Protein AF-A0A2N5XR69-F1 (afdb_monomer)

pLDDT: mean 72.65, std 26.85, range [23.11, 98.44]

Organism: NCBI:txid2067669

Structure (mmCIF, N/CA/C/O backbone):
data_AF-A0A2N5XR69-F1
#
_entry.id   AF-A0A2N5XR69-F1
#
loop_
_atom_site.group_PDB
_atom_site.id
_atom_site.type_symbol
_atom_site.label_atom_id
_atom_site.label_alt_id
_atom_site.label_comp_id
_atom_site.label_asym_id
_atom_site.label_entity_id
_atom_site.label_seq_id
_atom_site.pdbx_PDB_ins_code
_atom_site.Cartn_x
_atom_site.Cartn_y
_atom_site.Cartn_z
_atom_site.occupancy
_atom_site.B_iso_or_equiv
_atom_site.auth_seq_id
_atom_site.auth_comp_id
_atom_site.auth_asym_id
_atom_site.auth_atom_id
_atom_site.pdbx_PDB_model_num
ATOM 1 N N . MET A 1 1 ? -3.411 25.602 36.619 1.00 42.53 1 MET A N 1
ATOM 2 C CA . MET A 1 1 ? -2.369 26.422 37.286 1.00 42.53 1 MET A CA 1
ATOM 3 C C . MET A 1 1 ? -2.554 26.572 38.801 1.00 42.53 1 MET A C 1
ATOM 5 O O . MET A 1 1 ? -1.543 26.604 39.484 1.00 42.53 1 MET A O 1
ATOM 9 N N . ILE A 1 2 ? -3.776 26.607 39.358 1.00 36.81 2 ILE A N 1
ATOM 10 C CA . ILE A 1 2 ? -3.993 26.787 40.817 1.00 36.81 2 ILE A CA 1
ATOM 11 C C . ILE A 1 2 ? -3.530 25.571 41.661 1.00 36.81 2 ILE A C 1
ATOM 13 O O . ILE A 1 2 ? -3.066 25.742 42.784 1.00 36.81 2 ILE A O 1
ATOM 17 N N . GLU A 1 3 ? -3.553 24.353 41.112 1.00 45.47 3 GLU A N 1
ATOM 18 C CA . GLU A 1 3 ? -3.173 23.126 41.844 1.00 45.47 3 GLU A CA 1
ATOM 19 C C . GLU A 1 3 ? -1.653 22.856 41.904 1.00 45.47 3 GLU A C 1
ATOM 21 O O . GLU A 1 3 ? -1.164 22.251 42.856 1.00 45.47 3 GLU A O 1
ATOM 26 N N . LEU A 1 4 ? -0.862 23.384 40.962 1.00 43.00 4 LEU A N 1
ATOM 27 C CA . LEU A 1 4 ? 0.602 23.220 40.968 1.00 43.00 4 LEU A CA 1
ATOM 28 C C . LEU A 1 4 ? 1.288 24.030 42.080 1.00 43.00 4 LEU A C 1
ATOM 30 O O . LEU A 1 4 ? 2.313 23.600 42.604 1.00 43.00 4 LEU A O 1
ATOM 34 N N . ASN A 1 5 ? 0.694 25.148 42.514 1.00 43.47 5 ASN A N 1
ATOM 35 C CA . ASN A 1 5 ? 1.252 25.960 43.600 1.00 43.47 5 ASN A CA 1
ATOM 36 C C . ASN A 1 5 ? 1.172 25.274 44.974 1.00 43.47 5 ASN A C 1
ATOM 38 O O . ASN A 1 5 ? 2.035 25.516 45.815 1.00 43.47 5 ASN A O 1
ATOM 42 N N . LYS A 1 6 ? 0.203 24.376 45.200 1.00 51.38 6 LYS A N 1
ATOM 43 C CA . LYS A 1 6 ? 0.038 23.680 46.491 1.00 51.38 6 LYS A CA 1
ATOM 44 C C . LYS A 1 6 ? 1.104 22.604 46.719 1.00 51.38 6 LYS A C 1
ATOM 46 O O . LYS A 1 6 ? 1.562 22.419 47.845 1.00 51.38 6 LYS A O 1
ATOM 51 N N . ILE A 1 7 ? 1.551 21.934 45.655 1.00 54.00 7 ILE A N 1
ATOM 52 C CA . ILE A 1 7 ? 2.587 20.888 45.724 1.00 54.00 7 ILE A CA 1
ATOM 53 C C . ILE A 1 7 ? 3.948 21.500 46.087 1.00 54.00 7 ILE A C 1
ATOM 55 O O . ILE A 1 7 ? 4.697 20.937 46.892 1.00 54.00 7 ILE A O 1
ATOM 59 N N . THR A 1 8 ? 4.239 22.697 45.573 1.00 57.50 8 THR A N 1
ATOM 60 C CA . THR A 1 8 ? 5.450 23.450 45.917 1.00 57.50 8 THR A CA 1
ATOM 61 C C . THR A 1 8 ? 5.454 23.831 47.398 1.00 57.50 8 THR A C 1
ATOM 63 O O . THR A 1 8 ? 6.457 23.613 48.073 1.00 57.50 8 THR A O 1
ATOM 66 N N . THR A 1 9 ? 4.317 24.272 47.955 1.00 59.56 9 THR A N 1
ATOM 67 C CA . THR A 1 9 ? 4.193 24.630 49.381 1.00 59.56 9 THR A CA 1
ATOM 68 C C . THR A 1 9 ? 4.477 23.451 50.321 1.00 59.56 9 THR A C 1
ATOM 70 O O . THR A 1 9 ? 5.106 23.641 51.365 1.00 59.56 9 THR A O 1
ATOM 73 N N . VAL A 1 10 ? 4.094 22.223 49.952 1.00 62.69 10 VAL A N 1
ATOM 74 C CA . VAL A 1 10 ? 4.340 21.017 50.770 1.00 62.69 10 VAL A CA 1
ATOM 75 C C . VAL A 1 10 ? 5.830 20.664 50.813 1.00 62.69 10 VAL A C 1
ATOM 77 O O . VAL A 1 10 ? 6.359 20.384 51.890 1.00 62.69 10 VAL A O 1
ATOM 80 N N . LYS A 1 11 ? 6.545 20.759 49.682 1.00 58.84 11 LYS A N 1
ATOM 81 C CA . LYS A 1 11 ? 8.006 20.558 49.649 1.00 58.84 11 LYS A CA 1
ATOM 82 C C . LYS A 1 11 ? 8.747 21.635 50.445 1.00 58.84 11 LYS A C 1
ATOM 84 O O . LYS A 1 11 ? 9.662 21.307 51.200 1.00 58.84 11 LYS A O 1
ATOM 89 N N . THR A 1 12 ? 8.333 22.899 50.344 1.00 60.50 12 THR A N 1
ATOM 90 C CA . THR A 1 12 ? 8.966 24.003 51.086 1.00 60.50 12 THR A CA 1
ATOM 91 C C . THR A 1 12 ? 8.721 23.904 52.594 1.00 60.50 12 THR A C 1
ATOM 93 O O . THR A 1 12 ? 9.605 24.225 53.388 1.00 60.50 12 THR A O 1
ATOM 96 N N . THR A 1 13 ? 7.550 23.411 53.005 1.00 58.72 13 THR A N 1
ATOM 97 C CA . THR A 1 13 ? 7.215 23.224 54.425 1.00 58.72 13 THR A CA 1
ATOM 98 C C . THR A 1 13 ? 7.951 22.022 55.017 1.00 58.72 13 THR A C 1
ATOM 100 O O . THR A 1 13 ? 8.531 22.148 56.089 1.00 58.72 13 THR A O 1
ATOM 103 N N . ALA A 1 14 ? 8.042 20.894 54.305 1.00 62.75 14 ALA A N 1
ATOM 104 C CA . ALA A 1 14 ? 8.791 19.723 54.771 1.00 62.75 14 ALA A CA 1
ATOM 105 C C . ALA A 1 14 ? 10.304 19.988 54.897 1.00 62.75 14 ALA A C 1
ATOM 107 O O . ALA A 1 14 ? 10.932 19.558 55.866 1.00 62.75 14 ALA A O 1
ATOM 108 N N . ALA A 1 15 ? 10.873 20.771 53.972 1.00 59.88 15 ALA A N 1
ATOM 109 C CA . ALA A 1 15 ? 12.275 21.182 54.024 1.00 59.88 15 ALA A CA 1
ATOM 110 C C . ALA A 1 15 ? 12.594 22.075 55.239 1.00 59.88 15 ALA A C 1
ATOM 112 O O . ALA A 1 15 ? 13.696 22.001 55.779 1.00 59.88 15 ALA A O 1
ATOM 113 N N . ARG A 1 16 ? 11.630 22.874 55.721 1.00 57.97 16 ARG A N 1
ATOM 114 C CA . ARG A 1 16 ? 11.790 23.699 56.934 1.00 57.97 16 ARG A CA 1
ATOM 115 C C . ARG A 1 16 ? 11.800 22.899 58.237 1.00 57.97 16 ARG A C 1
ATOM 117 O O . ARG A 1 16 ? 12.309 23.407 59.228 1.00 57.97 16 ARG A O 1
ATOM 124 N N . ILE A 1 17 ? 11.271 21.676 58.243 1.00 66.12 17 ILE A N 1
ATOM 125 C CA . ILE A 1 17 ? 11.151 20.834 59.447 1.00 66.12 17 ILE A CA 1
ATOM 126 C C . ILE A 1 17 ? 12.235 19.731 59.459 1.00 66.12 17 ILE A C 1
ATOM 128 O O . ILE A 1 17 ? 12.190 18.801 60.255 1.00 66.12 17 ILE A O 1
ATOM 132 N N . GLY A 1 18 ? 13.234 19.808 58.569 1.00 40.47 18 GLY A N 1
ATOM 133 C CA . GLY A 1 18 ? 14.393 18.904 58.566 1.00 40.47 18 GLY A CA 1
ATOM 134 C C . GLY A 1 18 ? 14.112 17.469 58.104 1.00 40.47 18 GLY A C 1
ATOM 135 O O . GLY A 1 18 ? 14.995 16.617 58.190 1.00 40.47 18 GLY A O 1
ATOM 136 N N . HIS A 1 19 ? 12.919 17.182 57.578 1.00 52.97 19 HIS A N 1
ATOM 137 C CA . HIS A 1 19 ? 12.569 15.853 57.082 1.00 52.97 19 HIS A CA 1
ATOM 138 C C . HIS A 1 19 ? 12.817 15.727 55.573 1.00 52.97 19 HIS A C 1
ATOM 140 O O . HIS A 1 19 ? 12.243 16.455 54.762 1.00 52.97 19 HIS A O 1
ATOM 146 N N . LYS A 1 20 ? 13.634 14.740 55.176 1.00 51.19 20 LYS A N 1
ATOM 147 C CA . LYS A 1 20 ? 13.751 14.312 53.774 1.00 51.19 20 LYS A CA 1
ATOM 148 C C . LYS A 1 20 ? 12.503 13.519 53.385 1.00 51.19 20 LYS A C 1
ATOM 150 O O . LYS A 1 20 ? 12.364 12.355 53.749 1.00 51.19 20 LYS A O 1
ATOM 155 N N . VAL A 1 21 ? 11.603 14.148 52.638 1.00 59.47 21 VAL A N 1
ATOM 156 C CA . VAL A 1 21 ? 10.447 13.477 52.029 1.00 59.47 21 VAL A CA 1
ATOM 157 C C . VAL A 1 21 ? 10.882 12.931 50.671 1.00 59.47 21 VAL A C 1
ATOM 159 O O . VAL A 1 21 ? 11.341 13.695 49.825 1.00 59.47 21 VAL A O 1
ATOM 162 N N . SER A 1 22 ? 10.784 11.615 50.465 1.00 67.56 22 SER A N 1
ATOM 163 C CA . SER A 1 22 ? 11.119 11.017 49.166 1.00 67.56 22 SER A CA 1
ATOM 164 C C . SER A 1 22 ? 10.066 11.388 48.120 1.00 67.56 22 SER A C 1
ATOM 166 O O . SER A 1 22 ? 8.881 11.522 48.440 1.00 67.56 22 SER A O 1
ATOM 168 N N . ASP A 1 23 ? 10.471 11.520 46.855 1.00 56.06 23 ASP A N 1
ATOM 169 C CA . ASP A 1 23 ? 9.553 11.888 45.768 1.00 56.06 23 ASP A CA 1
ATOM 170 C C . ASP A 1 23 ? 8.388 10.891 45.610 1.00 56.06 23 ASP A C 1
ATOM 172 O O . ASP A 1 23 ? 7.293 11.278 45.204 1.00 56.06 23 ASP A O 1
ATOM 176 N N . ARG A 1 24 ? 8.560 9.635 46.054 1.00 50.94 24 ARG A N 1
ATOM 177 C CA . ARG A 1 24 ? 7.481 8.632 46.122 1.00 50.94 24 ARG A CA 1
ATOM 178 C C . ARG A 1 24 ? 6.374 8.991 47.119 1.00 50.94 24 ARG A C 1
ATOM 180 O O . ARG A 1 24 ? 5.206 8.708 46.852 1.00 50.94 24 ARG A O 1
ATOM 187 N N . ALA A 1 25 ? 6.707 9.619 48.247 1.00 59.12 25 ALA A N 1
ATOM 188 C CA . ALA A 1 25 ? 5.720 10.025 49.249 1.00 59.12 25 ALA A CA 1
ATOM 189 C C . ALA A 1 25 ? 4.901 11.237 48.774 1.00 59.12 25 ALA A C 1
ATOM 191 O O . ALA A 1 25 ? 3.685 11.263 48.946 1.00 59.12 25 ALA A O 1
ATOM 192 N N . VAL A 1 26 ? 5.542 12.193 48.091 1.00 61.31 26 VAL A N 1
ATOM 193 C CA . VAL A 1 26 ? 4.859 13.346 47.474 1.00 61.31 26 VAL A CA 1
ATOM 194 C C . VAL A 1 26 ? 3.890 12.884 46.383 1.00 61.31 26 VAL A C 1
ATOM 196 O O . VAL A 1 26 ? 2.760 13.363 46.312 1.00 61.31 26 VAL A O 1
ATOM 199 N N . PHE A 1 27 ? 4.301 11.899 45.582 1.00 52.25 27 PHE A N 1
ATOM 200 C CA . PHE A 1 27 ? 3.467 11.329 44.526 1.00 52.25 27 PHE A CA 1
ATOM 201 C C . PHE A 1 27 ? 2.261 10.554 45.082 1.00 52.25 27 PHE A C 1
ATOM 203 O O . PHE A 1 27 ? 1.151 10.681 44.575 1.00 52.25 27 PHE A O 1
ATOM 210 N N . SER A 1 28 ? 2.447 9.819 46.183 1.00 55.25 28 SER A N 1
ATOM 211 C CA . SER A 1 28 ? 1.361 9.082 46.848 1.00 55.25 28 SER A CA 1
ATOM 212 C C . SER A 1 28 ? 0.310 10.018 47.457 1.00 55.25 28 SER A C 1
ATOM 214 O O . SER A 1 28 ? -0.883 9.747 47.361 1.00 55.25 28 SER A O 1
ATOM 216 N N . VAL A 1 29 ? 0.730 11.158 48.021 1.00 59.59 29 VAL A N 1
ATOM 217 C CA . VAL A 1 29 ? -0.189 12.190 48.534 1.00 59.59 29 VAL A CA 1
ATOM 218 C C . VAL A 1 29 ? -0.929 12.892 47.392 1.00 59.59 29 VAL A C 1
ATOM 220 O O . VAL A 1 29 ? -2.126 13.134 47.514 1.00 59.59 29 VAL A O 1
ATOM 223 N N . ALA A 1 30 ? -0.272 13.156 46.258 1.00 54.72 30 ALA A N 1
ATOM 224 C CA . ALA A 1 30 ? -0.925 13.729 45.078 1.00 54.72 30 ALA A CA 1
ATOM 225 C C . ALA A 1 30 ? -2.006 12.795 44.498 1.00 54.72 30 ALA A C 1
ATOM 227 O O . ALA A 1 30 ? -3.094 13.255 44.155 1.00 54.72 30 ALA A O 1
ATOM 228 N N . ILE A 1 31 ? -1.749 11.482 44.467 1.00 52.38 31 ILE A N 1
ATOM 229 C CA . ILE A 1 31 ? -2.739 10.471 44.060 1.00 52.38 31 ILE A CA 1
ATOM 230 C C . ILE A 1 31 ? -3.897 10.405 45.064 1.00 52.38 31 ILE A C 1
ATOM 232 O O . ILE A 1 31 ? -5.056 10.328 44.653 1.00 52.38 31 ILE A O 1
ATOM 236 N N . LEU A 1 32 ? -3.621 10.494 46.369 1.00 47.91 32 LEU A N 1
ATOM 237 C CA . LEU A 1 32 ? -4.662 10.490 47.401 1.00 47.91 32 LEU A CA 1
ATOM 238 C C . LEU A 1 32 ? -5.567 11.734 47.303 1.00 47.91 32 LEU A C 1
ATOM 240 O O . LEU A 1 32 ? -6.786 11.615 47.373 1.00 47.91 32 LEU A O 1
ATOM 244 N N . VAL A 1 33 ? -4.990 12.919 47.070 1.00 55.47 33 VAL A N 1
ATOM 245 C CA . VAL A 1 33 ? -5.730 14.186 46.905 1.00 55.47 33 VAL A CA 1
ATOM 246 C C . VAL A 1 33 ? -6.542 14.203 45.604 1.00 55.47 33 VAL A C 1
ATOM 248 O O . VAL A 1 33 ? -7.689 14.657 45.603 1.00 55.47 33 VAL A O 1
ATOM 251 N N . ALA A 1 34 ? -6.006 13.641 44.516 1.00 44.38 34 ALA A N 1
ATOM 252 C CA . ALA A 1 34 ? -6.751 13.457 43.269 1.00 44.38 34 ALA A CA 1
ATOM 253 C C . ALA A 1 34 ? -7.925 12.471 43.441 1.00 44.38 34 ALA A C 1
ATOM 255 O O . ALA A 1 34 ? -9.017 12.714 42.931 1.00 44.38 34 ALA A O 1
ATOM 256 N N . SER A 1 35 ? -7.739 11.413 44.237 1.00 39.19 35 SER A N 1
ATOM 257 C CA . SER A 1 35 ? -8.774 10.407 44.524 1.00 39.19 35 SER A CA 1
ATOM 258 C C . SER A 1 35 ? -9.883 10.936 45.449 1.00 39.19 35 SER A C 1
ATOM 260 O O . SER A 1 35 ? -11.057 10.611 45.259 1.00 39.19 35 SER A O 1
ATOM 262 N N . LEU A 1 36 ? -9.548 11.807 46.411 1.00 38.62 36 LEU A N 1
ATOM 263 C CA . LEU A 1 36 ? -10.533 12.497 47.258 1.00 38.62 36 LEU A CA 1
ATOM 264 C C . LEU A 1 36 ? -11.313 13.592 46.510 1.00 38.62 36 LEU A C 1
ATOM 266 O O . LEU A 1 36 ? -12.468 13.862 46.843 1.00 38.62 36 LEU A O 1
ATOM 270 N N . SER A 1 37 ? -10.711 14.190 45.478 1.00 40.16 37 SER A N 1
ATOM 271 C CA . SER A 1 37 ? -11.377 15.184 44.624 1.00 40.16 37 SER A CA 1
ATOM 272 C C . SER A 1 37 ? -12.368 14.536 43.649 1.00 40.16 37 SER A C 1
ATOM 274 O O . SER A 1 37 ? -13.390 15.134 43.322 1.00 40.16 37 SER A O 1
ATOM 276 N N . LEU A 1 38 ? -12.120 13.286 43.240 1.00 34.47 38 LEU A N 1
ATOM 277 C CA . LEU A 1 38 ? -13.020 12.531 42.363 1.00 34.47 38 LEU A CA 1
ATOM 278 C C . LEU A 1 38 ? -14.242 11.956 43.104 1.00 34.47 38 LEU A C 1
ATOM 280 O O . LEU A 1 38 ? -15.291 11.756 42.501 1.00 34.47 38 LEU A O 1
ATOM 284 N N . THR A 1 39 ? -14.145 11.753 44.421 1.00 35.75 39 THR A N 1
ATOM 285 C CA . THR A 1 39 ? -15.248 11.238 45.255 1.00 35.75 39 THR A CA 1
ATOM 286 C C . THR A 1 39 ? -16.208 12.321 45.765 1.00 35.75 39 THR A C 1
ATOM 288 O O . THR A 1 39 ? -17.323 11.993 46.157 1.00 35.75 39 THR A O 1
ATOM 291 N N . HIS A 1 40 ? -15.852 13.609 45.681 1.00 33.69 40 HIS A N 1
ATOM 292 C CA . HIS A 1 40 ? -16.753 14.724 46.030 1.00 33.69 40 HIS A CA 1
ATOM 293 C C . HIS A 1 40 ? -17.542 15.304 44.840 1.00 33.69 40 HIS A C 1
ATOM 295 O O . HIS A 1 40 ? -18.387 16.172 45.039 1.00 33.69 40 HIS A O 1
ATOM 301 N N . ALA A 1 41 ? -17.334 14.811 43.613 1.00 35.56 41 ALA A N 1
ATOM 302 C CA . ALA A 1 41 ? -18.060 15.275 42.424 1.00 35.56 41 ALA A CA 1
ATOM 303 C C . ALA A 1 41 ? -19.363 14.495 42.127 1.00 35.56 41 ALA A C 1
ATOM 305 O O . ALA A 1 41 ? -20.040 14.791 41.146 1.00 35.56 41 ALA A O 1
ATOM 306 N N . GLN A 1 42 ? -19.736 13.513 42.960 1.00 35.09 42 GLN A N 1
ATOM 307 C CA . GLN A 1 42 ? -20.912 12.652 42.742 1.00 35.09 42 GLN A CA 1
ATOM 308 C C . GLN A 1 42 ? -21.982 12.700 43.844 1.00 35.09 42 GLN A C 1
ATOM 310 O O . GLN A 1 42 ? -22.919 11.906 43.822 1.00 35.09 42 GLN A O 1
ATOM 315 N N . ALA A 1 43 ? -21.917 13.661 44.767 1.00 33.16 43 ALA A N 1
ATOM 316 C CA . ALA A 1 43 ? -22.962 13.843 45.770 1.00 33.16 43 ALA A CA 1
ATOM 317 C C . ALA A 1 43 ? -23.353 15.320 45.911 1.00 33.16 43 ALA A C 1
ATOM 319 O O . ALA A 1 43 ? -22.573 16.124 46.408 1.00 33.16 43 ALA A O 1
ATOM 320 N N . GLY A 1 44 ? -24.589 15.651 45.522 1.00 29.53 44 GLY A N 1
ATOM 321 C CA . GLY A 1 44 ? -25.284 16.835 46.036 1.00 29.53 44 GLY A CA 1
ATOM 322 C C . GLY A 1 44 ? -25.855 17.792 44.993 1.00 29.53 44 GLY A C 1
ATOM 323 O O . GLY A 1 44 ? -25.326 18.878 44.794 1.00 29.53 44 GLY A O 1
ATOM 324 N N . TYR A 1 45 ? -27.006 17.440 44.416 1.00 32.75 45 TYR A N 1
ATOM 325 C CA . TYR A 1 45 ? -28.024 18.433 44.065 1.00 32.75 45 TYR A CA 1
ATOM 326 C C . TYR A 1 45 ? -28.942 18.586 45.280 1.00 32.75 45 TYR A C 1
ATOM 328 O O . TYR A 1 45 ? -29.728 17.685 45.569 1.00 32.75 45 TYR A O 1
ATOM 336 N N . LEU A 1 46 ? -28.851 19.709 45.994 1.00 30.41 46 LEU A N 1
ATOM 337 C CA . LEU A 1 46 ? -29.953 20.179 46.829 1.00 30.41 46 LEU A CA 1
ATOM 338 C C . LEU A 1 46 ? -29.908 21.700 47.002 1.00 30.41 46 LEU A C 1
ATOM 340 O O . LEU A 1 46 ? -28.898 22.300 47.356 1.00 30.41 46 LEU A O 1
ATOM 344 N N . THR A 1 47 ? -31.053 22.285 46.694 1.00 35.47 47 THR A N 1
ATOM 345 C CA . THR A 1 47 ? -31.434 23.692 46.664 1.00 35.47 47 THR A CA 1
ATOM 346 C C . THR A 1 47 ? -31.387 24.345 48.045 1.00 35.47 47 THR A C 1
ATOM 348 O O . THR A 1 47 ? -32.131 23.893 48.904 1.00 35.47 47 THR A O 1
ATOM 351 N N . ILE A 1 48 ? -30.652 25.453 48.231 1.00 28.95 48 ILE A N 1
ATOM 352 C CA . ILE A 1 48 ? -31.004 26.575 49.135 1.00 28.95 48 ILE A CA 1
ATOM 353 C C . ILE A 1 48 ? -30.411 27.866 48.543 1.00 28.95 48 ILE A C 1
ATOM 355 O O . ILE A 1 48 ? -29.273 27.880 48.082 1.00 28.95 48 ILE A O 1
ATOM 359 N N . GLY A 1 49 ? -31.213 28.933 48.509 1.00 26.78 49 GLY A N 1
ATOM 360 C CA . GLY A 1 49 ? -30.850 30.228 47.939 1.00 26.78 49 GLY A CA 1
ATOM 361 C C . GLY A 1 49 ? -30.273 31.251 48.924 1.00 26.78 49 GLY A C 1
ATOM 362 O O . GLY A 1 49 ? -29.962 30.953 50.073 1.00 26.78 49 GLY A O 1
ATOM 363 N N . SER A 1 50 ? -30.281 32.493 48.429 1.00 27.84 50 SER A N 1
ATOM 364 C CA . SER A 1 50 ? -30.100 33.799 49.087 1.00 27.84 50 SER A CA 1
ATOM 365 C C . SER A 1 50 ? -28.682 34.400 49.181 1.00 27.84 50 SER A C 1
ATOM 367 O O . SER A 1 50 ? -27.786 33.881 49.830 1.00 27.84 50 SER A O 1
ATOM 369 N N . GLN A 1 51 ? -28.571 35.561 48.513 1.00 27.31 51 GLN A N 1
ATOM 370 C CA . GLN A 1 51 ? -27.926 36.813 48.935 1.00 27.31 51 GLN A CA 1
ATOM 371 C C . GLN A 1 51 ? -26.492 36.790 49.508 1.00 27.31 51 GLN A C 1
ATOM 373 O O . GLN A 1 51 ? -26.294 36.470 50.672 1.00 27.31 51 GLN A O 1
ATOM 378 N N . ALA A 1 52 ? -25.528 37.368 48.774 1.00 27.44 52 ALA A N 1
ATOM 379 C CA . ALA A 1 52 ? -24.967 38.711 49.039 1.00 27.44 52 ALA A CA 1
ATOM 380 C C . ALA A 1 52 ? -23.608 38.943 48.333 1.00 27.44 52 ALA A C 1
ATOM 382 O O . ALA A 1 52 ? -22.844 38.005 48.146 1.00 27.44 52 ALA A O 1
ATOM 383 N N . LEU A 1 53 ? -23.336 40.234 48.054 1.00 26.22 53 LEU A N 1
ATOM 384 C CA . LEU A 1 53 ? -22.090 40.885 47.576 1.00 26.22 53 LEU A CA 1
ATOM 385 C C . LEU A 1 53 ? -21.812 40.695 46.072 1.00 26.22 53 LEU A C 1
ATOM 387 O O . LEU A 1 53 ? -21.358 39.643 45.648 1.00 26.22 53 LEU A O 1
ATOM 391 N N . ARG A 1 54 ? -22.192 41.596 45.150 1.00 27.31 54 ARG A N 1
ATOM 392 C CA . ARG A 1 54 ? -21.963 43.057 45.006 1.00 27.31 54 ARG A CA 1
ATOM 393 C C . ARG A 1 54 ? -20.497 43.500 45.130 1.00 27.31 54 ARG A C 1
ATOM 395 O O . ARG A 1 54 ? -19.886 43.354 46.179 1.00 27.31 54 ARG A O 1
ATOM 402 N N . ASP A 1 55 ? -20.071 44.121 44.029 1.00 26.89 55 ASP A N 1
ATOM 403 C CA . ASP A 1 55 ? -18.954 45.043 43.813 1.00 26.89 55 ASP A CA 1
ATOM 404 C C . ASP A 1 55 ? -17.587 44.447 43.454 1.00 26.89 55 ASP A C 1
ATOM 406 O O . ASP A 1 55 ? -16.740 44.166 44.295 1.00 26.89 55 ASP A O 1
ATOM 410 N N . THR A 1 56 ? -17.331 44.363 42.145 1.00 24.73 56 THR A N 1
ATOM 411 C CA . THR A 1 56 ? -16.264 45.160 41.507 1.00 24.73 56 THR A CA 1
ATOM 412 C C . THR A 1 56 ? -16.429 45.126 39.986 1.00 24.73 56 THR A C 1
ATOM 414 O O . THR A 1 56 ? -16.264 44.096 39.337 1.00 24.73 56 THR A O 1
ATOM 417 N N . THR A 1 57 ? -16.808 46.277 39.440 1.00 25.62 57 THR A N 1
ATOM 418 C CA . THR A 1 57 ? -16.920 46.572 38.009 1.00 25.62 57 THR A CA 1
ATOM 419 C C . THR A 1 57 ? -15.689 47.369 37.571 1.00 25.62 57 THR A C 1
ATOM 421 O O . THR A 1 57 ? -15.107 48.091 38.376 1.00 25.62 57 THR A O 1
ATOM 424 N N . ASP A 1 58 ? -15.390 47.266 36.276 1.00 24.23 58 ASP A N 1
ATOM 425 C CA . ASP A 1 58 ? -14.502 48.096 35.453 1.00 24.23 58 ASP A CA 1
ATOM 426 C C . ASP A 1 58 ? -12.991 47.828 35.496 1.00 24.23 58 ASP A C 1
ATOM 428 O O . ASP A 1 58 ? -12.292 48.161 36.447 1.00 24.23 58 ASP A O 1
ATOM 432 N N . ILE A 1 59 ? -12.477 47.308 34.369 1.00 25.05 59 ILE A N 1
ATOM 433 C CA . ILE A 1 59 ? -11.593 48.058 33.455 1.00 25.05 59 ILE A CA 1
ATOM 434 C C . ILE A 1 59 ? -11.466 47.320 32.098 1.00 25.05 59 ILE A C 1
ATOM 436 O O . ILE A 1 59 ? -11.106 46.149 32.029 1.00 25.05 59 ILE A O 1
ATOM 440 N N . MET A 1 60 ? -11.719 48.097 31.035 1.00 23.11 60 MET A N 1
ATOM 441 C CA . MET A 1 60 ? -11.297 47.983 29.624 1.00 23.11 60 MET A CA 1
ATOM 442 C C . MET A 1 60 ? -12.013 47.043 28.635 1.00 23.11 60 MET A C 1
ATOM 444 O O . MET A 1 60 ? -11.617 45.914 28.362 1.00 23.11 60 MET A O 1
ATOM 448 N N . GLN A 1 61 ? -12.971 47.662 27.933 1.00 25.22 61 GLN A N 1
ATOM 449 C CA . GLN A 1 61 ? -13.126 47.566 26.479 1.00 25.22 61 GLN A CA 1
ATOM 450 C C . GLN A 1 61 ? -11.831 47.980 25.753 1.00 25.22 61 GLN A C 1
ATOM 452 O O . GLN A 1 61 ? -11.304 49.050 26.050 1.00 25.22 61 GLN A O 1
ATOM 457 N N . GLN A 1 62 ? -11.404 47.215 24.740 1.00 25.86 62 GLN A N 1
ATOM 458 C CA . GLN A 1 62 ? -11.039 47.720 23.403 1.00 25.86 62 GLN A CA 1
ATOM 459 C C . GLN A 1 62 ? -10.671 46.574 22.441 1.00 25.86 62 GLN A C 1
ATOM 461 O O . GLN A 1 62 ? -10.090 45.574 22.844 1.00 25.86 62 GLN A O 1
ATOM 466 N N . ALA A 1 63 ? -10.987 46.802 21.159 1.00 25.00 63 ALA A N 1
ATOM 467 C CA . ALA A 1 63 ? -10.662 46.025 19.955 1.00 25.00 63 ALA A CA 1
ATOM 468 C C . ALA A 1 63 ? -11.597 44.855 19.572 1.00 25.00 63 ALA A C 1
ATOM 470 O O . ALA A 1 63 ? -11.227 43.685 19.578 1.00 25.00 63 ALA A O 1
ATOM 471 N N . LEU A 1 64 ? -12.800 45.218 19.111 1.00 24.06 64 LEU A N 1
ATOM 472 C CA . LEU A 1 64 ? -13.538 44.472 18.089 1.00 24.06 64 LEU A CA 1
ATOM 473 C C . LEU A 1 64 ? -13.076 44.953 16.702 1.00 24.06 64 LEU A C 1
ATOM 475 O O . LEU A 1 64 ? -13.293 46.111 16.352 1.00 24.06 64 LEU A O 1
ATOM 479 N N . VAL A 1 65 ? -12.484 44.058 15.913 1.00 27.72 65 VAL A N 1
ATOM 480 C CA . VAL A 1 65 ? -12.481 44.117 14.442 1.00 27.72 65 VAL A CA 1
ATOM 481 C C . VAL A 1 65 ? -12.948 42.739 13.963 1.00 27.72 65 VAL A C 1
ATOM 483 O O . VAL A 1 65 ? -12.369 41.739 14.391 1.00 27.72 65 VAL A O 1
ATOM 486 N N . PRO A 1 66 ? -14.000 42.649 13.134 1.00 27.62 66 PRO A N 1
ATOM 487 C CA . PRO A 1 66 ? -14.526 41.373 12.675 1.00 27.62 66 PRO A CA 1
ATOM 488 C C . PRO A 1 66 ? -13.667 40.841 11.522 1.00 27.62 66 PRO A C 1
ATOM 490 O O . PRO A 1 66 ? -13.562 41.481 10.477 1.00 27.62 66 PRO A O 1
ATOM 493 N N . SER A 1 67 ? -13.058 39.667 11.693 1.00 25.17 67 SER A N 1
ATOM 494 C CA . SER A 1 67 ? -12.544 38.895 10.561 1.00 25.17 67 SER A CA 1
ATOM 495 C C . SER A 1 67 ? -13.711 38.149 9.927 1.00 25.17 67 SER A C 1
ATOM 497 O O . SER A 1 67 ? -14.336 37.306 10.564 1.00 25.17 67 SER A O 1
ATOM 499 N N . SER A 1 68 ? -13.997 38.509 8.685 1.00 27.44 68 SER A N 1
ATOM 500 C CA . SER A 1 68 ? -14.981 37.914 7.792 1.00 27.44 68 SER A CA 1
ATOM 501 C C . SER A 1 68 ? -14.848 36.395 7.676 1.00 27.44 68 SER A C 1
ATOM 503 O O . SER A 1 68 ? -13.802 35.883 7.273 1.00 27.44 68 SER A O 1
ATOM 505 N N . ASP A 1 69 ? -15.959 35.721 7.956 1.00 26.02 69 ASP A N 1
ATOM 506 C CA . ASP A 1 69 ? -16.298 34.392 7.468 1.00 26.02 69 ASP A CA 1
ATOM 507 C C . ASP A 1 69 ? -16.263 34.345 5.930 1.00 26.02 69 ASP A C 1
ATOM 509 O O . ASP A 1 69 ? -16.749 35.253 5.253 1.00 26.02 69 ASP A O 1
ATOM 513 N N . LEU A 1 70 ? -15.731 33.255 5.376 1.00 29.52 70 LEU A N 1
ATOM 514 C CA . LEU A 1 70 ? -15.966 32.837 3.994 1.00 29.52 70 LEU A CA 1
ATOM 515 C C . LEU A 1 70 ? -16.570 31.427 4.016 1.00 29.52 70 LEU A C 1
ATOM 517 O O . LEU A 1 70 ? -15.884 30.489 4.428 1.00 29.52 70 LEU A O 1
ATOM 521 N N . PRO A 1 71 ? -17.815 31.241 3.550 1.00 34.44 71 PRO A N 1
ATOM 522 C CA . PRO A 1 71 ? -18.313 29.938 3.145 1.00 34.44 71 PRO A CA 1
ATOM 523 C C . PRO A 1 71 ? -17.957 29.680 1.672 1.00 34.44 71 PRO A C 1
ATOM 525 O O . PRO A 1 71 ? -18.200 30.516 0.801 1.00 34.44 71 PRO A O 1
ATOM 528 N N . PHE A 1 72 ? -17.396 28.504 1.387 1.00 32.47 72 PHE A N 1
ATOM 529 C CA . PHE A 1 72 ? -17.369 27.955 0.032 1.00 32.47 72 PHE A CA 1
ATOM 530 C C . PHE A 1 72 ? -18.763 27.407 -0.283 1.00 32.47 72 PHE A C 1
ATOM 532 O O . PHE A 1 72 ? -19.146 26.365 0.244 1.00 32.47 72 PHE A O 1
ATOM 539 N N . ASP A 1 73 ? -19.502 28.112 -1.137 1.00 28.69 73 ASP A N 1
ATOM 540 C CA . ASP A 1 73 ? -20.726 27.620 -1.766 1.00 28.69 73 ASP A CA 1
ATOM 541 C C . ASP A 1 73 ? -20.604 27.748 -3.293 1.00 28.69 73 ASP A C 1
ATOM 543 O O . ASP A 1 73 ? -20.089 28.739 -3.820 1.00 28.69 73 ASP A O 1
ATOM 547 N N . PHE A 1 74 ? -21.023 26.703 -4.004 1.00 32.66 74 PHE A N 1
ATOM 548 C CA . PHE A 1 74 ? -20.962 26.598 -5.459 1.00 32.66 74 PHE A CA 1
ATOM 549 C C . PHE A 1 74 ? -22.163 27.324 -6.074 1.00 32.66 74 PHE A C 1
ATOM 551 O O . PHE A 1 74 ? -23.289 26.839 -6.010 1.00 32.66 74 PHE A O 1
ATOM 558 N N . GLY A 1 75 ? -21.925 28.443 -6.759 1.00 25.09 75 GLY A N 1
ATOM 559 C CA . GLY A 1 75 ? -22.968 29.144 -7.508 1.00 25.09 75 GLY A CA 1
ATOM 560 C C . GLY A 1 75 ? -22.407 29.964 -8.665 1.00 25.09 75 GLY A C 1
ATOM 561 O O . GLY A 1 75 ? -21.780 30.997 -8.464 1.00 25.09 75 GLY A O 1
ATOM 562 N N . MET A 1 76 ? -22.645 29.497 -9.891 1.00 32.22 76 MET A N 1
ATOM 563 C CA . MET A 1 76 ? -22.393 30.244 -11.125 1.00 32.22 76 MET A CA 1
ATOM 564 C C . MET A 1 76 ? -23.322 31.457 -11.243 1.00 32.22 76 MET A C 1
ATOM 566 O O . MET A 1 76 ? -24.528 31.258 -11.186 1.00 32.22 76 MET A O 1
ATOM 570 N N . THR A 1 77 ? -22.774 32.640 -11.556 1.00 29.42 77 THR A N 1
ATOM 571 C CA . THR A 1 77 ? -23.244 33.544 -12.634 1.00 29.42 77 THR A CA 1
ATOM 572 C C . THR A 1 77 ? -22.283 34.728 -12.844 1.00 29.42 77 THR A C 1
ATOM 574 O O . THR A 1 77 ? -22.015 35.472 -11.912 1.00 29.42 77 THR A O 1
ATOM 577 N N . GLY A 1 78 ? -21.864 34.943 -14.097 1.00 28.94 78 GLY A N 1
ATOM 578 C CA . GLY A 1 78 ? -21.981 36.233 -14.798 1.00 28.94 78 GLY A CA 1
ATOM 579 C C . GLY A 1 78 ? -21.073 37.431 -14.458 1.00 28.94 78 GLY A C 1
ATOM 580 O O . GLY A 1 78 ? -21.412 38.239 -13.611 1.00 28.94 78 GLY A O 1
ATOM 581 N N . SER A 1 79 ? -20.098 37.657 -15.349 1.00 28.50 79 SER A N 1
ATOM 582 C CA . SER A 1 79 ? -19.830 38.925 -16.068 1.00 28.50 79 SER A CA 1
ATOM 583 C C . SER A 1 79 ? -19.232 40.168 -15.365 1.00 28.50 79 SER A C 1
ATOM 585 O O . SER A 1 79 ? -19.860 40.820 -14.539 1.00 28.50 79 SER A O 1
ATOM 587 N N . SER A 1 80 ? -18.113 40.609 -15.966 1.00 28.56 80 SER A N 1
ATOM 588 C CA . SER A 1 80 ? -17.729 41.987 -16.355 1.00 28.56 80 SER A CA 1
ATOM 589 C C . SER A 1 80 ? -16.570 42.689 -15.627 1.00 28.56 80 SER A C 1
ATOM 591 O O . SER A 1 80 ? -16.539 42.780 -14.408 1.00 28.56 80 SER A O 1
ATOM 593 N N . SER A 1 81 ? -15.674 43.238 -16.474 1.00 29.11 81 SER A N 1
ATOM 594 C CA . SER A 1 81 ? -14.683 44.325 -16.287 1.00 29.11 81 SER A CA 1
ATOM 595 C C . SER A 1 81 ? -13.722 44.205 -15.094 1.00 29.11 81 SER A C 1
ATOM 597 O O . SER A 1 81 ? -14.134 44.215 -13.949 1.00 29.11 81 SER A O 1
ATOM 599 N N . GLY A 1 82 ? -12.404 44.104 -15.260 1.00 27.30 82 GLY A N 1
ATOM 600 C CA . GLY A 1 82 ? -11.546 44.919 -16.112 1.00 27.30 82 GLY A CA 1
ATOM 601 C C . GLY A 1 82 ? -10.888 45.992 -15.246 1.00 27.30 82 GLY A C 1
ATOM 602 O O . GLY A 1 82 ? -11.521 47.007 -14.999 1.00 27.30 82 GLY A O 1
ATOM 603 N N . GLN A 1 83 ? -9.645 45.775 -14.803 1.00 29.06 83 GLN A N 1
ATOM 604 C CA . GLN A 1 83 ? -8.688 46.846 -14.506 1.00 29.06 83 GLN A CA 1
ATOM 605 C C . GLN A 1 83 ? -7.265 46.297 -14.340 1.00 29.06 83 GLN A C 1
ATOM 607 O O . GLN A 1 83 ? -7.009 45.346 -13.607 1.00 29.06 83 GLN A O 1
ATOM 612 N N . SER A 1 84 ? -6.364 46.923 -15.094 1.00 29.50 84 SER A N 1
ATOM 613 C CA . SER A 1 84 ? -4.910 46.831 -15.036 1.00 29.50 84 SER A CA 1
ATOM 614 C C . SER A 1 84 ? -4.354 47.372 -13.722 1.00 29.50 84 SER A C 1
ATOM 616 O O . SER A 1 84 ? -4.968 48.278 -13.169 1.00 29.50 84 SER A O 1
ATOM 618 N N . LEU A 1 85 ? -3.157 46.912 -13.341 1.00 28.33 85 LEU A N 1
ATOM 619 C CA . LEU A 1 85 ? -2.071 47.561 -12.566 1.00 28.33 85 LEU A CA 1
ATOM 620 C C . LEU A 1 85 ? -1.194 46.408 -12.014 1.00 28.33 85 LEU A C 1
ATOM 622 O O . LEU A 1 85 ? -1.730 45.351 -11.711 1.00 28.33 85 LEU A O 1
ATOM 626 N N . GLN A 1 86 ? 0.117 46.465 -11.803 1.00 28.69 86 GLN A N 1
ATOM 627 C CA . GLN A 1 86 ? 1.227 47.305 -12.236 1.00 28.69 86 GLN A CA 1
ATOM 628 C C . GLN A 1 86 ? 2.480 46.503 -11.830 1.00 28.69 86 GLN A C 1
ATOM 630 O O . GLN A 1 86 ? 2.505 45.861 -10.779 1.00 28.69 86 GLN A O 1
ATOM 635 N N . THR A 1 87 ? 3.489 46.489 -12.690 1.00 29.23 87 THR A N 1
ATOM 636 C CA . THR A 1 87 ? 4.777 45.811 -12.505 1.00 29.23 87 THR A CA 1
ATOM 637 C C . THR A 1 87 ? 5.594 46.482 -11.397 1.00 29.23 87 THR A C 1
ATOM 639 O O . THR A 1 87 ? 5.788 47.695 -11.438 1.00 29.23 87 THR A O 1
ATOM 642 N N . ALA A 1 88 ? 6.133 45.701 -10.456 1.00 29.28 88 ALA A N 1
ATOM 643 C CA . ALA A 1 88 ? 7.181 46.150 -9.538 1.00 29.28 88 ALA A CA 1
ATOM 644 C C . ALA A 1 88 ? 8.517 45.497 -9.923 1.00 29.28 88 ALA A C 1
ATOM 646 O O . ALA A 1 88 ? 8.689 44.282 -9.836 1.00 29.28 88 ALA A O 1
ATOM 647 N N . GLN A 1 89 ? 9.433 46.343 -10.393 1.00 29.33 89 GLN A N 1
ATOM 648 C CA . GLN A 1 89 ? 10.836 46.054 -10.678 1.00 29.33 89 GLN A CA 1
ATOM 649 C C . GLN A 1 89 ? 11.588 45.738 -9.378 1.00 29.33 89 GLN A C 1
ATOM 651 O O . GLN A 1 89 ? 11.470 46.486 -8.407 1.00 29.33 89 GLN A O 1
ATOM 656 N N . LEU A 1 90 ? 12.412 44.685 -9.379 1.00 27.89 90 LEU A N 1
ATOM 657 C CA . LEU A 1 90 ? 13.466 44.506 -8.382 1.00 27.89 90 LEU A CA 1
ATOM 658 C C . LEU A 1 90 ? 14.813 44.879 -9.006 1.00 27.89 90 LEU A C 1
ATOM 660 O O . LEU A 1 90 ? 15.176 44.394 -10.077 1.00 27.89 90 LEU A O 1
ATOM 664 N N . ALA A 1 91 ? 15.504 45.783 -8.323 1.00 29.33 91 ALA A N 1
ATOM 665 C CA . ALA A 1 91 ? 16.760 46.385 -8.721 1.00 29.33 91 ALA A CA 1
ATOM 666 C C . ALA A 1 91 ? 17.938 45.400 -8.651 1.00 29.33 91 ALA A C 1
ATOM 668 O O . ALA A 1 91 ? 18.138 44.701 -7.660 1.00 29.33 91 ALA A O 1
ATOM 669 N N . THR A 1 92 ? 18.744 45.423 -9.706 1.00 30.36 92 THR A N 1
ATOM 670 C CA . THR A 1 92 ? 20.130 44.955 -9.781 1.00 30.36 92 THR A CA 1
ATOM 671 C C . THR A 1 92 ? 21.074 45.998 -9.184 1.00 30.36 92 THR A C 1
ATOM 673 O O . THR A 1 92 ? 20.865 47.180 -9.442 1.00 30.36 92 THR A O 1
ATOM 676 N N . ASN A 1 93 ? 22.132 45.579 -8.477 1.00 30.88 93 ASN A N 1
ATOM 677 C CA . ASN A 1 93 ? 23.375 46.351 -8.326 1.00 30.88 93 ASN A CA 1
ATOM 678 C C . ASN A 1 93 ? 24.559 45.478 -7.861 1.00 30.88 93 ASN A C 1
ATOM 680 O O . ASN A 1 93 ? 24.402 44.676 -6.942 1.00 30.88 93 ASN A O 1
ATOM 684 N N . GLY A 1 94 ? 25.729 45.746 -8.463 1.00 27.94 94 GLY A N 1
ATOM 685 C CA . GLY A 1 94 ? 27.093 45.410 -8.008 1.00 27.94 94 GLY A CA 1
ATOM 686 C C . GLY A 1 94 ? 27.752 44.252 -8.772 1.00 27.94 94 GLY A C 1
ATOM 687 O O . GLY A 1 94 ? 27.433 43.106 -8.484 1.00 27.94 94 GLY A O 1
ATOM 688 N N . GLU A 1 95 ? 28.506 44.459 -9.869 1.00 28.88 95 GLU A N 1
ATOM 689 C CA . GLU A 1 95 ? 29.941 44.876 -9.949 1.00 28.88 95 GLU A CA 1
ATOM 690 C C . GLU A 1 95 ? 30.888 43.950 -9.149 1.00 28.88 95 GLU A C 1
ATOM 692 O O . GLU A 1 95 ? 30.619 43.681 -7.988 1.00 28.88 95 GLU A O 1
ATOM 697 N N . THR A 1 96 ? 32.028 43.419 -9.621 1.00 31.53 96 THR A N 1
ATOM 698 C CA . THR A 1 96 ? 32.888 43.620 -10.813 1.00 31.53 96 THR A CA 1
ATOM 699 C C . THR A 1 96 ? 34.016 42.564 -10.800 1.00 31.53 96 THR A C 1
ATOM 701 O O . THR A 1 96 ? 34.435 42.183 -9.713 1.00 31.53 96 THR A O 1
ATOM 704 N N . ALA A 1 97 ? 34.566 42.260 -11.992 1.00 31.64 97 ALA A N 1
ATOM 705 C CA . ALA A 1 97 ? 35.939 41.792 -12.312 1.00 31.64 97 ALA A CA 1
ATOM 706 C C . ALA A 1 97 ? 36.419 40.423 -11.758 1.00 31.64 97 ALA A C 1
ATOM 708 O O . ALA A 1 97 ? 36.146 40.072 -10.624 1.00 31.64 97 ALA A O 1
ATOM 709 N N . GLY A 1 98 ? 37.185 39.586 -12.465 1.00 29.42 98 GLY A N 1
ATOM 710 C CA . GLY A 1 98 ? 37.837 39.651 -13.774 1.00 29.42 98 GLY A CA 1
ATOM 711 C C . GLY A 1 98 ? 38.727 38.402 -13.975 1.00 29.42 98 GLY A C 1
ATOM 712 O O . GLY A 1 98 ? 39.014 37.696 -13.014 1.00 29.42 98 GLY A O 1
ATOM 713 N N . GLU A 1 99 ? 39.150 38.198 -15.227 1.00 30.16 99 GLU A N 1
ATOM 714 C CA . GLU A 1 99 ? 40.294 37.391 -15.715 1.00 30.16 99 GLU A CA 1
ATOM 715 C C . GLU A 1 99 ? 40.240 35.838 -15.734 1.00 30.16 99 GLU A C 1
ATOM 717 O O . GLU A 1 99 ? 40.342 35.139 -14.732 1.00 30.16 99 GLU A O 1
ATOM 722 N N . ASP A 1 100 ? 40.173 35.333 -16.973 1.00 37.31 100 ASP A N 1
ATOM 723 C CA . ASP A 1 100 ? 40.606 34.028 -17.520 1.00 37.31 100 ASP A CA 1
ATOM 724 C C . ASP A 1 100 ? 42.135 34.069 -17.841 1.00 37.31 100 ASP A C 1
ATOM 726 O O . ASP A 1 100 ? 42.697 35.168 -17.842 1.00 37.31 100 ASP A O 1
ATOM 730 N N . PRO A 1 101 ? 42.817 33.022 -18.375 1.00 56.12 101 PRO A N 1
ATOM 731 C CA . PRO A 1 101 ? 42.730 31.563 -18.190 1.00 56.12 101 PRO A CA 1
ATOM 732 C C . PRO A 1 101 ? 44.136 30.875 -18.078 1.00 56.12 101 PRO A C 1
ATOM 734 O O . PRO A 1 101 ? 45.182 31.508 -18.187 1.00 56.12 101 PRO A O 1
ATOM 737 N N . SER A 1 102 ? 44.146 29.528 -18.044 1.00 31.34 102 SER A N 1
ATOM 738 C CA . SER A 1 102 ? 45.224 28.617 -18.524 1.00 31.34 102 SER A CA 1
ATOM 739 C C . SER A 1 102 ? 46.389 28.243 -17.580 1.00 31.34 102 SER A C 1
ATOM 741 O O . SER A 1 102 ? 47.263 29.044 -17.276 1.00 31.34 102 SER A O 1
ATOM 743 N N . SER A 1 103 ? 46.551 26.946 -17.271 1.00 31.61 103 SER A N 1
ATOM 744 C CA . SER A 1 103 ? 47.483 26.059 -18.006 1.00 31.61 103 SER A CA 1
ATOM 745 C C . SER A 1 103 ? 47.832 24.748 -17.266 1.00 31.61 103 SER A C 1
ATOM 747 O O . SER A 1 103 ? 47.742 24.620 -16.051 1.00 31.61 103 SER A O 1
ATOM 749 N N . LYS A 1 104 ? 48.200 23.766 -18.098 1.00 33.84 104 LYS A N 1
ATOM 750 C CA . LYS A 1 104 ? 48.709 22.399 -17.884 1.00 33.84 104 LYS A CA 1
ATOM 751 C C . LYS A 1 104 ? 49.767 22.224 -16.776 1.00 33.84 104 LYS A C 1
ATOM 753 O O . LYS A 1 104 ? 50.662 23.049 -16.669 1.00 33.84 104 LYS A O 1
ATOM 758 N N . ALA A 1 105 ? 49.806 21.028 -16.172 1.00 32.09 105 ALA A N 1
ATOM 759 C CA . ALA A 1 105 ? 50.825 19.982 -16.425 1.00 32.09 105 ALA A CA 1
ATOM 760 C C . ALA A 1 105 ? 51.070 19.076 -15.197 1.00 32.09 105 ALA A C 1
ATOM 762 O O . ALA A 1 105 ? 51.403 19.544 -14.115 1.00 32.09 105 ALA A O 1
ATOM 763 N N . THR A 1 106 ? 50.978 17.763 -15.412 1.00 36.22 106 THR A N 1
ATOM 764 C CA . THR A 1 106 ? 51.692 16.706 -14.667 1.00 36.22 106 THR A CA 1
ATOM 765 C C . THR A 1 106 ? 53.200 16.784 -14.983 1.00 36.22 106 THR A C 1
ATOM 767 O O . THR A 1 106 ? 53.540 17.236 -16.082 1.00 36.22 106 THR A O 1
ATOM 770 N N . PRO A 1 107 ? 54.115 16.342 -14.092 1.00 48.53 107 PRO A N 1
ATOM 771 C CA . PRO A 1 107 ? 54.503 14.925 -14.111 1.00 48.53 107 PRO A CA 1
ATOM 772 C C . PRO A 1 107 ? 54.921 14.302 -12.757 1.00 48.53 107 PRO A C 1
ATOM 774 O O . PRO A 1 107 ? 55.055 14.950 -11.726 1.00 48.53 107 PRO A O 1
ATOM 777 N N . GLU A 1 108 ? 55.099 12.986 -12.852 1.00 34.22 108 GLU A N 1
ATOM 778 C CA . GLU A 1 108 ? 55.632 11.979 -11.930 1.00 34.22 108 GLU A CA 1
ATOM 779 C C . GLU A 1 108 ? 56.911 12.374 -11.159 1.00 34.22 108 GLU A C 1
ATOM 781 O O . GLU A 1 108 ? 57.794 13.027 -11.710 1.00 34.22 108 GLU A O 1
ATOM 786 N N . THR A 1 109 ? 57.099 11.864 -9.932 1.00 31.83 109 THR A N 1
ATOM 787 C CA . THR A 1 109 ? 58.031 10.745 -9.622 1.00 31.83 109 THR A CA 1
ATOM 788 C C . THR A 1 109 ? 58.272 10.542 -8.112 1.00 31.83 109 THR A C 1
ATOM 790 O O . THR A 1 109 ? 58.501 11.484 -7.368 1.00 31.83 109 THR A O 1
ATOM 793 N N . ASN A 1 110 ? 58.281 9.255 -7.733 1.00 30.83 110 ASN A N 1
ATOM 794 C CA . ASN A 1 110 ? 59.125 8.546 -6.755 1.00 30.83 110 ASN A CA 1
ATOM 795 C C . ASN A 1 110 ? 59.302 9.019 -5.298 1.00 30.83 110 ASN A C 1
ATOM 797 O O . ASN A 1 110 ? 59.859 10.074 -5.023 1.00 30.83 110 ASN A O 1
ATOM 801 N N . GLY A 1 111 ? 59.114 8.051 -4.386 1.00 29.44 111 GLY A N 1
ATOM 802 C CA . GLY A 1 111 ? 60.110 7.786 -3.339 1.00 29.44 111 GLY A CA 1
ATOM 803 C C . GLY A 1 111 ? 59.573 7.463 -1.942 1.00 29.44 111 GLY A C 1
ATOM 804 O O . GLY A 1 111 ? 59.305 8.371 -1.172 1.00 29.44 111 GLY A O 1
ATOM 805 N N . THR A 1 112 ? 59.517 6.163 -1.619 1.00 31.80 112 THR A N 1
ATOM 806 C CA . THR A 1 112 ? 60.020 5.540 -0.367 1.00 31.80 112 THR A CA 1
ATOM 807 C C . THR A 1 112 ? 59.976 6.345 0.943 1.00 31.80 112 THR A C 1
ATOM 809 O O . THR A 1 112 ? 60.786 7.246 1.126 1.00 31.80 112 THR A O 1
ATOM 812 N N . ASN A 1 113 ? 59.222 5.881 1.947 1.00 31.91 113 ASN A N 1
ATOM 813 C CA . ASN A 1 113 ? 59.757 5.056 3.046 1.00 31.91 113 ASN A CA 1
ATOM 814 C C . ASN A 1 113 ? 58.723 4.784 4.151 1.00 31.91 113 ASN A C 1
ATOM 816 O O . ASN A 1 113 ? 57.740 5.499 4.313 1.00 31.91 113 ASN A O 1
ATOM 820 N N . ALA A 1 114 ? 59.005 3.692 4.858 1.00 34.06 114 ALA A N 1
ATOM 821 C CA . ALA A 1 114 ? 58.339 3.137 6.025 1.00 34.06 114 ALA A CA 1
ATOM 822 C C . ALA A 1 114 ? 58.155 4.128 7.188 1.00 34.06 114 ALA A C 1
ATOM 824 O O . ALA A 1 114 ? 58.993 4.997 7.394 1.00 34.06 114 ALA A O 1
ATOM 825 N N . ASP A 1 115 ? 57.095 3.950 7.977 1.00 30.88 115 ASP A N 1
ATOM 826 C CA . ASP A 1 115 ? 57.204 3.425 9.346 1.00 30.88 115 ASP A CA 1
ATOM 827 C C . ASP A 1 115 ? 55.812 3.265 9.977 1.00 30.88 115 ASP A C 1
ATOM 829 O O . ASP A 1 115 ? 54.856 3.962 9.636 1.00 30.88 115 ASP A O 1
ATOM 833 N N . GLY A 1 116 ? 55.689 2.250 10.831 1.00 32.12 116 GLY A N 1
ATOM 834 C CA . GLY A 1 116 ? 54.428 1.781 11.395 1.00 32.12 116 GLY A CA 1
ATOM 835 C C . GLY A 1 116 ? 53.847 2.661 12.496 1.00 32.12 116 GLY A C 1
ATOM 836 O O . GLY A 1 116 ? 54.572 3.364 13.191 1.00 32.12 116 GLY A O 1
ATOM 837 N N . ILE A 1 117 ? 52.534 2.530 12.703 1.00 35.56 117 ILE A N 1
ATOM 838 C CA . ILE A 1 117 ? 51.871 2.815 13.978 1.00 35.56 117 ILE A CA 1
ATOM 839 C C . ILE A 1 117 ? 50.808 1.739 14.228 1.00 35.56 117 ILE A C 1
ATOM 841 O O . ILE A 1 117 ? 50.023 1.373 13.354 1.00 35.56 117 ILE A O 1
ATOM 845 N N . GLU A 1 118 ? 50.865 1.225 15.449 1.00 30.89 118 GLU A N 1
ATOM 846 C CA . GLU A 1 118 ? 49.998 0.249 16.088 1.00 30.89 118 GLU A CA 1
ATOM 847 C C . GLU A 1 118 ? 48.539 0.723 16.229 1.00 30.89 118 GLU A C 1
ATOM 849 O O . GLU A 1 118 ? 48.261 1.902 16.415 1.00 30.89 118 GLU A O 1
ATOM 854 N N . GLY A 1 119 ? 47.625 -0.252 16.253 1.00 33.28 119 GLY A N 1
ATOM 855 C CA . GLY A 1 119 ? 46.488 -0.284 17.177 1.00 33.28 119 GLY A CA 1
ATOM 856 C C . GLY A 1 119 ? 45.394 0.776 17.030 1.00 33.28 119 GLY A C 1
ATOM 857 O O . GLY A 1 119 ? 45.432 1.821 17.670 1.00 33.28 119 GLY A O 1
ATOM 858 N N . SER A 1 120 ? 44.302 0.424 16.347 1.00 30.05 120 SER A N 1
ATOM 859 C CA . SER A 1 120 ? 42.992 1.004 16.660 1.00 30.05 120 SER A CA 1
ATOM 860 C C . SER A 1 120 ? 41.908 -0.065 16.568 1.00 30.05 120 SER A C 1
ATOM 862 O O . SER A 1 120 ? 41.609 -0.609 15.508 1.00 30.05 120 SER A O 1
ATOM 864 N N . SER A 1 121 ? 41.390 -0.412 17.741 1.00 30.70 121 SER A N 1
ATOM 865 C CA . SER A 1 121 ? 40.243 -1.272 17.989 1.00 30.70 121 SER A CA 1
ATOM 866 C C . SER A 1 121 ? 38.983 -0.704 17.337 1.00 30.70 121 SER A C 1
ATOM 868 O O . SER A 1 121 ? 38.565 0.406 17.656 1.00 30.70 121 SER A O 1
ATOM 870 N N . SER A 1 122 ? 38.351 -1.492 16.469 1.00 31.36 122 SER A N 1
ATOM 871 C CA . SER A 1 122 ? 37.006 -1.236 15.960 1.00 31.36 122 SER A CA 1
ATOM 872 C C . SER A 1 122 ? 35.989 -1.387 17.094 1.00 31.36 122 SER A C 1
ATOM 874 O O . SER A 1 122 ? 35.655 -2.500 17.506 1.00 31.36 122 SER A O 1
ATOM 876 N N . GLU A 1 123 ? 35.527 -0.259 17.619 1.00 30.53 123 GLU A N 1
ATOM 877 C CA . GLU A 1 123 ? 34.457 -0.177 18.605 1.00 30.53 123 GLU A CA 1
ATOM 878 C C . GLU A 1 123 ? 33.110 -0.391 17.896 1.00 30.53 123 GLU A C 1
ATOM 880 O O . GLU A 1 123 ? 32.697 0.383 17.031 1.00 30.53 123 GLU A O 1
ATOM 885 N N . ALA A 1 124 ? 32.465 -1.515 18.206 1.00 32.12 124 ALA A N 1
ATOM 886 C CA . ALA A 1 124 ? 31.167 -1.892 17.670 1.00 32.12 124 ALA A CA 1
ATOM 887 C C . ALA A 1 124 ? 30.055 -0.999 18.251 1.00 32.12 124 ALA A C 1
ATOM 889 O O . ALA A 1 124 ? 29.933 -0.845 19.466 1.00 32.12 124 ALA A O 1
ATOM 890 N N . MET A 1 125 ? 29.216 -0.443 17.374 1.00 35.03 125 MET A N 1
ATOM 891 C CA . MET A 1 125 ? 27.992 0.279 17.737 1.00 35.03 125 MET A CA 1
ATOM 892 C C . MET A 1 125 ? 26.972 -0.674 18.393 1.00 35.03 125 MET A C 1
ATOM 894 O O . MET A 1 125 ? 26.691 -1.729 17.818 1.00 35.03 125 MET A O 1
ATOM 898 N N . PRO A 1 126 ? 26.348 -0.331 19.536 1.00 33.53 126 PRO A N 1
ATOM 899 C CA . PRO A 1 126 ? 25.296 -1.159 20.114 1.00 33.53 126 PRO A CA 1
ATOM 900 C C . PRO A 1 126 ? 23.958 -0.973 19.385 1.00 33.53 126 PRO A C 1
ATOM 902 O O . PRO A 1 126 ? 23.403 0.124 19.296 1.00 33.53 126 PRO A O 1
ATOM 905 N N . SER A 1 127 ? 23.401 -2.084 18.906 1.00 36.72 127 SER A N 1
ATOM 906 C CA . SER A 1 127 ? 22.036 -2.191 18.394 1.00 36.72 127 SER A CA 1
ATOM 907 C C . SER A 1 127 ? 21.045 -2.351 19.554 1.00 36.72 127 SER A C 1
ATOM 909 O O . SER A 1 127 ? 20.875 -3.446 20.081 1.00 36.72 127 SER A O 1
ATOM 911 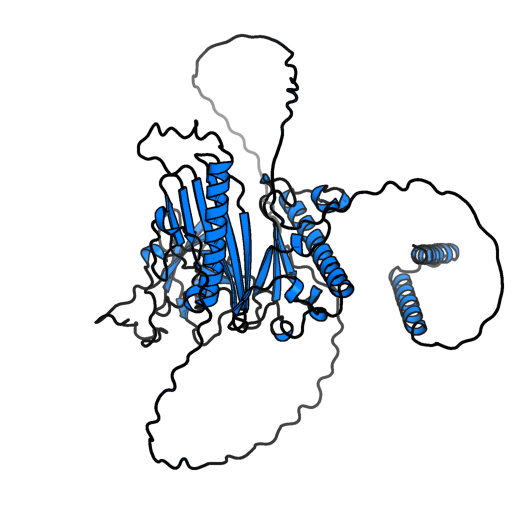N N . SER A 1 128 ? 20.348 -1.283 19.951 1.00 32.00 128 SER A N 1
ATOM 912 C CA . SER A 1 128 ? 19.122 -1.408 20.756 1.00 32.00 128 SER A CA 1
ATOM 913 C C . SER A 1 128 ? 18.242 -0.158 20.665 1.00 32.00 128 SER A C 1
ATOM 915 O O . SER A 1 128 ? 18.467 0.827 21.365 1.00 32.00 128 SER A O 1
ATOM 917 N N . LEU A 1 129 ? 17.193 -0.212 19.843 1.00 29.95 129 LEU A N 1
ATOM 918 C CA . LEU A 1 129 ? 16.019 0.655 19.973 1.00 29.95 129 LEU A CA 1
ATOM 919 C C . LEU A 1 129 ? 14.789 -0.243 20.107 1.00 29.95 129 LEU A C 1
ATOM 921 O O . LEU A 1 129 ? 14.169 -0.664 19.134 1.00 29.95 129 LEU A O 1
ATOM 925 N N . THR A 1 130 ? 14.501 -0.586 21.357 1.00 33.94 130 THR A N 1
ATOM 926 C CA . THR A 1 130 ? 13.281 -1.249 21.810 1.00 33.94 130 THR A CA 1
ATOM 927 C C . THR A 1 130 ? 12.085 -0.300 21.745 1.00 33.94 130 THR A C 1
ATOM 929 O O . THR A 1 130 ? 12.206 0.890 22.037 1.00 33.94 130 THR A O 1
ATOM 932 N N . ASN A 1 131 ? 10.918 -0.859 21.420 1.00 33.31 131 ASN A N 1
ATOM 933 C CA . ASN A 1 131 ? 9.606 -0.229 21.575 1.00 33.31 131 ASN A CA 1
ATOM 934 C C . ASN A 1 131 ? 9.418 0.375 22.984 1.00 33.31 131 ASN A C 1
ATOM 936 O O . ASN A 1 131 ? 9.964 -0.165 23.952 1.00 33.31 131 ASN A O 1
ATOM 940 N N . PRO A 1 132 ? 8.619 1.447 23.136 1.00 37.34 132 PRO A N 1
ATOM 941 C CA . PRO A 1 132 ? 8.337 2.018 24.445 1.00 37.34 132 PRO A CA 1
ATOM 942 C C . PRO A 1 132 ? 7.563 1.022 25.320 1.00 37.34 132 PRO A C 1
ATOM 944 O O . PRO A 1 132 ? 6.420 0.666 25.036 1.00 37.34 132 PRO A O 1
ATOM 947 N N . VAL A 1 133 ? 8.203 0.590 26.406 1.00 28.47 133 VAL A N 1
ATOM 948 C CA . VAL A 1 133 ? 7.577 -0.128 27.519 1.00 28.47 133 VAL A CA 1
ATOM 949 C C . VAL A 1 133 ? 6.769 0.879 28.340 1.00 28.47 133 VAL A C 1
ATOM 951 O O . VAL A 1 133 ? 7.328 1.803 28.930 1.00 28.47 133 VAL A O 1
ATOM 954 N N . LEU A 1 134 ? 5.449 0.699 28.385 1.00 36.16 134 LEU A N 1
ATOM 955 C CA . LEU A 1 134 ? 4.577 1.351 29.363 1.00 36.16 134 LEU A CA 1
ATOM 956 C C . LEU A 1 134 ? 4.757 0.666 30.735 1.00 36.16 134 LEU A C 1
ATOM 958 O O . LEU A 1 134 ? 4.778 -0.566 30.792 1.00 36.16 134 LEU A O 1
ATOM 962 N N . PRO A 1 135 ? 4.881 1.405 31.852 1.00 31.25 135 PRO A N 1
ATOM 963 C CA . PRO A 1 135 ? 5.069 0.795 33.164 1.00 31.25 135 PRO A CA 1
ATOM 964 C C . PRO A 1 135 ? 3.763 0.222 33.751 1.00 31.25 135 PRO A C 1
ATOM 966 O O . PRO A 1 135 ? 2.820 0.954 34.028 1.00 31.25 135 PRO A O 1
ATOM 969 N N . ASN A 1 136 ? 3.796 -1.092 34.004 1.00 32.31 136 ASN A N 1
ATOM 970 C CA . ASN A 1 136 ? 3.115 -1.878 35.048 1.00 32.31 136 ASN A CA 1
ATOM 971 C C . ASN A 1 136 ? 1.603 -1.692 35.295 1.00 32.31 136 ASN A C 1
ATOM 973 O O . ASN A 1 136 ? 1.175 -0.855 36.090 1.00 32.31 136 ASN A O 1
ATOM 977 N N . VAL A 1 137 ? 0.827 -2.652 34.779 1.00 32.09 137 VAL A N 1
ATOM 978 C CA . VAL A 1 137 ? -0.488 -3.067 35.299 1.00 32.09 137 VAL A CA 1
ATOM 979 C C . VAL A 1 137 ? -0.283 -4.302 36.199 1.00 32.09 137 VAL A C 1
ATOM 981 O O . VAL A 1 137 ? 0.370 -5.248 35.761 1.00 32.09 137 VAL A O 1
ATOM 984 N N . PRO A 1 138 ? -0.796 -4.344 37.442 1.00 28.81 138 PRO A N 1
ATOM 985 C CA . PRO A 1 138 ? -0.687 -5.525 38.295 1.00 28.81 138 PRO A CA 1
ATOM 986 C C . PRO A 1 138 ? -1.752 -6.570 37.927 1.00 28.81 138 PRO A C 1
ATOM 988 O O . PRO A 1 138 ? -2.945 -6.354 38.129 1.00 28.81 138 PRO A O 1
ATOM 991 N N . SER A 1 139 ? -1.321 -7.726 37.421 1.00 30.31 139 SER A N 1
ATOM 992 C CA . SER A 1 139 ? -2.171 -8.900 37.208 1.00 30.31 139 SER A CA 1
ATOM 993 C C . SER A 1 139 ? -2.027 -9.882 38.373 1.00 30.31 139 SER A C 1
ATOM 995 O O . SER A 1 139 ? -1.081 -10.667 38.420 1.00 30.31 139 SER A O 1
ATOM 997 N N . THR A 1 140 ? -2.994 -9.871 39.290 1.00 31.62 140 THR A N 1
ATOM 998 C CA . THR A 1 140 ? -3.189 -10.959 40.257 1.00 31.62 140 THR A CA 1
ATOM 999 C C . THR A 1 140 ? -4.633 -11.432 40.154 1.00 31.62 140 THR A C 1
ATOM 1001 O O . THR A 1 140 ? -5.519 -10.874 40.794 1.00 31.62 140 THR A O 1
ATOM 1004 N N . ILE A 1 141 ? -4.881 -12.465 39.348 1.00 32.59 141 ILE A N 1
ATOM 1005 C CA . ILE A 1 141 ? -6.120 -13.247 39.416 1.00 32.59 141 ILE A CA 1
ATOM 1006 C C . ILE A 1 141 ? -5.719 -14.682 39.735 1.00 32.59 141 ILE A C 1
ATOM 1008 O O . ILE A 1 141 ? -4.925 -15.300 39.030 1.00 32.59 141 ILE A O 1
ATOM 1012 N N . LYS A 1 142 ? -6.227 -15.159 40.872 1.00 30.00 142 LYS A N 1
ATOM 1013 C CA . LYS A 1 142 ? -6.050 -16.518 41.370 1.00 30.00 142 LYS A CA 1
ATOM 1014 C C . LYS A 1 142 ? -6.820 -17.488 40.481 1.00 30.00 142 LYS A C 1
ATOM 1016 O O . LYS A 1 142 ? -7.978 -17.256 40.153 1.00 30.00 142 LYS A O 1
ATOM 1021 N N . GLN A 1 143 ? -6.145 -18.572 40.139 1.00 34.16 143 GLN A N 1
ATOM 1022 C CA . GLN A 1 143 ? -6.655 -19.703 39.390 1.00 34.16 143 GLN A CA 1
ATOM 1023 C C . GLN A 1 143 ? -7.289 -20.688 40.382 1.00 34.16 143 GLN A C 1
ATOM 1025 O O . GLN A 1 143 ? -6.579 -21.322 41.161 1.00 34.16 143 GLN A O 1
ATOM 1030 N N . SER A 1 144 ? -8.615 -20.782 40.382 1.00 35.12 144 SER A N 1
ATOM 1031 C CA . SER A 1 144 ? -9.357 -21.873 41.016 1.00 35.12 144 SER A CA 1
ATOM 1032 C C . SER A 1 144 ? -10.686 -22.081 40.288 1.00 35.12 144 SER A C 1
ATOM 1034 O O . SER A 1 144 ? -11.396 -21.118 40.012 1.00 35.12 144 SER A O 1
ATOM 1036 N N . ASP A 1 145 ? -10.968 -23.357 40.023 1.00 29.72 145 ASP A N 1
ATOM 1037 C CA . ASP A 1 145 ? -12.252 -23.962 39.648 1.00 29.72 145 ASP A CA 1
ATOM 1038 C C . ASP A 1 145 ? -12.639 -23.934 38.157 1.00 29.72 145 ASP A C 1
ATOM 1040 O O . ASP A 1 145 ? -13.476 -23.161 37.697 1.00 29.72 145 ASP A O 1
ATOM 1044 N N . ILE A 1 146 ? -12.056 -24.875 37.401 1.00 35.00 146 ILE A N 1
ATOM 1045 C CA . ILE A 1 146 ? -12.610 -25.355 36.127 1.00 35.00 146 ILE A CA 1
ATOM 1046 C C . ILE A 1 146 ? -13.628 -26.452 36.458 1.00 35.00 146 ILE A C 1
ATOM 1048 O O . ILE A 1 146 ? -13.258 -27.535 36.906 1.00 35.00 146 ILE A O 1
ATOM 1052 N N . VAL A 1 147 ? -14.907 -26.147 36.237 1.00 36.25 147 VAL A N 1
ATOM 1053 C CA . VAL A 1 147 ? -16.012 -27.110 36.228 1.00 36.25 147 VAL A CA 1
ATOM 1054 C C . VAL A 1 147 ? -16.205 -27.603 34.794 1.00 36.25 147 VAL A C 1
ATOM 1056 O O . VAL A 1 147 ? -16.349 -26.818 33.859 1.00 36.25 147 VAL A O 1
ATOM 1059 N N . GLU A 1 148 ? -16.172 -28.920 34.651 1.00 39.81 148 GLU A N 1
ATOM 1060 C CA . GLU A 1 148 ? -16.378 -29.701 33.433 1.00 39.81 148 GLU A CA 1
ATOM 1061 C C . GLU A 1 148 ? -17.829 -29.550 32.917 1.00 39.81 148 GLU A C 1
ATOM 1063 O O . GLU A 1 148 ? -18.766 -29.694 33.709 1.00 39.81 148 GLU A O 1
ATOM 1068 N N . PRO A 1 149 ? -18.074 -29.251 31.625 1.00 46.03 149 PRO A N 1
ATOM 1069 C CA . PRO A 1 149 ? -19.429 -29.245 31.080 1.00 46.03 149 PRO A CA 1
ATOM 1070 C C . PRO A 1 149 ? -19.871 -30.652 30.631 1.00 46.03 149 PRO A C 1
ATOM 1072 O O . PRO A 1 149 ? -19.054 -31.433 30.138 1.00 46.03 149 PRO A O 1
ATOM 1075 N N . PRO A 1 150 ? -21.170 -30.987 30.757 1.00 44.06 150 PRO A N 1
ATOM 1076 C CA . PRO A 1 150 ? -21.667 -32.320 30.466 1.00 44.06 150 PRO A CA 1
ATOM 1077 C C . PRO A 1 150 ? -21.820 -32.579 28.963 1.00 44.06 150 PRO A C 1
ATOM 1079 O O . PRO A 1 150 ? -22.295 -31.751 28.184 1.00 44.06 150 PRO A O 1
ATOM 1082 N N . VAL A 1 151 ? -21.463 -33.811 28.610 1.00 39.69 151 VAL A N 1
ATOM 1083 C CA . VAL A 1 151 ? -21.727 -34.505 27.350 1.00 39.69 151 VAL A CA 1
ATOM 1084 C C . VAL A 1 151 ? -23.208 -34.385 26.979 1.00 39.69 151 VAL A C 1
ATOM 1086 O O . VAL A 1 151 ? -24.075 -34.780 27.757 1.00 39.69 151 VAL A O 1
ATOM 1089 N N . THR A 1 152 ? -23.500 -33.869 25.781 1.00 35.81 152 THR A N 1
ATOM 1090 C CA . THR A 1 152 ? -24.852 -33.892 25.206 1.00 35.81 152 THR A CA 1
ATOM 1091 C C . THR A 1 152 ? -24.897 -34.866 24.035 1.00 35.81 152 THR A C 1
ATOM 1093 O O . THR A 1 152 ? -24.089 -34.806 23.112 1.00 35.81 152 THR A O 1
ATOM 1096 N N . THR A 1 153 ? -25.842 -35.789 24.153 1.00 35.50 153 THR A N 1
ATOM 1097 C CA . THR A 1 153 ? -26.084 -36.984 23.351 1.00 35.50 153 THR A CA 1
ATOM 1098 C C . THR A 1 153 ? -26.561 -36.678 21.932 1.00 35.50 153 THR A C 1
ATOM 1100 O O . THR A 1 153 ? -27.358 -35.770 21.705 1.00 35.50 153 THR A O 1
ATOM 1103 N N . GLU A 1 154 ? -26.102 -37.513 21.001 1.00 38.00 154 GLU A N 1
ATOM 1104 C CA . GLU A 1 154 ? -26.531 -37.628 19.608 1.00 38.00 154 GLU A CA 1
ATOM 1105 C C . GLU A 1 154 ? -28.063 -37.682 19.456 1.00 38.00 154 GLU A C 1
ATOM 1107 O O . GLU A 1 154 ? -28.730 -38.557 20.014 1.00 38.00 154 GLU A O 1
ATOM 1112 N N . GLN A 1 155 ? -28.614 -36.804 18.614 1.00 34.91 155 GLN A N 1
ATOM 1113 C CA . GLN A 1 155 ? -29.909 -37.018 17.973 1.00 34.91 155 GLN A CA 1
ATOM 1114 C C . GLN A 1 155 ? -29.710 -37.165 16.468 1.00 34.91 155 GLN A C 1
ATOM 1116 O O . GLN A 1 155 ? -29.173 -36.303 15.776 1.00 34.91 155 GLN A O 1
ATOM 1121 N N . LYS A 1 156 ? -30.121 -38.339 16.001 1.00 39.38 156 LYS A N 1
ATOM 1122 C CA . LYS A 1 156 ? -30.042 -38.847 14.642 1.00 39.38 156 LYS A CA 1
ATOM 1123 C C . LYS A 1 156 ? -31.396 -38.569 13.992 1.00 39.38 156 LYS A C 1
ATOM 1125 O O . LYS A 1 156 ? -32.348 -39.288 14.277 1.00 39.38 156 LYS A O 1
ATOM 1130 N N . GLU A 1 157 ? -31.495 -37.540 13.153 1.00 36.41 157 GLU A N 1
ATOM 1131 C CA . GLU A 1 157 ? -32.706 -37.289 12.362 1.00 36.41 157 GLU A CA 1
ATOM 1132 C C . GLU A 1 157 ? -32.536 -37.715 10.903 1.00 36.41 157 GLU A C 1
ATOM 1134 O O . GLU A 1 157 ? -31.547 -37.433 10.226 1.00 36.41 157 GLU A O 1
ATOM 1139 N N . GLN A 1 158 ? -33.535 -38.481 10.469 1.00 33.41 158 GLN A N 1
ATOM 1140 C CA . GLN A 1 158 ? -33.694 -39.112 9.170 1.00 33.41 158 GLN A CA 1
ATOM 1141 C C . GLN A 1 158 ? -33.968 -38.073 8.081 1.00 33.41 158 GLN A C 1
ATOM 1143 O O . GLN A 1 158 ? -34.970 -37.363 8.118 1.00 33.41 158 GLN A O 1
ATOM 1148 N N . ILE A 1 159 ? -33.130 -38.062 7.045 1.00 32.41 159 ILE A N 1
ATOM 1149 C CA . ILE A 1 159 ? -33.417 -37.351 5.799 1.00 32.41 159 ILE A CA 1
ATOM 1150 C C . ILE A 1 159 ? -34.336 -38.235 4.952 1.00 32.41 159 ILE A C 1
ATOM 1152 O O . ILE A 1 159 ? -33.941 -39.304 4.488 1.00 32.41 159 ILE A O 1
ATOM 1156 N N . THR A 1 160 ? -35.570 -37.769 4.762 1.00 29.89 160 THR A N 1
ATOM 1157 C CA . THR A 1 160 ? -36.543 -38.336 3.822 1.00 29.89 160 THR A CA 1
ATOM 1158 C C . THR A 1 160 ? -36.431 -37.580 2.498 1.00 29.89 160 THR A C 1
ATOM 1160 O O . THR A 1 160 ? -36.510 -36.354 2.465 1.00 29.89 160 THR A O 1
ATOM 1163 N N . THR A 1 161 ? -36.215 -38.308 1.409 1.00 32.38 161 THR A N 1
ATOM 1164 C CA . THR A 1 161 ? -36.102 -37.816 0.031 1.00 32.38 161 THR A CA 1
ATOM 1165 C C . THR A 1 161 ? -37.460 -37.802 -0.678 1.00 32.38 161 THR A C 1
ATOM 1167 O O . THR A 1 161 ? -38.158 -38.810 -0.639 1.00 32.38 161 THR A O 1
ATOM 1170 N N . ALA A 1 162 ? -37.802 -36.687 -1.352 1.00 31.77 162 ALA A N 1
ATOM 1171 C CA . ALA A 1 162 ? -38.560 -36.562 -2.624 1.00 31.77 162 ALA A CA 1
ATOM 1172 C C . ALA A 1 162 ? -39.117 -35.121 -2.808 1.00 31.77 162 ALA A C 1
ATOM 1174 O O . ALA A 1 162 ? -39.258 -34.401 -1.823 1.00 31.77 162 ALA A O 1
ATOM 1175 N N . PRO A 1 163 ? -39.580 -34.716 -4.009 1.00 37.53 163 PRO A N 1
ATOM 1176 C CA . PRO A 1 163 ? -38.856 -34.609 -5.274 1.00 37.53 163 PRO A CA 1
ATOM 1177 C C . PRO A 1 163 ? -38.854 -33.159 -5.823 1.00 37.53 163 PRO A C 1
ATOM 1179 O O . PRO A 1 163 ? -39.586 -32.287 -5.358 1.00 37.53 163 PRO A O 1
ATOM 1182 N N . LEU A 1 164 ? -38.020 -32.922 -6.844 1.00 37.09 164 LEU A N 1
ATOM 1183 C CA . LEU A 1 164 ? -37.887 -31.652 -7.566 1.00 37.09 164 LEU A CA 1
ATOM 1184 C C . LEU A 1 164 ? -39.222 -31.138 -8.133 1.00 37.09 164 LEU A C 1
ATOM 1186 O O . LEU A 1 164 ? -39.908 -31.845 -8.868 1.00 37.09 164 LEU A O 1
ATOM 1190 N N . VAL A 1 165 ? -39.502 -29.858 -7.878 1.00 33.34 165 VAL A N 1
ATOM 1191 C CA . VAL A 1 165 ? -40.487 -29.047 -8.601 1.00 33.34 165 VAL A CA 1
ATOM 1192 C C . VAL A 1 165 ? -39.750 -27.854 -9.207 1.00 33.34 165 VAL A C 1
ATOM 1194 O O . VAL A 1 165 ? -39.224 -27.006 -8.487 1.00 33.34 165 VAL A O 1
ATOM 1197 N N . GLU A 1 166 ? -39.708 -27.807 -10.540 1.00 44.28 166 GLU A N 1
ATOM 1198 C CA . GLU A 1 166 ? -39.321 -26.636 -11.328 1.00 44.28 166 GLU A CA 1
ATOM 1199 C C . GLU A 1 166 ? -40.176 -25.428 -10.936 1.00 44.28 166 GLU A C 1
ATOM 1201 O O . GLU A 1 166 ? -41.409 -25.478 -10.991 1.00 44.28 166 GLU A O 1
ATOM 1206 N N . LYS A 1 167 ? -39.534 -24.308 -10.584 1.00 34.25 167 LYS A N 1
ATOM 1207 C CA . LYS A 1 167 ? -40.229 -23.026 -10.471 1.00 34.25 167 LYS A CA 1
ATOM 1208 C C . LYS A 1 167 ? -39.392 -21.879 -11.028 1.00 34.25 167 LYS A C 1
ATOM 1210 O O . LYS A 1 167 ? -38.366 -21.490 -10.484 1.00 34.25 167 LYS A O 1
ATOM 1215 N N . SER A 1 168 ? -39.909 -21.377 -12.143 1.00 36.53 168 SER A N 1
ATOM 1216 C CA . SER A 1 168 ? -39.659 -20.119 -12.844 1.00 36.53 168 SER A CA 1
ATOM 1217 C C . SER A 1 168 ? -39.029 -18.979 -12.030 1.00 36.53 168 SER A C 1
ATOM 1219 O O . SER A 1 168 ? -39.588 -18.520 -11.032 1.00 36.53 168 SER A O 1
ATOM 1221 N N . THR A 1 169 ? -37.937 -18.443 -12.570 1.00 35.81 169 THR A N 1
ATOM 1222 C CA . THR A 1 169 ? -37.284 -17.181 -12.203 1.00 35.81 169 THR A CA 1
ATOM 1223 C C . THR A 1 169 ? -38.229 -15.980 -12.365 1.00 35.81 169 THR A C 1
ATOM 1225 O O . THR A 1 169 ? -38.756 -15.782 -13.464 1.00 35.81 169 THR A O 1
ATOM 1228 N N . PRO A 1 170 ? -38.423 -15.116 -11.350 1.00 37.19 170 PRO A N 1
ATOM 1229 C CA . PRO A 1 170 ? -39.027 -13.811 -11.562 1.00 37.19 170 PRO A CA 1
ATOM 1230 C C . PRO A 1 170 ? -37.958 -12.805 -12.004 1.00 37.19 170 PRO A C 1
ATOM 1232 O O . PRO A 1 170 ? -36.894 -12.670 -11.401 1.00 37.19 170 PRO A O 1
ATOM 1235 N N . ALA A 1 171 ? -38.267 -12.090 -13.083 1.00 38.88 171 ALA A N 1
ATOM 1236 C CA . ALA A 1 171 ? -37.462 -11.007 -13.620 1.00 38.88 171 ALA A CA 1
ATOM 1237 C C . ALA A 1 171 ? -37.303 -9.871 -12.594 1.00 38.88 171 ALA A C 1
ATOM 1239 O O . ALA A 1 171 ? -38.272 -9.204 -12.228 1.00 38.88 171 ALA A O 1
ATOM 1240 N N . VAL A 1 172 ? -36.063 -9.618 -12.174 1.00 38.66 172 VAL A N 1
ATOM 1241 C CA . VAL A 1 172 ? -35.691 -8.447 -11.376 1.00 38.66 172 VAL A CA 1
ATOM 1242 C C . VAL A 1 172 ? -35.660 -7.225 -12.298 1.00 38.66 172 VAL A C 1
ATOM 1244 O O . VAL A 1 172 ? -34.700 -6.994 -13.028 1.00 38.66 172 VAL A O 1
ATOM 1247 N N . LYS A 1 173 ? -36.737 -6.435 -12.277 1.00 45.84 173 LYS A N 1
ATOM 1248 C CA . LYS A 1 173 ? -36.753 -5.052 -12.769 1.00 45.84 173 LYS A CA 1
ATOM 1249 C C . LYS A 1 173 ? -36.486 -4.125 -11.587 1.00 45.84 173 LYS A C 1
ATOM 1251 O O . LYS A 1 173 ? -37.366 -3.983 -10.749 1.00 45.84 173 LYS A O 1
ATOM 1256 N N . ASN A 1 174 ? -35.294 -3.527 -11.535 1.00 38.59 174 ASN A N 1
ATOM 1257 C CA . ASN A 1 174 ? -35.033 -2.194 -10.967 1.00 38.59 174 ASN A CA 1
ATOM 1258 C C . ASN A 1 174 ? -33.544 -1.841 -11.113 1.00 38.59 174 ASN A C 1
ATOM 1260 O O . ASN A 1 174 ? -32.757 -1.958 -10.178 1.00 38.59 174 ASN A O 1
ATOM 1264 N N . THR A 1 175 ? -33.153 -1.383 -12.300 1.00 39.25 175 THR A N 1
ATOM 1265 C CA . THR A 1 175 ? -31.916 -0.621 -12.500 1.00 39.25 175 THR A CA 1
ATOM 1266 C C . THR A 1 175 ? -32.279 0.858 -12.507 1.00 39.25 175 THR A C 1
ATOM 1268 O O . THR A 1 175 ? -33.004 1.325 -13.384 1.00 39.25 175 THR A O 1
ATOM 1271 N N . ALA A 1 176 ? -31.795 1.599 -11.509 1.00 43.84 176 ALA A N 1
ATOM 1272 C CA . ALA A 1 176 ? -31.834 3.057 -11.525 1.00 43.84 176 ALA A CA 1
ATOM 1273 C C . ALA A 1 176 ? -31.128 3.589 -12.793 1.00 43.84 176 ALA A C 1
ATOM 1275 O O . ALA A 1 176 ? -30.166 2.964 -13.257 1.00 43.84 176 ALA A O 1
ATOM 1276 N N . PRO A 1 177 ? -31.575 4.720 -13.371 1.00 39.94 177 PRO A N 1
ATOM 1277 C CA . PRO A 1 177 ? -30.976 5.268 -14.578 1.00 39.94 177 PRO A CA 1
ATOM 1278 C C . PRO A 1 177 ? -29.510 5.626 -14.323 1.00 39.94 177 PRO A C 1
ATOM 1280 O O . PRO A 1 177 ? -29.179 6.481 -13.501 1.00 39.94 177 PRO A O 1
ATOM 1283 N N . ILE A 1 178 ? -28.632 4.937 -15.050 1.00 44.66 178 ILE A N 1
ATOM 1284 C CA . ILE A 1 178 ? -27.199 5.204 -15.119 1.00 44.66 178 ILE A CA 1
ATOM 1285 C C . ILE A 1 178 ? -27.038 6.644 -15.615 1.00 44.66 178 ILE A C 1
ATOM 1287 O O . ILE A 1 178 ? -27.429 6.959 -16.740 1.00 44.66 178 ILE A O 1
ATOM 1291 N N . ARG A 1 179 ? -26.485 7.532 -14.779 1.00 42.81 179 ARG A N 1
ATOM 1292 C CA . ARG A 1 179 ? -26.098 8.873 -15.232 1.00 42.81 179 ARG A CA 1
ATOM 1293 C C . ARG A 1 179 ? -25.055 8.711 -16.345 1.00 42.81 179 ARG A C 1
ATOM 1295 O O . ARG A 1 179 ? -24.085 7.980 -16.133 1.00 42.81 179 ARG A O 1
ATOM 1302 N N . PRO A 1 180 ? -25.227 9.343 -17.517 1.00 44.25 180 PRO A N 1
ATOM 1303 C CA . PRO A 1 180 ? -24.207 9.312 -18.552 1.00 44.25 180 PRO A CA 1
ATOM 1304 C C . PRO A 1 180 ? -22.943 9.965 -17.988 1.00 44.25 180 PRO A C 1
ATOM 1306 O O . PRO A 1 180 ? -22.957 11.137 -17.615 1.00 44.25 180 PRO A O 1
ATOM 1309 N N . GLY A 1 181 ? -21.873 9.178 -17.861 1.00 42.97 181 GLY A N 1
ATOM 1310 C CA . GLY A 1 181 ? -20.567 9.685 -17.450 1.00 42.97 181 GLY A CA 1
ATOM 1311 C C . GLY A 1 181 ? -20.045 10.754 -18.424 1.00 42.97 181 GLY A C 1
ATOM 1312 O O . GLY A 1 181 ? -20.536 10.850 -19.555 1.00 42.97 181 GLY A O 1
ATOM 1313 N N . PRO A 1 182 ? -19.062 11.568 -18.004 1.00 44.00 182 PRO A N 1
ATOM 1314 C CA . PRO A 1 182 ? -18.521 12.663 -18.806 1.00 44.00 182 PRO A CA 1
ATOM 1315 C C . PRO A 1 182 ? -18.051 12.197 -20.196 1.00 44.00 182 PRO A C 1
ATOM 1317 O O . PRO A 1 182 ? -17.582 11.073 -20.377 1.00 44.00 182 PRO A O 1
ATOM 1320 N N . ALA A 1 183 ? -18.182 13.079 -21.194 1.00 49.72 183 ALA A N 1
ATOM 1321 C CA . ALA A 1 183 ? -17.990 12.832 -22.631 1.00 49.72 183 ALA A CA 1
ATOM 1322 C C . ALA A 1 183 ? -16.523 12.588 -23.073 1.00 49.72 183 ALA A C 1
ATOM 1324 O O . ALA A 1 183 ? -16.094 13.044 -24.131 1.00 49.72 183 ALA A O 1
ATOM 1325 N N . LEU A 1 184 ? -15.751 11.833 -22.290 1.00 50.88 184 LEU A N 1
ATOM 1326 C CA . LEU A 1 184 ? -14.337 11.496 -22.507 1.00 50.88 184 LEU A CA 1
ATOM 1327 C C . LEU A 1 184 ? -14.064 10.682 -23.786 1.00 50.88 184 LEU A C 1
ATOM 1329 O O . LEU A 1 184 ? -12.928 10.608 -24.252 1.00 50.88 184 LEU A O 1
ATOM 1333 N N . ARG A 1 185 ? -15.090 10.077 -24.396 1.00 52.41 185 ARG A N 1
ATOM 1334 C CA . ARG A 1 185 ? -14.898 9.073 -25.458 1.00 52.41 185 ARG A CA 1
ATOM 1335 C C . ARG A 1 185 ? -14.454 9.616 -26.818 1.00 52.41 185 ARG A C 1
ATOM 1337 O O . ARG A 1 185 ? -14.096 8.814 -27.670 1.00 52.41 185 ARG A O 1
ATOM 1344 N N . LYS A 1 186 ? -14.481 10.932 -27.063 1.00 51.88 186 LYS A N 1
ATOM 1345 C CA . LYS A 1 186 ? -14.121 11.474 -28.390 1.00 51.88 186 LYS A CA 1
ATOM 1346 C C . LYS A 1 186 ? -12.621 11.743 -28.588 1.00 51.88 186 LYS A C 1
ATOM 1348 O O . LYS A 1 186 ? -12.232 11.981 -29.723 1.00 51.88 186 LYS A O 1
ATOM 1353 N N . GLY A 1 187 ? -11.795 11.687 -27.536 1.00 51.56 187 GLY A N 1
ATOM 1354 C CA . GLY A 1 187 ? -10.360 12.019 -27.624 1.00 51.56 187 GLY A CA 1
ATOM 1355 C C . GLY A 1 187 ? -9.389 11.045 -26.951 1.00 51.56 187 GLY A C 1
ATOM 1356 O O . GLY A 1 187 ? -8.189 11.167 -27.169 1.00 51.56 187 GLY A O 1
ATOM 1357 N N . PHE A 1 188 ? -9.882 10.081 -26.169 1.00 51.50 188 PHE A N 1
ATOM 1358 C CA . PHE A 1 188 ? -9.050 9.104 -25.466 1.00 51.50 188 PHE A CA 1
ATOM 1359 C C . PHE A 1 188 ? -9.356 7.686 -25.944 1.00 51.50 188 PHE A C 1
ATOM 1361 O O . PHE A 1 188 ? -10.516 7.273 -25.994 1.00 51.50 188 PHE A O 1
ATOM 1368 N N . SER A 1 189 ? -8.304 6.927 -26.253 1.00 50.75 189 SER A N 1
ATOM 1369 C CA . SER A 1 189 ? -8.401 5.473 -26.393 1.00 50.75 189 SER A CA 1
ATOM 1370 C C . SER A 1 189 ? -8.120 4.844 -25.035 1.00 50.75 189 SER A C 1
ATOM 1372 O O . SER A 1 189 ? -7.034 5.020 -24.489 1.00 50.75 189 SER A O 1
ATOM 1374 N N . ALA A 1 190 ? -9.100 4.129 -24.490 1.00 52.12 190 ALA A N 1
ATOM 1375 C CA . ALA A 1 190 ? -8.935 3.359 -23.265 1.00 52.12 190 ALA A CA 1
ATOM 1376 C C . ALA A 1 190 ? -8.842 1.870 -23.623 1.00 52.12 190 ALA A C 1
ATOM 1378 O O . ALA A 1 190 ? -9.746 1.317 -24.254 1.00 52.12 190 ALA A O 1
ATOM 1379 N N . LEU A 1 191 ? -7.733 1.227 -23.253 1.00 47.94 191 LEU A N 1
ATOM 1380 C CA . LEU A 1 191 ? -7.555 -0.218 -23.395 1.00 47.94 191 LEU A CA 1
ATOM 1381 C C . LEU A 1 191 ? -8.016 -0.888 -22.102 1.00 47.94 191 LEU A C 1
ATOM 1383 O O . LEU A 1 191 ? -7.413 -0.702 -21.048 1.00 47.94 191 LEU A O 1
ATOM 1387 N N . PHE A 1 192 ? -9.097 -1.660 -22.190 1.00 46.06 192 PHE A N 1
ATOM 1388 C CA . PHE A 1 192 ? -9.700 -2.325 -21.042 1.00 46.06 192 PHE A CA 1
ATOM 1389 C C . PHE A 1 192 ? -9.407 -3.820 -21.076 1.00 46.06 192 PHE A C 1
ATOM 1391 O O . PHE A 1 192 ? -9.835 -4.522 -21.986 1.00 46.06 192 PHE A O 1
ATOM 1398 N N . THR A 1 193 ? -8.742 -4.317 -20.042 1.00 48.56 193 THR A N 1
ATOM 1399 C CA . THR A 1 193 ? -8.816 -5.726 -19.641 1.00 48.56 193 THR A CA 1
ATOM 1400 C C . THR A 1 193 ? -8.866 -5.755 -18.119 1.00 48.56 193 THR A C 1
ATOM 1402 O O . THR A 1 193 ? -8.270 -4.879 -17.493 1.00 48.56 193 THR A O 1
ATOM 1405 N N . GLU A 1 194 ? -9.542 -6.736 -17.526 1.00 49.16 194 GLU A N 1
ATOM 1406 C CA . GLU A 1 194 ? -9.873 -6.801 -16.089 1.00 49.16 194 GLU A CA 1
ATOM 1407 C C . GLU A 1 194 ? -8.670 -6.732 -15.128 1.00 49.16 194 GLU A C 1
ATOM 1409 O O . GLU A 1 194 ? -8.859 -6.505 -13.939 1.00 49.16 194 GLU A O 1
ATOM 1414 N N . GLN A 1 195 ? -7.438 -6.841 -15.637 1.00 51.31 195 GLN A N 1
ATOM 1415 C CA . GLN A 1 195 ? -6.203 -6.812 -14.846 1.00 51.31 195 GLN A CA 1
ATOM 1416 C C . GLN A 1 195 ? -5.108 -5.869 -15.372 1.00 51.31 195 GLN A C 1
ATOM 1418 O O . GLN A 1 195 ? -3.959 -5.964 -14.949 1.00 51.31 195 GLN A O 1
ATOM 1423 N N . ARG A 1 196 ? -5.409 -4.972 -16.322 1.00 59.41 196 ARG A N 1
ATOM 1424 C CA . ARG A 1 196 ? -4.392 -4.044 -16.858 1.00 59.41 196 ARG A CA 1
ATOM 1425 C C . ARG A 1 196 ? -4.438 -2.673 -16.188 1.00 59.41 196 ARG A C 1
ATOM 1427 O O . ARG A 1 196 ? -5.493 -2.279 -15.687 1.00 59.41 196 ARG A O 1
ATOM 1434 N N . PRO A 1 197 ? -3.310 -1.933 -16.209 1.00 67.50 197 PRO A N 1
ATOM 1435 C CA . PRO A 1 197 ? -3.290 -0.530 -15.827 1.00 67.50 197 PRO A CA 1
ATOM 1436 C C . PRO A 1 197 ? -4.423 0.230 -16.515 1.00 67.50 197 PRO A C 1
ATOM 1438 O O . PRO A 1 197 ? -4.720 0.025 -17.694 1.00 67.50 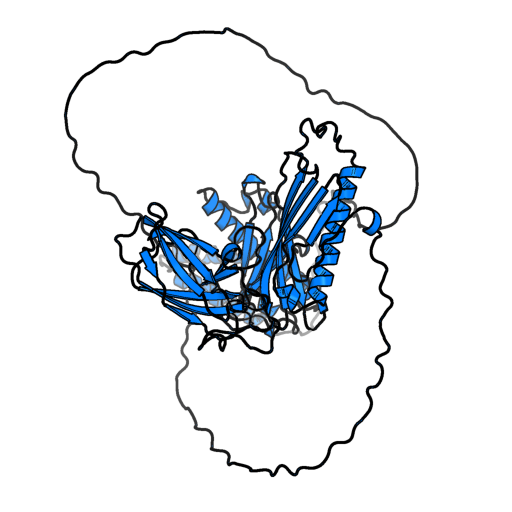197 PRO A O 1
ATOM 1441 N N . PHE A 1 198 ? -5.053 1.118 -15.762 1.00 76.38 198 PHE A N 1
ATOM 1442 C CA . PHE A 1 198 ? -5.978 2.090 -16.300 1.00 76.38 198 PHE A CA 1
ATOM 1443 C C . PHE A 1 198 ? -5.164 3.126 -17.083 1.00 76.38 198 PHE A C 1
ATOM 1445 O O . PHE A 1 198 ? -4.442 3.940 -16.504 1.00 76.38 198 PHE A O 1
ATOM 1452 N N . LEU A 1 199 ? -5.231 3.012 -18.409 1.00 81.06 199 LEU A N 1
ATOM 1453 C CA . LEU A 1 199 ? -4.459 3.803 -19.356 1.00 81.06 199 LEU A CA 1
ATOM 1454 C C . LEU A 1 199 ? -5.380 4.762 -20.109 1.00 81.06 199 LEU A C 1
ATOM 1456 O O . LEU A 1 199 ? -6.298 4.324 -20.806 1.00 81.06 199 LEU A O 1
ATOM 1460 N N . LEU A 1 200 ? -5.094 6.057 -20.002 1.00 81.38 200 LEU A N 1
ATOM 1461 C CA . LEU A 1 200 ? -5.670 7.091 -20.854 1.00 81.38 200 LEU A CA 1
ATOM 1462 C C . LEU A 1 200 ? -4.541 7.754 -21.640 1.00 81.38 200 LEU A C 1
ATOM 1464 O O . LEU A 1 200 ? -3.626 8.340 -21.060 1.00 81.38 200 LEU A O 1
ATOM 1468 N N . TYR A 1 201 ? -4.634 7.683 -22.965 1.00 80.94 201 TYR A N 1
ATOM 1469 C CA . TYR A 1 201 ? -3.698 8.341 -23.870 1.00 80.94 201 TYR A CA 1
ATOM 1470 C C . TYR A 1 201 ? -4.392 9.405 -24.710 1.00 80.94 201 TYR A C 1
ATOM 1472 O O . TYR A 1 201 ? -5.473 9.178 -25.259 1.00 80.94 201 TYR A O 1
ATOM 1480 N N . SER A 1 202 ? -3.714 10.536 -24.844 1.00 84.56 202 SER A N 1
ATOM 1481 C CA . SER A 1 202 ? -3.985 11.595 -25.814 1.00 84.56 202 SER A CA 1
ATOM 1482 C C . SER A 1 202 ? -2.656 12.056 -26.420 1.00 84.56 202 SER A C 1
ATOM 1484 O O . SER A 1 202 ? -1.592 11.657 -25.950 1.00 84.56 202 SER A O 1
ATOM 1486 N N . GLN A 1 203 ? -2.700 12.888 -27.462 1.00 82.44 203 GLN A N 1
ATOM 1487 C CA . GLN A 1 203 ? -1.480 13.406 -28.099 1.00 82.44 203 GLN A CA 1
ATOM 1488 C C . GLN A 1 203 ? -0.591 14.190 -27.122 1.00 82.44 203 GLN A C 1
ATOM 1490 O O . GLN A 1 203 ? 0.624 14.187 -27.267 1.00 82.44 203 GLN A O 1
ATOM 1495 N N . ASP A 1 204 ? -1.188 14.832 -26.118 1.00 87.56 204 ASP A N 1
ATOM 1496 C CA . ASP A 1 204 ? -0.499 15.705 -25.171 1.00 87.56 204 ASP A CA 1
ATOM 1497 C C . ASP A 1 204 ? -0.426 15.150 -23.739 1.00 87.56 204 ASP A C 1
ATOM 1499 O O . ASP A 1 204 ? 0.175 15.785 -22.871 1.00 87.56 204 ASP A O 1
ATOM 1503 N N . ALA A 1 205 ? -1.005 13.970 -23.477 1.00 91.00 205 ALA A N 1
ATOM 1504 C CA . ALA A 1 205 ? -0.966 13.347 -22.158 1.00 91.00 205 ALA A CA 1
ATOM 1505 C C . ALA A 1 205 ? -0.898 11.812 -22.175 1.00 91.00 205 ALA A C 1
ATOM 1507 O O . ALA A 1 205 ? -1.643 11.151 -22.900 1.00 91.00 205 ALA A O 1
ATOM 1508 N N . SER A 1 206 ? -0.072 11.256 -21.285 1.00 93.00 206 SER A N 1
ATOM 1509 C CA . SER A 1 206 ? -0.055 9.839 -20.902 1.00 93.00 206 SER A CA 1
ATOM 1510 C C . SER A 1 206 ? -0.431 9.705 -19.432 1.00 93.00 206 SER A C 1
ATOM 1512 O O . SER A 1 206 ? 0.270 10.206 -18.553 1.00 93.00 206 SER A O 1
ATOM 1514 N N . ILE A 1 207 ? -1.537 9.025 -19.156 1.00 92.69 207 ILE A N 1
ATOM 1515 C CA . ILE A 1 207 ? -2.051 8.833 -17.802 1.00 92.69 207 ILE A CA 1
ATOM 1516 C C . ILE A 1 207 ? -2.145 7.336 -17.549 1.00 92.69 207 ILE A C 1
ATOM 1518 O O . ILE A 1 207 ? -2.818 6.611 -18.279 1.00 92.69 207 ILE A O 1
ATOM 1522 N N . THR A 1 208 ? -1.440 6.867 -16.527 1.00 93.00 208 THR A N 1
ATOM 1523 C CA . THR A 1 208 ? -1.319 5.448 -16.195 1.00 93.00 208 THR A CA 1
ATOM 1524 C C . THR A 1 208 ? -1.558 5.237 -14.712 1.00 93.00 208 THR A C 1
ATOM 1526 O O . THR A 1 208 ? -0.746 5.664 -13.899 1.00 93.00 208 THR A O 1
ATOM 1529 N N . TYR A 1 209 ? -2.619 4.524 -14.348 1.00 93.19 209 TYR A N 1
ATOM 1530 C CA . TYR A 1 209 ? -2.830 4.069 -12.975 1.00 93.19 209 TYR A CA 1
ATOM 1531 C C . TYR A 1 209 ? -2.753 2.546 -12.904 1.00 93.19 209 TYR A C 1
ATOM 1533 O O . TYR A 1 209 ? -3.523 1.849 -13.564 1.00 93.19 209 TYR A O 1
ATOM 1541 N N . LEU A 1 210 ? -1.838 2.016 -12.098 1.00 91.38 210 LEU A N 1
ATOM 1542 C CA . LEU A 1 210 ? -1.793 0.595 -11.779 1.00 91.38 210 LEU A CA 1
ATOM 1543 C C . LEU A 1 210 ? -2.796 0.309 -10.658 1.00 91.38 210 LEU A C 1
ATOM 1545 O O . LEU A 1 210 ? -2.697 0.896 -9.582 1.00 91.38 210 LEU A O 1
ATOM 1549 N N . MET A 1 211 ? -3.768 -0.553 -10.939 1.00 90.19 211 MET A N 1
ATOM 1550 C CA . MET A 1 211 ? -4.858 -0.897 -10.024 1.00 90.19 211 MET A CA 1
ATOM 1551 C C . MET A 1 211 ? -4.517 -2.156 -9.215 1.00 90.19 211 MET A C 1
ATOM 1553 O O . MET A 1 211 ? -3.822 -3.020 -9.748 1.00 90.19 211 MET A O 1
ATOM 1557 N N . PRO A 1 212 ? -5.005 -2.300 -7.970 1.00 88.25 212 PRO A N 1
ATOM 1558 C CA . PRO A 1 212 ? -4.693 -3.452 -7.139 1.00 88.25 212 PRO A CA 1
ATOM 1559 C C . PRO A 1 212 ? -5.596 -4.647 -7.470 1.00 88.25 212 PRO A C 1
ATOM 1561 O O . PRO A 1 212 ? -6.665 -4.503 -8.071 1.00 88.25 212 PRO A O 1
ATOM 1564 N N . ASN A 1 213 ? -5.199 -5.829 -7.001 1.00 75.12 213 ASN A N 1
ATOM 1565 C CA . ASN A 1 213 ? -5.957 -7.064 -7.206 1.00 75.12 213 ASN A CA 1
ATOM 1566 C C . ASN A 1 213 ? -7.296 -7.079 -6.453 1.00 75.12 213 ASN A C 1
ATOM 1568 O O . ASN A 1 213 ? -8.232 -7.724 -6.921 1.00 75.12 213 ASN A O 1
ATOM 1572 N N . ALA A 1 214 ? -7.440 -6.323 -5.356 1.00 74.62 214 ALA A N 1
ATOM 1573 C CA . ALA A 1 214 ? -8.695 -6.242 -4.599 1.00 74.62 214 ALA A CA 1
ATOM 1574 C C . ALA A 1 214 ? -9.907 -5.785 -5.438 1.00 74.62 214 ALA A C 1
ATOM 1576 O O . ALA A 1 214 ? -11.052 -6.004 -5.046 1.00 74.62 214 ALA A O 1
ATOM 1577 N N . LEU A 1 215 ? -9.685 -5.166 -6.605 1.00 83.44 215 LEU A N 1
ATOM 1578 C CA . LEU A 1 215 ? -10.769 -4.775 -7.508 1.00 83.44 215 LEU A CA 1
ATOM 1579 C C . LEU A 1 215 ? -11.447 -5.959 -8.204 1.00 83.44 215 LEU A C 1
ATOM 1581 O O . LEU A 1 215 ? -12.596 -5.812 -8.621 1.00 83.44 215 LEU A O 1
ATOM 1585 N N . VAL A 1 216 ? -10.753 -7.095 -8.345 1.00 80.06 216 VAL A N 1
ATOM 1586 C CA . VAL A 1 216 ? -11.275 -8.287 -9.033 1.00 80.06 216 VAL A CA 1
ATOM 1587 C C . VAL A 1 216 ? -12.493 -8.831 -8.288 1.00 80.06 216 VAL A C 1
ATOM 1589 O O . VAL A 1 216 ? -13.528 -9.079 -8.901 1.00 80.06 216 VAL A O 1
ATOM 1592 N N . ASP A 1 217 ? -12.409 -8.901 -6.960 1.00 82.69 217 ASP A N 1
ATOM 1593 C CA . ASP A 1 217 ? -13.485 -9.429 -6.116 1.00 82.69 217 ASP A CA 1
ATOM 1594 C C . ASP A 1 217 ? -14.586 -8.388 -5.829 1.00 82.69 217 ASP A C 1
ATOM 1596 O O . ASP A 1 217 ? -15.684 -8.736 -5.391 1.00 82.69 217 ASP A O 1
ATOM 1600 N N . HIS A 1 218 ? -14.323 -7.099 -6.095 1.00 89.06 218 HIS A N 1
ATOM 1601 C CA . HIS A 1 218 ? -15.205 -5.982 -5.729 1.00 89.06 218 HIS A CA 1
ATOM 1602 C C . HIS A 1 218 ? -15.439 -5.005 -6.890 1.00 89.06 218 HIS A C 1
ATOM 1604 O O . HIS A 1 218 ? -14.930 -3.877 -6.890 1.00 89.06 218 HIS A O 1
ATOM 1610 N N . PRO A 1 219 ? -16.294 -5.356 -7.869 1.00 89.88 219 PRO A N 1
ATOM 1611 C CA . PRO A 1 219 ? -16.552 -4.508 -9.034 1.00 89.88 219 PRO A CA 1
ATOM 1612 C C . PRO A 1 219 ? -17.200 -3.154 -8.693 1.00 89.88 219 PRO A C 1
ATOM 1614 O O . PRO A 1 219 ? -17.139 -2.217 -9.492 1.00 89.88 219 PRO A O 1
ATOM 1617 N N . SER A 1 220 ? -17.840 -3.005 -7.528 1.00 92.00 220 SER A N 1
ATOM 1618 C CA . SER A 1 220 ? -18.322 -1.706 -7.026 1.00 92.00 220 SER A CA 1
ATOM 1619 C C . SER A 1 220 ? -17.169 -0.783 -6.624 1.00 92.00 220 SER A C 1
ATOM 1621 O O . SER A 1 220 ? -17.143 0.367 -7.062 1.00 92.00 220 SER A O 1
ATOM 1623 N N . LEU A 1 221 ? -16.188 -1.300 -5.877 1.00 93.50 221 LEU A N 1
ATOM 1624 C CA . LEU A 1 221 ? -14.956 -0.591 -5.528 1.00 93.50 221 LEU A CA 1
ATOM 1625 C C . LEU A 1 221 ? -14.177 -0.205 -6.790 1.00 93.50 221 LEU A C 1
ATOM 1627 O O . LEU A 1 221 ? -13.762 0.944 -6.923 1.00 93.50 221 LEU A O 1
ATOM 1631 N N . GLY A 1 222 ? -14.053 -1.123 -7.755 1.00 92.06 222 GLY A N 1
ATOM 1632 C CA . GLY A 1 222 ? -13.382 -0.845 -9.027 1.00 92.06 222 GLY A CA 1
ATOM 1633 C C . GLY A 1 222 ? -14.034 0.290 -9.817 1.00 92.06 222 GLY A C 1
ATOM 1634 O O . GLY A 1 222 ? -13.337 1.170 -10.323 1.00 92.06 222 GLY A O 1
ATOM 1635 N N . ARG A 1 223 ? -15.372 0.326 -9.877 1.00 91.75 223 ARG A N 1
ATOM 1636 C CA . ARG A 1 223 ? -16.115 1.435 -10.501 1.00 91.75 223 ARG A CA 1
ATOM 1637 C C . ARG A 1 223 ? -15.934 2.752 -9.749 1.00 91.75 223 ARG A C 1
ATOM 1639 O O . ARG A 1 223 ? -15.711 3.773 -10.391 1.00 91.75 223 ARG A O 1
ATOM 1646 N N . TYR A 1 224 ? -16.021 2.722 -8.421 1.00 93.75 224 TYR A N 1
ATOM 1647 C CA . TYR A 1 224 ? -15.827 3.894 -7.567 1.00 93.75 224 TYR A CA 1
ATOM 1648 C C . TYR A 1 224 ? -14.437 4.510 -7.763 1.00 93.75 224 TYR A C 1
ATOM 1650 O O . TYR A 1 224 ? -14.319 5.687 -8.102 1.00 93.75 224 TYR A O 1
ATOM 1658 N N . LEU A 1 225 ? -13.390 3.694 -7.623 1.00 93.94 225 LEU A N 1
ATOM 1659 C CA . LEU A 1 225 ? -12.008 4.136 -7.757 1.00 93.94 225 LEU A CA 1
ATOM 1660 C C . LEU A 1 225 ? -11.730 4.669 -9.164 1.00 93.94 225 LEU A C 1
ATOM 1662 O O . LEU A 1 225 ? -11.154 5.743 -9.312 1.00 93.94 225 LEU A O 1
ATOM 1666 N N . ARG A 1 226 ? -12.180 3.953 -10.203 1.00 91.25 226 ARG A N 1
ATOM 1667 C CA . ARG A 1 226 ? -12.015 4.397 -11.590 1.00 91.25 226 ARG A CA 1
ATOM 1668 C C . ARG A 1 226 ? -12.670 5.752 -11.830 1.00 91.25 226 ARG A C 1
ATOM 1670 O O . ARG A 1 226 ? -12.021 6.608 -12.413 1.00 91.25 226 ARG A O 1
ATOM 1677 N N . GLY A 1 227 ? -13.902 5.955 -11.360 1.00 92.69 227 GLY A N 1
ATOM 1678 C CA . GLY A 1 227 ? -14.602 7.231 -11.517 1.00 92.69 227 GLY A CA 1
ATOM 1679 C C . GLY A 1 227 ? -13.813 8.403 -10.931 1.00 92.69 227 GLY A C 1
ATOM 1680 O O . GLY A 1 227 ? -13.633 9.413 -11.604 1.00 92.69 227 GLY A O 1
ATOM 1681 N N . ILE A 1 228 ? -13.260 8.234 -9.724 1.00 94.31 228 ILE A N 1
ATOM 1682 C CA . ILE A 1 228 ? -12.435 9.269 -9.086 1.00 94.31 228 ILE A CA 1
ATOM 1683 C C . ILE A 1 228 ? -11.146 9.524 -9.867 1.00 94.31 228 ILE A C 1
ATOM 1685 O O . ILE A 1 228 ? -10.784 10.676 -10.098 1.00 94.31 228 ILE A O 1
ATOM 1689 N N . LEU A 1 229 ? -10.427 8.473 -10.264 1.00 94.06 229 LEU A N 1
ATOM 1690 C CA . LEU A 1 229 ? -9.153 8.635 -10.967 1.00 94.06 229 LEU A CA 1
ATOM 1691 C C . LEU A 1 229 ? -9.344 9.223 -12.371 1.00 94.06 229 LEU A C 1
ATOM 1693 O O . LEU A 1 229 ? -8.548 10.061 -12.785 1.00 94.06 229 LEU A O 1
ATOM 1697 N N . GLU A 1 230 ? -10.425 8.862 -13.065 1.00 91.25 230 GLU A N 1
ATOM 1698 C CA . GLU A 1 230 ? -10.844 9.471 -14.333 1.00 91.25 230 GLU A CA 1
ATOM 1699 C C . GLU A 1 230 ? -11.133 10.966 -14.189 1.00 91.25 230 GLU A C 1
ATOM 1701 O O . GLU A 1 230 ? -10.604 11.776 -14.951 1.00 91.25 230 GLU A O 1
ATOM 1706 N N . GLU A 1 231 ? -11.952 11.345 -13.208 1.00 93.12 231 GLU A N 1
ATOM 1707 C CA . GLU A 1 231 ? -12.325 12.739 -12.967 1.00 93.12 231 GLU A CA 1
ATOM 1708 C C . GLU A 1 231 ? -11.106 13.599 -12.619 1.00 93.12 231 GLU A C 1
ATOM 1710 O O . GL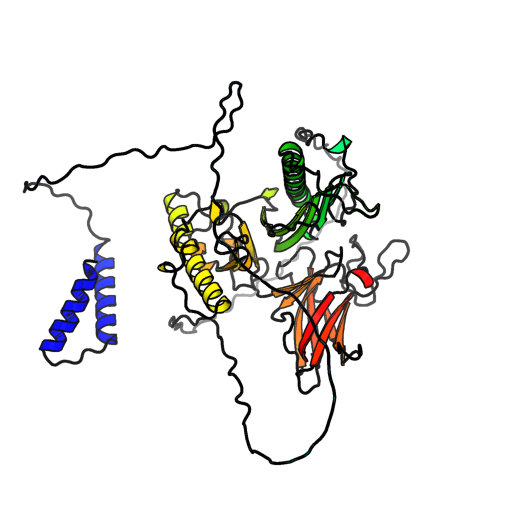U A 1 231 ? -10.938 14.700 -13.151 1.00 93.12 231 GLU A O 1
ATOM 1715 N N . ARG A 1 232 ? -10.207 13.077 -11.780 1.00 92.94 232 ARG A N 1
ATOM 1716 C CA . ARG A 1 232 ? -8.958 13.754 -11.410 1.00 92.94 232 ARG A CA 1
ATOM 1717 C C . ARG A 1 232 ? -8.026 13.936 -12.599 1.00 92.94 232 ARG A C 1
ATOM 1719 O O . ARG A 1 232 ? -7.537 15.043 -12.825 1.00 92.94 232 ARG A O 1
ATOM 1726 N N . ALA A 1 233 ? -7.797 12.865 -13.354 1.00 90.19 233 ALA A N 1
ATOM 1727 C CA . ALA A 1 233 ? -6.997 12.880 -14.570 1.00 90.19 233 ALA A CA 1
ATOM 1728 C C . ALA A 1 233 ? -7.519 13.927 -15.564 1.00 90.19 233 ALA A C 1
ATOM 1730 O O . ALA A 1 233 ? -6.746 14.739 -16.077 1.00 90.19 233 ALA A O 1
ATOM 1731 N N . LEU A 1 234 ? -8.837 13.949 -15.782 1.00 89.06 234 LEU A N 1
ATOM 1732 C CA . LEU A 1 234 ? -9.496 14.894 -16.678 1.00 89.06 234 LEU A CA 1
ATOM 1733 C C . LEU A 1 234 ? -9.369 16.336 -16.186 1.00 89.06 234 LEU A C 1
ATOM 1735 O O . LEU A 1 234 ? -8.964 17.200 -16.959 1.00 89.06 234 LEU A O 1
ATOM 1739 N N . THR A 1 235 ? -9.681 16.589 -14.915 1.00 92.31 235 THR A N 1
ATOM 1740 C CA . THR A 1 235 ? -9.596 17.930 -14.316 1.00 92.31 235 THR A CA 1
ATOM 1741 C C . THR A 1 235 ? -8.182 18.476 -14.461 1.00 92.31 235 THR A C 1
ATOM 1743 O O . THR A 1 235 ? -7.985 19.593 -14.931 1.00 92.31 235 THR A O 1
ATOM 1746 N N . ARG A 1 236 ? -7.171 17.655 -14.157 1.00 90.38 236 ARG A N 1
ATOM 1747 C CA . ARG A 1 236 ? -5.773 18.073 -14.250 1.00 90.38 236 ARG A CA 1
ATOM 1748 C C . ARG A 1 236 ? -5.339 18.372 -15.681 1.00 90.38 236 ARG A C 1
ATOM 1750 O O . ARG A 1 236 ? -4.655 19.363 -15.927 1.00 90.38 236 ARG A O 1
ATOM 1757 N N . TRP A 1 237 ? -5.733 17.524 -16.622 1.00 89.31 237 TRP A N 1
ATOM 1758 C CA . TRP A 1 237 ? -5.470 17.750 -18.039 1.00 89.31 237 TRP A CA 1
ATOM 1759 C C . TRP A 1 237 ? -6.144 19.039 -18.544 1.00 89.31 237 TRP A C 1
ATOM 1761 O O . TRP A 1 237 ? -5.519 19.820 -19.262 1.00 89.31 237 TRP A O 1
ATOM 1771 N N . GLN A 1 238 ? -7.377 19.322 -18.108 1.00 90.69 238 GLN A N 1
ATOM 1772 C CA . GLN A 1 238 ? -8.094 20.560 -18.433 1.00 90.69 238 GLN A CA 1
ATOM 1773 C C . GLN A 1 238 ? -7.436 21.804 -17.827 1.00 90.69 238 GLN A C 1
ATOM 1775 O O . GLN A 1 238 ? -7.307 22.810 -18.523 1.00 90.69 238 GLN A O 1
ATOM 1780 N N . GLU A 1 239 ? -6.996 21.749 -16.567 1.00 89.50 239 GLU A N 1
ATOM 1781 C CA . GLU A 1 239 ? -6.273 22.845 -15.906 1.00 89.50 239 GLU A CA 1
ATOM 1782 C C . GLU A 1 239 ? -5.019 23.234 -16.689 1.00 89.50 239 GLU A C 1
ATOM 1784 O O . GLU A 1 239 ? -4.778 24.415 -16.921 1.00 89.50 239 GLU A O 1
ATOM 1789 N N . ILE A 1 240 ? -4.231 22.251 -17.131 1.00 85.81 240 ILE A N 1
ATOM 1790 C CA . ILE A 1 240 ? -2.985 22.499 -17.867 1.00 85.81 240 ILE A CA 1
ATOM 1791 C C . ILE A 1 240 ? -3.269 23.175 -19.211 1.00 85.81 240 ILE A C 1
ATOM 1793 O O . ILE A 1 240 ? -2.587 24.136 -19.564 1.00 85.81 240 ILE A O 1
ATOM 1797 N N . ARG A 1 241 ? -4.306 22.728 -19.929 1.00 85.00 241 ARG A N 1
ATOM 1798 C CA . ARG A 1 241 ? -4.725 23.350 -21.194 1.00 85.00 241 ARG A CA 1
ATOM 1799 C C . ARG A 1 241 ? -5.301 24.753 -21.007 1.00 85.00 241 ARG A C 1
ATOM 1801 O O . ARG A 1 241 ? -5.036 25.628 -21.821 1.00 85.00 241 ARG A O 1
ATOM 1808 N N . THR A 1 242 ? -6.094 24.962 -19.958 1.00 89.00 242 THR A N 1
ATOM 1809 C CA . THR A 1 242 ? -6.800 26.232 -19.720 1.00 89.00 242 THR A CA 1
ATOM 1810 C C . THR A 1 242 ? -5.865 27.307 -19.194 1.00 89.00 242 THR A C 1
ATOM 1812 O O . THR A 1 242 ? -5.939 28.450 -19.633 1.00 89.00 242 THR A O 1
ATOM 1815 N N . ASN A 1 243 ? -4.950 26.942 -18.295 1.00 84.38 243 ASN A N 1
ATOM 1816 C CA . ASN A 1 243 ? -3.991 27.885 -17.727 1.00 84.38 243 ASN A CA 1
ATOM 1817 C C . ASN A 1 243 ? -2.943 28.340 -18.741 1.00 84.38 243 ASN A C 1
ATOM 1819 O O . ASN A 1 243 ? -2.093 29.149 -18.379 1.00 84.38 243 ASN A O 1
ATOM 1823 N N . GLY A 1 244 ? -2.993 27.815 -19.974 1.00 66.62 244 GLY A N 1
ATOM 1824 C CA . GLY A 1 244 ? -2.124 28.224 -21.062 1.00 66.62 244 GLY A CA 1
ATOM 1825 C C . GLY A 1 244 ? -0.674 28.231 -20.624 1.00 66.62 244 GLY A C 1
ATOM 1826 O O . GLY A 1 244 ? 0.033 29.143 -21.031 1.00 66.62 244 GLY A O 1
ATOM 1827 N N . VAL A 1 245 ? -0.273 27.282 -19.749 1.00 60.62 245 VAL A N 1
ATOM 1828 C CA . VAL A 1 245 ? 1.133 27.071 -19.382 1.00 60.62 245 VAL A CA 1
ATOM 1829 C C . VAL A 1 245 ? 1.814 27.002 -20.719 1.00 60.62 245 VAL A C 1
ATOM 1831 O O . VAL A 1 245 ? 1.558 26.034 -21.424 1.00 60.62 245 VAL A O 1
ATOM 1834 N N . GLU A 1 246 ? 2.501 28.075 -21.117 1.00 58.00 246 GLU A N 1
ATOM 1835 C CA . GLU A 1 246 ? 2.926 28.258 -22.493 1.00 58.00 246 GLU A CA 1
ATOM 1836 C C . GLU A 1 246 ? 3.765 27.038 -22.812 1.00 58.00 246 GLU A C 1
ATOM 1838 O O . GLU A 1 246 ? 4.907 26.881 -22.381 1.00 58.00 246 GLU A O 1
ATOM 1843 N N . ILE A 1 247 ? 3.150 26.128 -23.559 1.00 59.78 247 ILE A N 1
ATOM 1844 C CA . ILE A 1 247 ? 3.753 24.905 -24.057 1.00 59.78 247 ILE A CA 1
ATOM 1845 C C . ILE A 1 247 ? 4.776 25.299 -25.156 1.00 59.78 247 ILE A C 1
ATOM 1847 O O . ILE A 1 247 ? 5.172 24.515 -26.007 1.00 59.78 247 ILE A O 1
ATOM 1851 N N . GLU A 1 248 ? 5.254 26.543 -25.163 1.00 54.75 248 GLU A N 1
ATOM 1852 C CA . GLU A 1 248 ? 6.285 27.037 -26.063 1.00 54.75 248 GLU A CA 1
ATOM 1853 C C . GLU A 1 248 ? 7.616 26.307 -25.848 1.00 54.75 248 GLU A C 1
ATOM 1855 O O . GLU A 1 248 ? 8.391 26.172 -26.792 1.00 54.75 248 GLU A O 1
ATOM 1860 N N . GLY A 1 249 ? 7.826 25.725 -24.660 1.00 55.94 249 GLY A N 1
ATOM 1861 C CA . GLY A 1 249 ? 8.936 24.814 -24.377 1.00 55.94 249 GLY A CA 1
ATOM 1862 C C . GLY A 1 249 ? 8.744 23.357 -24.827 1.00 55.94 249 GLY A C 1
ATOM 1863 O O . GLY A 1 249 ? 9.703 22.603 -24.723 1.00 55.94 249 GLY A O 1
ATOM 1864 N N . LEU A 1 250 ? 7.564 22.930 -25.314 1.00 56.00 250 LEU A N 1
ATOM 1865 C CA . LEU A 1 250 ? 7.340 21.540 -25.776 1.00 56.00 250 LEU A CA 1
ATOM 1866 C C . LEU A 1 250 ? 7.271 21.417 -27.301 1.00 56.00 250 LEU A C 1
ATOM 1868 O O . LEU A 1 250 ? 6.634 20.508 -27.834 1.00 56.00 250 LEU A O 1
ATOM 1872 N N . LYS A 1 251 ? 7.937 22.317 -28.033 1.00 60.06 251 LYS A N 1
ATOM 1873 C CA . LYS A 1 251 ? 8.311 22.028 -29.421 1.00 60.06 251 LYS A CA 1
ATOM 1874 C C . LYS A 1 251 ? 9.447 21.007 -29.426 1.00 60.06 251 LYS A C 1
ATOM 1876 O O . LYS A 1 251 ? 10.598 21.362 -29.645 1.00 60.06 251 LYS A O 1
ATOM 1881 N N . SER A 1 252 ? 9.083 19.755 -29.182 1.00 53.91 252 SER A N 1
ATOM 1882 C CA . SER A 1 252 ? 9.561 18.564 -29.876 1.00 53.91 252 SER A CA 1
ATOM 1883 C C . SER A 1 252 ? 10.564 18.814 -30.982 1.00 53.91 252 SER A C 1
ATOM 1885 O O . SER A 1 252 ? 10.194 18.909 -32.151 1.00 53.91 252 SER A O 1
ATOM 1887 N N . SER A 1 253 ? 11.848 18.920 -30.651 1.00 54.12 253 SER A N 1
ATOM 1888 C CA . SER A 1 253 ? 12.871 18.826 -31.692 1.00 54.12 253 SER A CA 1
ATOM 1889 C C . SER A 1 253 ? 13.134 17.374 -32.093 1.00 54.12 253 SER A C 1
ATOM 1891 O O . SER A 1 253 ? 13.750 17.160 -33.130 1.00 54.12 253 SER A O 1
ATOM 1893 N N . ASP A 1 254 ? 12.638 16.388 -31.331 1.00 66.31 254 ASP A N 1
ATOM 1894 C CA . ASP A 1 254 ? 12.884 14.966 -31.573 1.00 66.31 254 ASP A CA 1
ATOM 1895 C C . ASP A 1 254 ? 11.597 14.129 -31.586 1.00 66.31 254 ASP A C 1
ATOM 1897 O O . ASP A 1 254 ? 10.822 14.086 -30.633 1.00 66.31 254 ASP A O 1
ATOM 1901 N N . SER A 1 255 ? 11.417 13.359 -32.660 1.00 57.31 255 SER A N 1
ATOM 1902 C CA . SER A 1 255 ? 10.264 12.492 -32.944 1.00 57.31 255 SER A CA 1
ATOM 1903 C C . SER A 1 255 ? 10.078 11.286 -32.002 1.00 57.31 255 SER A C 1
ATOM 1905 O O . SER A 1 255 ? 9.279 10.402 -32.301 1.00 57.31 255 SER A O 1
ATOM 1907 N N . ASN A 1 256 ? 10.800 11.227 -30.879 1.00 62.78 256 ASN A N 1
ATOM 1908 C CA . ASN A 1 256 ? 10.656 10.208 -29.829 1.00 62.78 256 ASN A CA 1
ATOM 1909 C C . ASN A 1 256 ? 9.950 10.759 -28.577 1.00 62.78 256 ASN A C 1
ATOM 1911 O O . ASN A 1 256 ? 10.056 10.185 -27.491 1.00 62.78 256 ASN A O 1
ATOM 1915 N N . GLU A 1 257 ? 9.268 11.895 -28.706 1.00 70.62 257 GLU A N 1
ATOM 1916 C CA . GLU A 1 257 ? 8.811 12.663 -27.562 1.00 70.62 257 GLU A CA 1
ATOM 1917 C C . GLU A 1 257 ? 7.706 11.982 -26.750 1.00 70.62 257 GLU A C 1
ATOM 1919 O O . GLU A 1 257 ? 6.598 11.694 -27.207 1.00 70.62 257 GLU A O 1
ATOM 1924 N N . ARG A 1 258 ? 8.030 11.775 -25.476 1.00 80.69 258 ARG A N 1
ATOM 1925 C CA . ARG A 1 258 ? 7.073 11.522 -24.406 1.00 80.69 258 ARG A CA 1
ATOM 1926 C C . ARG A 1 258 ? 6.028 12.649 -24.398 1.00 80.69 258 ARG A C 1
ATOM 1928 O O . ARG A 1 258 ? 6.412 13.809 -24.528 1.00 80.69 258 ARG A O 1
ATOM 1935 N N . PRO A 1 259 ? 4.733 12.349 -24.193 1.00 85.38 259 PRO A N 1
ATOM 1936 C CA . PRO A 1 259 ? 3.722 13.395 -24.158 1.00 85.38 259 PRO A CA 1
ATOM 1937 C C . PRO A 1 259 ? 4.030 14.412 -23.049 1.00 85.38 259 PRO A C 1
ATOM 1939 O O . PRO A 1 259 ? 4.483 14.004 -21.973 1.00 85.38 259 PRO A O 1
ATOM 1942 N N . PRO A 1 260 ? 3.743 15.706 -23.281 1.00 87.38 260 PRO A N 1
ATOM 1943 C CA . PRO A 1 260 ? 3.945 16.779 -22.323 1.00 87.38 260 PRO A CA 1
ATOM 1944 C C . PRO A 1 260 ? 3.480 16.454 -20.911 1.00 87.38 260 PRO A C 1
ATOM 1946 O O . PRO A 1 260 ? 4.262 16.556 -19.974 1.00 87.38 260 PRO A O 1
ATOM 1949 N N . LEU A 1 261 ? 2.228 16.036 -20.738 1.00 91.00 261 LEU A N 1
ATOM 1950 C CA . LEU A 1 261 ? 1.713 15.640 -19.437 1.00 91.00 261 LEU A CA 1
ATOM 1951 C C . LEU A 1 261 ? 1.914 14.142 -19.239 1.00 91.00 261 LEU A C 1
ATOM 1953 O O . LEU A 1 261 ? 1.366 13.328 -19.981 1.00 91.00 261 LEU A O 1
ATOM 1957 N N . VAL A 1 262 ? 2.615 13.757 -18.178 1.00 93.94 262 VAL A N 1
ATOM 1958 C CA . VAL A 1 262 ? 2.615 12.365 -17.730 1.00 93.94 262 VAL A CA 1
ATOM 1959 C C . VAL A 1 262 ? 2.140 12.275 -16.297 1.00 93.94 262 VAL A C 1
ATOM 1961 O O . VAL A 1 262 ? 2.718 12.896 -15.412 1.00 93.94 262 VAL A O 1
ATOM 1964 N N . ILE A 1 263 ? 1.098 11.478 -16.076 1.00 94.81 263 ILE A N 1
ATOM 1965 C CA . ILE A 1 263 ? 0.587 11.124 -14.754 1.00 94.81 263 ILE A CA 1
ATOM 1966 C C . ILE A 1 263 ? 0.755 9.619 -14.595 1.00 94.81 263 ILE A C 1
ATOM 1968 O O . ILE A 1 263 ? 0.253 8.838 -15.402 1.00 94.81 263 ILE A O 1
ATOM 1972 N N . THR A 1 264 ? 1.461 9.204 -13.553 1.00 94.94 264 THR A N 1
ATOM 1973 C CA . THR A 1 264 ? 1.609 7.792 -13.203 1.00 94.94 264 THR A CA 1
ATOM 1974 C C . THR A 1 264 ? 1.206 7.595 -11.759 1.00 94.94 264 THR A C 1
ATOM 1976 O O . THR A 1 264 ? 1.764 8.245 -10.881 1.00 94.94 264 THR A O 1
ATOM 1979 N N . GLY A 1 265 ? 0.281 6.684 -11.500 1.00 94.44 265 GLY A N 1
ATOM 1980 C CA . GLY A 1 265 ? -0.141 6.330 -10.156 1.00 94.44 265 GLY A CA 1
ATOM 1981 C C . GLY A 1 265 ? -0.052 4.833 -9.917 1.00 94.44 265 GLY A C 1
ATOM 1982 O O . GLY A 1 265 ? -0.347 4.037 -10.809 1.00 94.44 265 GLY A O 1
ATOM 1983 N N . ARG A 1 266 ? 0.328 4.432 -8.707 1.00 92.69 266 ARG A N 1
ATOM 1984 C CA . ARG A 1 266 ? 0.193 3.046 -8.248 1.00 92.69 266 ARG A CA 1
ATOM 1985 C C . ARG A 1 266 ? -0.760 3.022 -7.069 1.00 92.69 266 ARG A C 1
ATOM 1987 O O . ARG A 1 266 ? -0.489 3.648 -6.049 1.00 92.69 266 ARG A O 1
ATOM 1994 N N . VAL A 1 267 ? -1.865 2.307 -7.234 1.00 94.19 267 VAL A N 1
ATOM 1995 C CA . VAL A 1 267 ? -2.818 2.048 -6.164 1.00 94.19 267 VAL A CA 1
ATOM 1996 C C . VAL A 1 267 ? -2.430 0.730 -5.495 1.00 94.19 267 VAL A C 1
ATOM 1998 O O . VAL A 1 267 ? -2.287 -0.298 -6.152 1.00 94.19 267 VAL A O 1
ATOM 2001 N N . GLU A 1 268 ? -2.252 0.772 -4.184 1.00 92.94 268 GLU A N 1
ATOM 2002 C CA . GLU A 1 268 ? -1.821 -0.334 -3.339 1.00 92.94 268 GLU A CA 1
ATOM 2003 C C . GLU A 1 268 ? -2.885 -0.636 -2.281 1.00 92.94 268 GLU A C 1
ATOM 2005 O O . GLU A 1 268 ? -3.399 0.279 -1.639 1.00 92.94 268 GLU A O 1
ATOM 2010 N N . ASP A 1 269 ? -3.168 -1.914 -2.030 1.00 93.06 269 ASP A N 1
ATOM 2011 C CA . ASP A 1 269 ? -4.016 -2.311 -0.899 1.00 93.06 269 ASP A CA 1
ATOM 2012 C C . ASP A 1 269 ? -3.266 -2.075 0.418 1.00 93.06 269 ASP A C 1
ATOM 2014 O O . ASP A 1 269 ? -2.178 -2.598 0.606 1.00 93.06 269 ASP A O 1
ATOM 2018 N N . ARG A 1 270 ? -3.783 -1.294 1.355 1.00 94.38 270 ARG A N 1
ATOM 2019 C CA . ARG A 1 270 ? -3.214 -1.204 2.715 1.00 94.38 270 ARG A CA 1
ATOM 2020 C C . ARG A 1 270 ? -3.908 -2.139 3.689 1.00 94.38 270 ARG A C 1
ATOM 2022 O O . ARG A 1 270 ? -3.274 -2.609 4.628 1.00 94.38 270 ARG A O 1
ATOM 2029 N N . PHE A 1 271 ? -5.181 -2.417 3.434 1.00 95.44 271 PHE A N 1
ATOM 2030 C CA . PHE A 1 271 ? -5.981 -3.349 4.206 1.00 95.44 271 PHE A CA 1
ATOM 2031 C C . PHE A 1 271 ? -7.070 -3.965 3.336 1.00 95.44 271 PHE A C 1
ATOM 2033 O O . PHE A 1 271 ? -7.679 -3.275 2.515 1.00 95.44 271 PHE A O 1
ATOM 2040 N N . TYR A 1 272 ? -7.359 -5.234 3.583 1.00 94.38 272 TYR A N 1
ATOM 2041 C CA . TYR A 1 272 ? -8.441 -5.975 2.966 1.00 94.38 272 TYR A CA 1
ATOM 2042 C C . TYR A 1 272 ? -9.107 -6.910 3.977 1.00 94.38 272 TYR A C 1
ATOM 2044 O O . TYR A 1 272 ? -8.450 -7.687 4.666 1.00 94.38 272 TYR A O 1
ATOM 2052 N N . SER A 1 273 ? -10.433 -6.878 4.021 1.00 93.62 273 SER A N 1
ATOM 2053 C CA . SER A 1 273 ? -11.269 -7.865 4.695 1.00 93.62 273 SER A CA 1
ATOM 2054 C C . SER A 1 273 ? -12.578 -8.043 3.921 1.00 93.62 273 SER A C 1
ATOM 2056 O O . SER A 1 273 ? -12.894 -7.233 3.049 1.00 93.62 273 SER A O 1
ATOM 2058 N N . PRO A 1 274 ? -13.409 -9.045 4.257 1.00 92.06 274 PRO A N 1
ATOM 2059 C CA . PRO A 1 274 ? -14.739 -9.167 3.659 1.00 92.06 274 PRO A CA 1
ATOM 2060 C C . PRO A 1 274 ? -15.621 -7.920 3.851 1.00 92.06 274 PRO A C 1
ATOM 2062 O O . PRO A 1 274 ? -16.541 -7.693 3.069 1.00 92.06 274 PRO A O 1
ATOM 2065 N N . ALA A 1 275 ? -15.357 -7.109 4.882 1.00 94.88 275 ALA A N 1
ATOM 2066 C CA . ALA A 1 275 ? -16.159 -5.937 5.225 1.00 94.88 275 ALA A CA 1
ATOM 2067 C C . ALA A 1 275 ? -15.581 -4.618 4.687 1.00 94.88 275 ALA A C 1
ATOM 2069 O O . ALA A 1 275 ? -16.357 -3.730 4.314 1.00 94.88 275 ALA A O 1
ATOM 2070 N N . PHE A 1 276 ? -14.251 -4.483 4.621 1.00 96.12 276 PHE A N 1
ATOM 2071 C CA . PHE A 1 276 ? -13.595 -3.227 4.253 1.00 96.12 276 PHE A CA 1
ATOM 2072 C C . PHE A 1 276 ? -12.373 -3.414 3.356 1.00 96.12 276 PHE A C 1
ATOM 2074 O O . PHE A 1 276 ? -11.601 -4.353 3.515 1.00 96.12 276 PHE A O 1
ATOM 2081 N N . SER A 1 277 ? -12.147 -2.425 2.496 1.00 96.12 277 SER A N 1
ATOM 2082 C CA . SER A 1 277 ? -10.884 -2.218 1.791 1.00 96.12 277 SER A CA 1
ATOM 2083 C C . SER A 1 277 ? -10.339 -0.837 2.114 1.00 96.12 277 SER A C 1
ATOM 2085 O O . SER A 1 277 ? -11.090 0.140 2.185 1.00 96.12 277 SER A O 1
ATOM 2087 N N . SER A 1 278 ? -9.026 -0.752 2.275 1.00 97.00 278 SER A N 1
ATOM 2088 C CA . SER A 1 278 ? -8.296 0.503 2.388 1.00 97.00 278 SER A CA 1
ATOM 2089 C C . SER A 1 278 ? -7.189 0.520 1.355 1.00 97.00 278 SER A C 1
ATOM 2091 O O . SER A 1 278 ? -6.355 -0.380 1.334 1.00 97.00 278 SER A O 1
ATOM 2093 N N . LEU A 1 279 ? -7.190 1.527 0.491 1.00 96.38 279 LEU A N 1
ATOM 2094 C CA . LEU A 1 279 ? -6.261 1.668 -0.620 1.00 96.38 279 LEU A CA 1
ATOM 2095 C C . LEU A 1 279 ? -5.422 2.928 -0.435 1.00 96.38 279 LEU A C 1
ATOM 2097 O O . LEU A 1 279 ? -5.902 3.943 0.069 1.00 96.38 279 LEU A O 1
ATOM 2101 N N . TYR A 1 280 ? -4.189 2.874 -0.909 1.00 96.00 280 TYR A N 1
ATOM 2102 C CA . TYR A 1 280 ? -3.228 3.966 -0.930 1.00 96.00 280 TYR A CA 1
ATOM 2103 C C . TYR A 1 280 ? -2.809 4.229 -2.370 1.00 96.00 280 TYR A C 1
ATOM 2105 O O . TYR A 1 280 ? -2.525 3.287 -3.100 1.00 96.00 280 TYR A O 1
ATOM 2113 N N . LEU A 1 281 ? -2.743 5.487 -2.786 1.00 96.50 281 LEU A N 1
ATOM 2114 C CA . LEU A 1 281 ? -2.261 5.876 -4.105 1.00 96.50 281 LEU A CA 1
ATOM 2115 C C . LEU A 1 281 ? -1.118 6.867 -3.960 1.00 96.50 281 LEU A C 1
ATOM 2117 O O . LEU A 1 281 ? -1.299 7.935 -3.385 1.00 96.50 281 LEU A O 1
ATOM 2121 N N . GLU A 1 282 ? 0.019 6.526 -4.556 1.00 95.62 282 GLU A N 1
ATOM 2122 C CA . GLU A 1 282 ? 1.102 7.462 -4.841 1.00 95.62 282 GLU A CA 1
ATOM 2123 C C . GLU A 1 282 ? 1.038 7.857 -6.319 1.00 95.62 282 GLU A C 1
ATOM 2125 O O . GLU A 1 282 ? 1.225 7.030 -7.215 1.00 95.62 282 GLU A O 1
ATOM 2130 N N . GLU A 1 283 ? 0.713 9.120 -6.565 1.00 95.69 283 GLU A N 1
ATOM 2131 C CA . GLU A 1 283 ? 0.537 9.738 -7.872 1.00 95.69 283 GLU A CA 1
ATOM 2132 C C . GLU A 1 283 ? 1.722 10.663 -8.155 1.00 95.69 283 GLU A C 1
ATOM 2134 O O . GLU A 1 283 ? 1.911 11.685 -7.497 1.00 95.69 283 GLU A O 1
ATOM 2139 N N . LYS A 1 284 ? 2.507 10.316 -9.171 1.00 95.12 284 LYS A N 1
ATOM 2140 C CA . LYS A 1 284 ? 3.583 11.152 -9.702 1.00 95.12 284 LYS A CA 1
ATOM 2141 C C . LYS A 1 284 ? 3.079 11.866 -10.943 1.00 95.12 284 LYS A C 1
ATOM 2143 O O . LYS A 1 284 ? 2.407 11.254 -11.778 1.00 95.12 284 LYS A O 1
ATOM 2148 N N . TYR A 1 285 ? 3.439 13.134 -11.107 1.00 93.62 285 TYR A N 1
ATOM 2149 C CA . TYR A 1 285 ? 3.133 13.856 -12.336 1.00 93.62 285 TYR A CA 1
ATOM 2150 C C . TYR A 1 285 ? 4.298 14.720 -12.818 1.00 93.62 285 TYR A C 1
ATOM 2152 O O . TYR A 1 285 ? 5.076 15.265 -12.032 1.00 93.62 285 TYR A O 1
ATOM 2160 N N . SER A 1 286 ? 4.421 14.832 -14.137 1.00 93.25 286 SER A N 1
ATOM 2161 C CA . SER A 1 286 ? 5.420 15.658 -14.809 1.00 93.25 286 SER A CA 1
ATOM 2162 C C . SER A 1 286 ? 4.809 16.412 -15.985 1.00 93.25 286 SER A C 1
ATOM 2164 O O . SER A 1 286 ? 3.871 15.923 -16.618 1.00 93.25 286 SER A O 1
ATOM 2166 N N . ILE A 1 287 ? 5.354 17.596 -16.266 1.00 91.00 287 ILE A N 1
ATOM 2167 C CA . ILE A 1 287 ? 5.040 18.398 -17.454 1.00 91.00 287 ILE A CA 1
ATOM 2168 C C . ILE A 1 287 ? 6.359 18.650 -18.192 1.00 91.00 287 ILE A C 1
ATOM 2170 O O . ILE A 1 287 ? 7.236 19.333 -17.660 1.00 91.00 287 ILE A O 1
ATOM 2174 N N . GLY A 1 288 ? 6.526 18.054 -19.373 1.00 87.62 288 GLY A N 1
ATOM 2175 C CA . GLY A 1 288 ? 7.828 17.918 -20.027 1.00 87.62 288 GLY A CA 1
ATOM 2176 C C . GLY A 1 288 ? 8.816 17.202 -19.104 1.00 87.62 288 GLY A C 1
ATOM 2177 O O . GLY A 1 288 ? 8.482 16.183 -18.492 1.00 87.62 288 GLY A O 1
ATOM 2178 N N . ASP A 1 289 ? 9.996 17.792 -18.927 1.00 88.25 289 ASP A N 1
ATOM 2179 C CA . ASP A 1 289 ? 11.030 17.286 -18.015 1.00 88.25 289 ASP A CA 1
ATOM 2180 C C . ASP A 1 289 ? 10.835 17.715 -16.555 1.00 88.25 289 ASP A C 1
ATOM 2182 O O . ASP A 1 289 ? 11.485 17.190 -15.643 1.00 88.25 289 ASP A O 1
ATOM 2186 N N . LYS A 1 290 ? 9.919 18.656 -16.292 1.00 90.50 290 LYS A N 1
ATOM 2187 C CA . LYS A 1 290 ? 9.667 19.144 -14.938 1.00 90.50 290 LYS A CA 1
ATOM 2188 C C . LYS A 1 290 ? 8.843 18.125 -14.160 1.00 90.50 290 LYS A C 1
ATOM 2190 O O . LYS A 1 290 ? 7.659 17.915 -14.429 1.00 90.50 290 LYS A O 1
ATOM 2195 N N . LYS A 1 291 ? 9.472 17.519 -13.153 1.00 92.75 291 LYS A N 1
ATOM 2196 C CA . LYS A 1 291 ? 8.806 16.676 -12.154 1.00 92.75 291 LYS A CA 1
ATOM 2197 C C . LYS A 1 291 ? 8.207 17.541 -11.058 1.00 92.75 291 LYS A C 1
ATOM 2199 O O . LYS A 1 291 ? 8.792 18.548 -10.663 1.00 92.75 291 LYS A O 1
ATOM 2204 N N . TYR A 1 292 ? 7.056 17.120 -10.565 1.00 92.31 292 TYR A N 1
ATOM 2205 C CA . TYR A 1 292 ? 6.399 17.740 -9.429 1.00 92.31 292 TYR A CA 1
ATOM 2206 C C . TYR A 1 292 ? 6.380 16.783 -8.236 1.00 92.31 292 TYR A C 1
ATOM 2208 O O . TYR A 1 292 ? 6.561 15.579 -8.436 1.00 92.31 292 TYR A O 1
ATOM 2216 N N . PRO A 1 293 ? 6.156 17.298 -7.014 1.00 93.25 293 PRO A N 1
ATOM 2217 C CA . PRO A 1 293 ? 6.056 16.466 -5.826 1.00 93.25 293 PRO A CA 1
ATOM 2218 C C . PRO A 1 293 ? 4.988 15.388 -5.977 1.00 93.25 293 PRO A C 1
ATOM 2220 O O . PRO A 1 293 ? 3.892 15.643 -6.493 1.00 93.25 293 PRO A O 1
ATOM 2223 N N . ASP A 1 294 ? 5.324 14.202 -5.484 1.00 93.75 294 ASP A N 1
ATOM 2224 C CA . ASP A 1 294 ? 4.413 13.070 -5.443 1.00 93.75 294 ASP A CA 1
ATOM 2225 C C . ASP A 1 294 ? 3.205 13.404 -4.562 1.00 93.75 294 ASP A C 1
ATOM 2227 O O . ASP A 1 294 ? 3.322 14.049 -3.515 1.00 93.75 294 ASP A O 1
ATOM 2231 N N . ARG A 1 295 ? 2.027 12.963 -4.999 1.00 95.25 295 ARG A N 1
ATOM 2232 C CA . ARG A 1 295 ? 0.770 13.125 -4.276 1.00 95.25 295 ARG A CA 1
ATOM 2233 C C . ARG A 1 295 ? 0.320 11.798 -3.705 1.00 95.25 295 ARG A C 1
ATOM 2235 O O . ARG A 1 295 ? 0.246 10.798 -4.408 1.00 95.25 295 ARG A O 1
ATOM 2242 N N . ILE A 1 296 ? -0.040 11.821 -2.437 1.00 96.75 296 ILE A N 1
ATOM 2243 C CA . ILE A 1 296 ? -0.566 10.694 -1.695 1.00 96.75 296 ILE A CA 1
ATOM 2244 C C . ILE A 1 296 ? -2.061 10.892 -1.496 1.00 96.75 296 ILE A C 1
ATOM 2246 O O . ILE A 1 296 ? -2.512 11.945 -1.033 1.00 96.75 296 ILE A O 1
ATOM 2250 N N . LEU A 1 297 ? -2.816 9.854 -1.837 1.00 97.00 297 LEU A N 1
ATOM 2251 C CA . LEU A 1 297 ? -4.255 9.754 -1.650 1.00 97.00 297 LEU A CA 1
ATOM 2252 C C . LEU A 1 297 ? -4.583 8.426 -0.969 1.00 97.00 297 LEU A C 1
ATOM 2254 O O . LEU A 1 297 ? -3.832 7.455 -1.066 1.00 97.00 297 LEU A O 1
ATOM 2258 N N . SER A 1 298 ? -5.735 8.371 -0.316 1.00 97.44 298 SER A N 1
ATOM 2259 C CA . SER A 1 298 ? -6.248 7.148 0.292 1.00 97.44 298 SER A CA 1
ATOM 2260 C C . SER A 1 298 ? -7.721 6.957 -0.024 1.00 97.44 298 SER A C 1
ATOM 2262 O O . SER A 1 298 ? -8.474 7.929 -0.106 1.00 97.44 298 SER A O 1
ATOM 2264 N N . PHE A 1 299 ? -8.147 5.704 -0.138 1.00 97.50 299 PHE A N 1
ATOM 2265 C CA . PHE A 1 299 ? -9.534 5.344 -0.408 1.00 97.50 299 PHE A CA 1
ATOM 2266 C C . PHE A 1 299 ? -9.976 4.258 0.560 1.00 97.50 299 PHE A C 1
ATOM 2268 O O . PHE A 1 299 ? -9.452 3.150 0.531 1.00 97.50 299 PHE A O 1
ATOM 2275 N N . ASN A 1 300 ? -10.960 4.565 1.399 1.00 97.94 300 ASN A N 1
ATOM 2276 C CA . ASN A 1 300 ? -11.532 3.610 2.339 1.00 97.94 300 ASN A CA 1
ATOM 2277 C C . ASN A 1 300 ? -12.950 3.261 1.891 1.00 97.94 300 ASN A C 1
ATOM 2279 O O . ASN A 1 300 ? -13.749 4.152 1.596 1.00 97.94 300 ASN A O 1
ATOM 2283 N N . PHE A 1 301 ? -13.253 1.970 1.797 1.00 97.44 301 PHE A N 1
ATOM 2284 C CA . PHE A 1 301 ? -14.489 1.471 1.205 1.00 97.44 301 PHE A CA 1
ATOM 2285 C C . PHE A 1 301 ? -15.101 0.361 2.048 1.00 97.44 301 PHE A C 1
ATOM 2287 O O . PHE A 1 301 ? -14.402 -0.541 2.506 1.00 97.44 301 PHE A O 1
ATOM 2294 N N . SER A 1 302 ? -16.416 0.422 2.246 1.00 97.12 302 SER A N 1
ATOM 2295 C CA . SER A 1 302 ? -17.182 -0.622 2.921 1.00 97.12 302 SER A CA 1
ATOM 2296 C C . SER A 1 302 ? -17.874 -1.495 1.885 1.00 97.12 302 SER A C 1
ATOM 2298 O O . SER A 1 302 ? -18.681 -1.002 1.096 1.00 97.12 302 SER A O 1
ATOM 2300 N N . HIS A 1 303 ? -17.570 -2.792 1.894 1.00 95.00 303 HIS A N 1
ATOM 2301 C CA . HIS A 1 303 ? -18.118 -3.754 0.938 1.00 95.00 303 HIS A CA 1
ATOM 2302 C C . HIS A 1 303 ? -19.604 -4.019 1.179 1.00 95.00 303 HIS A C 1
ATOM 2304 O O . HIS A 1 303 ? -20.372 -4.047 0.220 1.00 95.00 303 HIS A O 1
ATOM 2310 N N . GLY A 1 304 ? -20.017 -4.131 2.447 1.00 94.44 304 GLY A N 1
ATOM 2311 C CA . GLY A 1 304 ? -21.421 -4.338 2.816 1.00 94.44 304 GLY A CA 1
ATOM 2312 C C . GLY A 1 304 ? -22.326 -3.184 2.379 1.00 94.44 304 GLY A C 1
ATOM 2313 O O . GLY A 1 304 ? -23.365 -3.409 1.767 1.00 94.44 304 GLY A O 1
ATOM 2314 N N . ASP A 1 305 ? -21.885 -1.945 2.609 1.00 95.44 305 ASP A N 1
ATOM 2315 C CA . ASP A 1 305 ? -22.650 -0.745 2.241 1.00 95.44 305 ASP A CA 1
ATOM 2316 C C . ASP A 1 305 ? -22.411 -0.292 0.791 1.00 95.44 305 ASP A C 1
ATOM 2318 O O . ASP A 1 305 ? -23.066 0.637 0.317 1.00 95.44 305 ASP A O 1
ATOM 2322 N N . GLN A 1 306 ? -21.434 -0.892 0.107 1.00 95.94 306 GLN A N 1
ATOM 2323 C CA . GLN A 1 306 ? -20.971 -0.514 -1.231 1.00 95.94 306 GLN A CA 1
ATOM 2324 C C . GLN A 1 306 ? -20.677 0.986 -1.388 1.00 95.94 306 GLN A C 1
ATOM 2326 O O . GLN A 1 306 ? -20.941 1.576 -2.440 1.00 95.94 306 GLN A O 1
ATOM 2331 N N . LYS A 1 307 ? -20.119 1.611 -0.348 1.00 96.62 307 LYS A N 1
ATOM 2332 C CA . LYS A 1 307 ? -19.848 3.051 -0.324 1.00 96.62 307 LYS A CA 1
ATOM 2333 C C . LYS A 1 307 ? -18.486 3.368 0.293 1.00 96.62 307 LYS A C 1
ATOM 2335 O O . LYS A 1 307 ? -18.035 2.637 1.187 1.00 96.62 307 LYS A O 1
ATOM 2340 N N . PRO A 1 308 ? -17.840 4.461 -0.145 1.00 97.38 308 PRO A N 1
ATOM 2341 C CA . PRO A 1 308 ? -16.678 4.979 0.554 1.00 97.38 308 PRO A CA 1
ATOM 2342 C C . PRO A 1 308 ? -17.051 5.492 1.943 1.00 97.38 308 PRO A C 1
ATOM 2344 O O . PRO A 1 308 ? -18.206 5.836 2.200 1.00 97.38 308 PRO A O 1
ATOM 2347 N N . PHE A 1 309 ? -16.064 5.562 2.826 1.00 97.75 309 PHE A N 1
ATOM 2348 C CA . PHE A 1 309 ? -16.209 6.195 4.131 1.00 97.75 309 PHE A CA 1
ATOM 2349 C C . PHE A 1 309 ? -14.970 7.030 4.469 1.00 97.75 309 PHE A C 1
ATOM 2351 O O . PHE A 1 309 ? -13.860 6.737 4.021 1.00 97.75 309 PHE A O 1
ATOM 2358 N N . GLY A 1 310 ? -15.173 8.094 5.236 1.00 96.88 310 GLY A N 1
ATOM 2359 C CA . GLY A 1 310 ? -14.134 8.986 5.735 1.00 96.88 310 GLY A CA 1
ATOM 2360 C C . GLY A 1 310 ? -13.847 8.786 7.220 1.00 96.88 310 GLY A C 1
ATOM 2361 O O . GLY A 1 310 ? -14.403 7.911 7.882 1.00 96.88 310 GLY A O 1
ATOM 2362 N N . LEU A 1 311 ? -12.980 9.642 7.761 1.00 96.38 311 LEU A N 1
ATOM 2363 C CA . LEU A 1 311 ? -12.572 9.587 9.166 1.00 96.38 311 LEU A CA 1
ATOM 2364 C C . LEU A 1 311 ? -13.751 9.850 10.114 1.00 96.38 311 LEU A C 1
ATOM 2366 O O . LEU A 1 311 ? -13.861 9.201 11.146 1.00 96.38 311 LEU A O 1
ATOM 2370 N N . SER A 1 312 ? -14.656 10.763 9.753 1.00 95.25 312 SER A N 1
ATOM 2371 C CA . SER A 1 312 ? -15.851 11.072 10.547 1.00 95.25 312 SER A CA 1
ATOM 2372 C C . SER A 1 312 ? -16.801 9.883 10.679 1.00 95.25 312 SER A C 1
ATOM 2374 O O . SER A 1 312 ? -17.403 9.710 11.732 1.00 95.25 312 SER A O 1
ATOM 2376 N N . ASP A 1 313 ? -16.907 9.041 9.646 1.00 96.06 313 ASP A N 1
ATOM 2377 C CA . ASP A 1 313 ? -17.812 7.887 9.650 1.00 96.06 313 ASP A CA 1
ATOM 2378 C C . ASP A 1 313 ? -17.392 6.821 10.674 1.00 96.06 313 ASP A C 1
ATOM 2380 O O . ASP A 1 313 ? -18.233 6.055 11.150 1.00 96.06 313 ASP A O 1
ATOM 2384 N N . LEU A 1 314 ? -16.101 6.767 11.028 1.00 96.56 314 LEU A N 1
ATOM 2385 C CA . LEU A 1 314 ? -15.568 5.805 11.996 1.00 96.56 314 LEU A CA 1
ATOM 2386 C C . LEU A 1 314 ? -16.088 6.036 13.417 1.00 96.56 314 LEU A C 1
ATOM 2388 O O . LEU A 1 314 ? -16.117 5.096 14.211 1.00 96.56 314 LEU A O 1
ATOM 2392 N N . PHE A 1 315 ? -16.499 7.258 13.750 1.00 95.81 315 PHE A N 1
ATOM 2393 C CA . PHE A 1 315 ? -16.818 7.661 15.116 1.00 95.81 315 PHE A CA 1
ATOM 2394 C C . PHE A 1 315 ? -18.319 7.840 15.334 1.00 95.81 315 PHE A C 1
ATOM 2396 O O . PHE A 1 315 ? -19.101 7.991 14.395 1.00 95.81 315 PHE A O 1
ATOM 2403 N N . LYS A 1 316 ? -18.741 7.767 16.599 1.00 90.12 316 LYS A N 1
ATOM 2404 C CA . LYS A 1 316 ? -20.142 7.971 16.991 1.00 90.12 316 LYS A CA 1
ATOM 2405 C C . LYS A 1 316 ? -20.623 9.363 16.576 1.00 90.12 316 LYS A C 1
ATOM 2407 O O . LYS A 1 316 ? -19.899 10.346 16.703 1.00 90.12 316 LYS A O 1
ATOM 2412 N N . SER A 1 317 ? -21.883 9.450 16.159 1.00 77.69 317 SER A N 1
ATOM 2413 C CA . SER A 1 317 ? -22.552 10.709 15.814 1.00 77.69 317 SER A CA 1
ATOM 2414 C C . SER A 1 317 ? -23.144 11.429 17.033 1.00 77.69 317 SER A C 1
ATOM 2416 O O . SER A 1 317 ? -24.019 12.275 16.870 1.00 77.69 317 SER A O 1
ATOM 2418 N N . ASP A 1 318 ? -22.698 11.109 18.252 1.00 74.50 318 ASP A N 1
ATOM 2419 C CA . ASP A 1 318 ? -23.292 11.565 19.524 1.00 74.50 318 ASP A CA 1
ATOM 2420 C C . ASP A 1 318 ? -23.021 13.064 19.826 1.00 74.50 318 ASP A C 1
ATOM 2422 O O . ASP A 1 318 ? -23.168 13.531 20.956 1.00 74.50 318 ASP A O 1
ATOM 2426 N N . GLY A 1 319 ? -22.629 13.832 18.804 1.00 73.69 319 GLY A N 1
ATOM 2427 C CA . GLY A 1 319 ? -22.436 15.280 18.811 1.00 73.69 319 GLY A CA 1
ATOM 2428 C C . GLY A 1 319 ? -20.997 15.710 18.508 1.00 73.69 319 GLY A C 1
ATOM 2429 O O . GLY A 1 319 ? -20.035 15.048 18.908 1.00 73.69 319 GLY A O 1
ATOM 2430 N N . ASP A 1 320 ? -20.854 16.879 17.871 1.00 80.12 320 ASP A N 1
ATOM 2431 C CA . ASP A 1 320 ? -19.584 17.448 17.379 1.00 80.12 320 ASP A CA 1
ATOM 2432 C C . ASP A 1 320 ? -18.471 17.523 18.436 1.00 80.12 320 ASP A C 1
ATOM 2434 O O . ASP A 1 320 ? -17.288 17.418 18.115 1.00 80.12 320 ASP A O 1
ATOM 2438 N N . LYS A 1 321 ? -18.832 17.654 19.719 1.00 88.44 321 LYS A N 1
ATOM 2439 C CA . LYS A 1 321 ? -17.872 17.723 20.832 1.00 88.44 321 LYS A CA 1
ATOM 2440 C C . LYS A 1 321 ? -17.076 16.429 21.019 1.00 88.44 321 LYS A C 1
ATOM 2442 O O . LYS A 1 321 ? -15.886 16.488 21.313 1.00 88.44 321 LYS A O 1
ATOM 2447 N N . THR A 1 322 ? -17.719 15.271 20.873 1.00 88.88 322 THR A N 1
ATOM 2448 C CA . THR A 1 322 ? -17.064 13.966 21.089 1.00 88.88 322 THR A CA 1
ATOM 2449 C C . THR A 1 322 ? -16.103 13.635 19.952 1.00 88.88 322 THR A C 1
ATOM 2451 O O . THR A 1 322 ? -14.969 13.212 20.194 1.00 88.88 322 THR A O 1
ATOM 2454 N N . LEU A 1 323 ? -16.522 13.921 18.716 1.00 91.62 323 LEU A N 1
ATOM 2455 C CA . LEU A 1 323 ? -15.666 13.844 17.541 1.00 91.62 323 LEU A CA 1
ATOM 2456 C C . LEU A 1 323 ? -14.482 14.807 17.678 1.00 91.62 323 LEU A C 1
ATOM 2458 O O . LEU A 1 323 ? -13.345 14.376 17.522 1.00 91.62 323 LEU A O 1
ATOM 2462 N N . GLY A 1 324 ? -14.728 16.068 18.046 1.00 92.62 324 GLY A N 1
ATOM 2463 C CA . GLY A 1 324 ? -13.680 17.068 18.270 1.00 92.62 324 GLY A CA 1
ATOM 2464 C C . GLY A 1 324 ? -12.608 16.593 19.254 1.00 92.62 324 GLY A C 1
ATOM 2465 O O . GLY A 1 324 ? -11.432 16.563 18.901 1.00 92.62 324 GLY A O 1
ATOM 2466 N N . ALA A 1 325 ? -13.011 16.112 20.434 1.00 94.00 325 ALA A N 1
ATOM 2467 C CA . ALA A 1 325 ? -12.082 15.587 21.438 1.00 94.00 325 ALA A CA 1
ATOM 2468 C C . ALA A 1 325 ? -11.281 14.368 20.939 1.00 94.00 325 ALA A C 1
ATOM 2470 O O . ALA A 1 325 ? -10.097 14.222 21.241 1.00 94.00 325 ALA A O 1
ATOM 2471 N N . THR A 1 326 ? -11.905 13.497 20.143 1.00 95.00 326 THR A N 1
ATOM 2472 C CA . THR A 1 326 ? -11.226 12.334 19.547 1.00 95.00 326 THR A CA 1
ATOM 2473 C C . THR A 1 326 ? -10.192 12.768 18.507 1.00 95.00 326 THR A C 1
ATOM 2475 O O . THR A 1 326 ? -9.072 12.259 18.492 1.00 95.00 326 THR A O 1
ATOM 2478 N N . ILE A 1 327 ? -10.538 13.739 17.658 1.00 95.50 327 ILE A N 1
ATOM 2479 C CA . ILE A 1 327 ? -9.630 14.308 16.656 1.00 95.50 327 ILE A CA 1
ATOM 2480 C C . ILE A 1 327 ? -8.458 15.035 17.324 1.00 95.50 327 ILE A C 1
ATOM 2482 O O . ILE A 1 327 ? -7.329 14.904 16.857 1.00 95.50 327 ILE A O 1
ATOM 2486 N N . GLU A 1 328 ? -8.686 15.745 18.430 1.00 94.75 328 GLU A N 1
ATOM 2487 C CA . GLU A 1 328 ? -7.620 16.358 19.232 1.00 94.75 328 GLU A CA 1
ATOM 2488 C C . GLU A 1 328 ? -6.663 15.310 19.812 1.00 94.75 328 GLU A C 1
ATOM 2490 O O . GLU A 1 328 ? -5.445 15.476 19.733 1.00 94.75 328 GLU A O 1
ATOM 2495 N N . LEU A 1 329 ? -7.193 14.200 20.334 1.00 95.62 329 LEU A N 1
ATOM 2496 C CA . LEU A 1 329 ? -6.380 13.108 20.866 1.00 95.62 329 LEU A CA 1
ATOM 2497 C C . LEU A 1 329 ? -5.517 12.449 19.777 1.00 95.62 329 LEU A C 1
ATOM 2499 O O . LEU A 1 329 ? -4.320 12.235 19.977 1.00 95.62 329 LEU A O 1
ATOM 2503 N N . ILE A 1 330 ? -6.105 12.171 18.609 1.00 96.56 330 ILE A N 1
ATOM 2504 C CA . ILE A 1 330 ? -5.381 11.653 17.439 1.00 96.56 330 ILE A CA 1
ATOM 2505 C C . ILE A 1 330 ? -4.299 12.648 17.001 1.00 96.56 330 ILE A C 1
ATOM 2507 O O . ILE A 1 330 ? -3.161 12.251 16.751 1.00 96.56 330 ILE A O 1
ATOM 2511 N N . ALA A 1 331 ? -4.617 13.942 16.954 1.00 95.38 331 ALA A N 1
ATOM 2512 C CA . ALA A 1 331 ? -3.668 14.975 16.562 1.00 95.38 331 ALA A CA 1
ATOM 2513 C C . ALA A 1 331 ? -2.473 15.075 17.510 1.00 95.38 331 ALA A C 1
ATOM 2515 O O . ALA A 1 331 ? -1.341 15.178 17.041 1.00 95.38 331 ALA A O 1
ATOM 2516 N N . ALA A 1 332 ? -2.705 15.012 18.823 1.00 94.75 332 ALA A N 1
ATOM 2517 C CA . ALA A 1 332 ? -1.637 15.035 19.817 1.00 94.75 332 ALA A CA 1
ATOM 2518 C C . ALA A 1 332 ? -0.677 13.848 19.635 1.00 94.75 332 ALA A C 1
ATOM 2520 O O . ALA A 1 332 ? 0.543 14.023 19.670 1.00 94.75 332 ALA A O 1
ATOM 2521 N N . TYR A 1 333 ? -1.218 12.652 19.370 1.00 96.62 333 TYR A N 1
ATOM 2522 C CA . TYR A 1 333 ? -0.409 11.475 19.052 1.00 96.62 333 TYR A CA 1
ATOM 2523 C C . TYR A 1 333 ? 0.407 11.687 17.768 1.00 96.62 333 TYR A C 1
ATOM 2525 O O . TYR A 1 333 ? 1.612 11.437 17.746 1.00 96.62 333 TYR A O 1
ATOM 2533 N N . ILE A 1 334 ? -0.236 12.189 16.708 1.00 96.06 334 ILE A N 1
ATOM 2534 C CA . ILE A 1 334 ? 0.414 12.454 15.421 1.00 96.06 334 ILE A CA 1
ATOM 2535 C C . ILE A 1 334 ? 1.563 13.446 15.574 1.00 96.06 334 ILE A C 1
ATOM 2537 O O . ILE A 1 334 ? 2.662 13.183 15.096 1.00 96.06 334 ILE A O 1
ATOM 2541 N N . GLN A 1 335 ? 1.344 14.564 16.264 1.00 94.88 335 GLN A N 1
ATOM 2542 C CA . GLN A 1 335 ? 2.379 15.571 16.492 1.00 94.88 335 GLN A CA 1
ATOM 2543 C C . GLN A 1 335 ? 3.595 14.977 17.211 1.00 94.88 335 GLN A C 1
ATOM 2545 O O . GLN A 1 335 ? 4.727 15.222 16.792 1.00 94.88 335 GLN A O 1
ATOM 2550 N N . ALA A 1 336 ? 3.376 14.159 18.245 1.00 95.12 336 ALA A N 1
ATOM 2551 C CA . ALA A 1 336 ? 4.458 13.501 18.970 1.00 95.12 336 ALA A CA 1
ATOM 2552 C C . ALA A 1 336 ? 5.279 12.559 18.069 1.00 95.12 336 ALA A C 1
ATOM 2554 O O . ALA A 1 336 ? 6.512 12.566 18.129 1.00 95.12 336 ALA A O 1
ATOM 2555 N N . ASP A 1 337 ? 4.626 11.783 17.198 1.00 96.62 337 ASP A N 1
ATOM 2556 C CA . ASP A 1 337 ? 5.342 10.887 16.288 1.00 96.62 337 ASP A CA 1
ATOM 2557 C C . ASP A 1 337 ? 6.069 11.640 15.163 1.00 96.62 337 ASP A C 1
ATOM 2559 O O . ASP A 1 337 ? 7.204 11.295 14.839 1.00 96.62 337 ASP A O 1
ATOM 2563 N N . ILE A 1 338 ? 5.496 12.720 14.618 1.00 96.06 338 ILE A N 1
ATOM 2564 C CA . ILE A 1 338 ? 6.193 13.554 13.625 1.00 96.06 338 ILE A CA 1
ATOM 2565 C C . ILE A 1 338 ? 7.449 14.187 14.228 1.00 96.06 338 ILE A C 1
ATOM 2567 O O . ILE A 1 338 ? 8.499 14.174 13.587 1.00 96.06 338 ILE A O 1
ATOM 2571 N N . VAL A 1 339 ? 7.385 14.685 15.466 1.00 95.69 339 VAL A N 1
ATOM 2572 C CA . VAL A 1 339 ? 8.570 15.183 16.184 1.00 95.69 339 VAL A CA 1
ATOM 2573 C C . VAL A 1 339 ? 9.649 14.107 16.278 1.00 95.69 339 VAL A C 1
ATOM 2575 O O . VAL A 1 339 ? 10.820 14.375 15.994 1.00 95.69 339 VAL A O 1
ATOM 2578 N N . ARG A 1 340 ? 9.264 12.876 16.630 1.00 96.25 340 ARG A N 1
ATOM 2579 C CA . ARG A 1 340 ? 10.185 11.736 16.689 1.00 96.25 340 ARG A CA 1
ATOM 2580 C C . ARG A 1 340 ? 10.804 11.449 15.318 1.00 96.25 340 ARG A C 1
ATOM 2582 O O . ARG A 1 340 ? 12.021 11.307 15.227 1.00 96.25 340 ARG A O 1
ATOM 2589 N N . GLN A 1 341 ? 9.997 11.388 14.257 1.00 96.06 341 GLN A N 1
ATOM 2590 C CA . GLN A 1 341 ? 10.474 11.141 12.891 1.00 96.06 341 GLN A CA 1
ATOM 2591 C C . GLN A 1 341 ? 11.445 12.227 12.420 1.00 96.06 341 GLN A C 1
ATOM 2593 O O . GLN A 1 341 ? 12.523 11.904 11.924 1.00 96.06 341 GLN A O 1
ATOM 2598 N N . LYS A 1 342 ? 11.103 13.502 12.627 1.00 95.06 342 LYS A N 1
ATOM 2599 C CA . LYS A 1 342 ? 11.970 14.638 12.297 1.00 95.06 342 LYS A CA 1
ATOM 2600 C C . LYS A 1 342 ? 13.278 14.601 13.079 1.00 95.06 342 LYS A C 1
ATOM 2602 O O . LYS A 1 342 ? 14.337 14.764 12.488 1.00 95.06 342 LYS A O 1
ATOM 2607 N N . THR A 1 343 ? 13.219 14.307 14.377 1.00 95.25 343 THR A N 1
ATOM 2608 C CA . THR A 1 343 ? 14.416 14.193 15.223 1.00 95.25 343 THR A CA 1
ATOM 2609 C C . THR A 1 343 ? 15.382 13.133 14.695 1.00 95.25 343 THR A C 1
ATOM 2611 O O . THR A 1 343 ? 16.578 13.386 14.578 1.00 95.25 343 THR A O 1
ATOM 2614 N N . VAL A 1 344 ? 14.866 11.958 14.316 1.00 94.75 344 VAL A N 1
ATOM 2615 C CA . VAL A 1 344 ? 15.675 10.889 13.707 1.00 94.75 344 VAL A CA 1
ATOM 2616 C C . VAL A 1 344 ? 16.232 11.326 12.353 1.00 94.75 344 VAL A C 1
ATOM 2618 O O . VAL A 1 344 ? 17.407 11.108 12.075 1.00 94.75 344 VAL A O 1
ATOM 2621 N N . LYS A 1 345 ? 15.403 11.954 11.515 1.00 93.19 345 LYS A N 1
ATOM 2622 C CA . LYS A 1 345 ? 15.776 12.350 10.155 1.00 93.19 345 LYS A CA 1
ATOM 2623 C C . LYS A 1 345 ? 16.848 13.441 10.119 1.00 93.19 345 LYS A C 1
ATOM 2625 O O . LYS A 1 345 ? 17.735 13.380 9.274 1.00 93.19 345 LYS A O 1
ATOM 2630 N N . PHE A 1 346 ? 16.769 14.424 11.011 1.00 92.50 346 PHE A N 1
ATOM 2631 C CA . PHE A 1 346 ? 17.697 15.557 11.046 1.00 92.50 346 PHE A CA 1
ATOM 2632 C C . PHE A 1 346 ? 18.854 15.373 12.033 1.00 92.50 346 PHE A C 1
ATOM 2634 O O . PHE A 1 346 ? 19.761 16.200 12.065 1.00 92.50 346 PHE A O 1
ATOM 2641 N N . GLY A 1 347 ? 18.824 14.323 12.859 1.00 94.56 347 GLY A N 1
ATOM 2642 C CA . GLY A 1 347 ? 19.849 14.067 13.872 1.00 94.56 347 GLY A CA 1
ATOM 2643 C C . GLY A 1 347 ? 19.879 15.102 15.002 1.00 94.56 347 GLY A C 1
ATOM 2644 O O . GLY A 1 347 ? 20.846 15.152 15.758 1.00 94.56 347 GLY A O 1
ATOM 2645 N N . THR A 1 348 ? 18.844 15.936 15.127 1.00 93.62 348 THR A N 1
ATOM 2646 C CA . THR A 1 348 ? 18.740 16.982 16.151 1.00 93.62 348 THR A CA 1
ATOM 2647 C C . THR A 1 348 ? 17.387 16.904 16.859 1.00 93.62 348 THR A C 1
ATOM 2649 O O . THR A 1 348 ? 16.368 16.707 16.197 1.00 93.62 348 THR A O 1
ATOM 2652 N N . PRO A 1 349 ? 17.335 17.033 18.200 1.00 93.19 349 PRO A N 1
ATOM 2653 C CA . PRO A 1 349 ? 16.070 17.073 18.924 1.00 93.19 349 PRO A CA 1
ATOM 2654 C C . PRO A 1 349 ? 15.219 18.259 18.472 1.00 93.19 349 PRO A C 1
ATOM 2656 O O . PRO A 1 349 ? 15.659 19.404 18.556 1.00 93.19 349 PRO A O 1
ATOM 2659 N N . ILE A 1 350 ? 13.996 17.979 18.029 1.00 91.50 350 ILE A N 1
ATOM 2660 C CA . ILE A 1 350 ? 13.013 18.996 17.644 1.00 91.50 350 ILE A CA 1
ATOM 2661 C C . ILE A 1 350 ? 11.907 19.028 18.689 1.00 91.50 350 ILE A C 1
ATOM 2663 O O . ILE A 1 350 ? 11.477 17.986 19.179 1.00 91.50 350 ILE A O 1
ATOM 2667 N N . THR A 1 351 ? 11.424 20.217 19.036 1.00 89.25 351 THR A N 1
ATOM 2668 C CA . THR A 1 351 ? 10.190 20.370 19.816 1.00 89.25 351 THR A CA 1
ATOM 2669 C C . THR A 1 351 ? 9.068 20.925 18.934 1.00 89.25 351 THR A C 1
ATOM 2671 O O . THR A 1 351 ? 9.352 21.649 17.976 1.00 89.25 351 THR A O 1
ATOM 2674 N N . PRO A 1 352 ? 7.785 20.634 19.239 1.00 86.38 352 PRO A N 1
ATOM 2675 C CA . PRO A 1 352 ? 6.662 21.193 18.482 1.00 86.38 352 PRO A CA 1
ATOM 2676 C C . PRO A 1 352 ? 6.703 22.724 18.363 1.00 86.38 352 PRO A C 1
ATOM 2678 O O . PRO A 1 352 ? 6.353 23.266 17.321 1.00 86.38 352 PRO A O 1
ATOM 2681 N N . ASP A 1 353 ? 7.168 23.419 19.406 1.00 87.50 353 ASP A N 1
ATOM 2682 C CA . ASP A 1 353 ? 7.214 24.886 19.454 1.00 87.50 353 ASP A CA 1
ATOM 2683 C C . ASP A 1 353 ? 8.306 25.504 18.570 1.00 87.50 353 ASP A C 1
ATOM 2685 O O . ASP A 1 353 ? 8.201 26.676 18.193 1.00 87.50 353 ASP A O 1
ATOM 2689 N N . GLN A 1 354 ? 9.358 24.738 18.269 1.00 86.50 354 GLN A N 1
ATOM 2690 C CA . GLN A 1 354 ? 10.474 25.156 17.414 1.00 86.50 354 GLN A CA 1
ATOM 2691 C C . GLN A 1 354 ? 10.170 24.962 15.928 1.00 86.50 354 GLN A C 1
ATOM 2693 O O . GLN A 1 354 ? 10.780 25.615 15.083 1.00 86.50 354 GLN A O 1
ATOM 2698 N N . ASP A 1 355 ? 9.227 24.081 15.609 1.00 89.56 355 ASP A N 1
ATOM 2699 C CA . ASP A 1 355 ? 8.873 23.741 14.243 1.00 89.56 355 ASP A CA 1
ATOM 2700 C C . ASP A 1 355 ? 7.640 24.538 13.803 1.00 89.56 355 ASP A C 1
ATOM 2702 O O . ASP A 1 355 ? 6.525 24.328 14.282 1.00 89.56 355 ASP A O 1
ATOM 2706 N N . SER A 1 356 ? 7.837 25.489 12.889 1.00 88.38 356 SER A N 1
ATO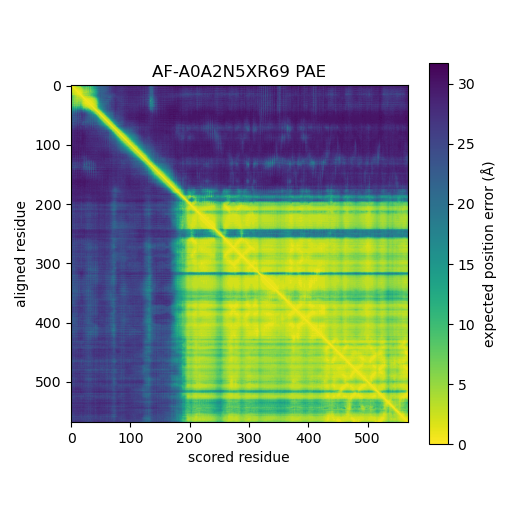M 2707 C CA . SER A 1 356 ? 6.770 26.384 12.427 1.00 88.38 356 SER A CA 1
ATOM 2708 C C . SER A 1 356 ? 5.605 25.636 11.770 1.00 88.38 356 SER A C 1
ATOM 2710 O O . SER A 1 356 ? 4.458 26.066 11.919 1.00 88.38 356 SER A O 1
ATOM 2712 N N . TRP A 1 357 ? 5.870 24.507 11.101 1.00 88.31 357 TRP A N 1
ATOM 2713 C CA . TRP A 1 357 ? 4.834 23.666 10.498 1.00 88.31 357 TRP A CA 1
ATOM 2714 C C . TRP A 1 357 ? 4.005 22.950 11.565 1.00 88.31 357 TRP A C 1
ATOM 2716 O O . TRP A 1 357 ? 2.781 22.905 11.457 1.00 88.31 357 TRP A O 1
ATOM 2726 N N . LEU A 1 358 ? 4.643 22.428 12.618 1.00 88.75 358 LEU A N 1
ATOM 2727 C CA . LEU A 1 358 ? 3.938 21.748 13.709 1.00 88.75 358 LEU A CA 1
ATOM 2728 C C . LEU A 1 358 ? 3.169 22.717 14.604 1.00 88.75 358 LEU A C 1
ATOM 2730 O O . LEU A 1 358 ? 2.023 22.442 14.957 1.00 88.75 358 LEU A O 1
ATOM 2734 N N . LYS A 1 359 ? 3.756 23.871 14.924 1.00 86.50 359 LYS A N 1
ATOM 2735 C CA . LYS A 1 359 ? 3.118 24.900 15.753 1.00 86.50 359 LYS A CA 1
ATOM 2736 C C . LYS A 1 359 ? 1.826 25.439 15.131 1.00 86.50 359 LYS A C 1
ATOM 2738 O O . LYS A 1 359 ? 0.887 25.778 15.848 1.00 86.50 359 LYS A O 1
ATOM 2743 N N . GLY A 1 360 ? 1.779 25.530 13.802 1.00 81.81 360 GLY A N 1
ATOM 2744 C CA . GLY A 1 360 ? 0.605 25.974 13.048 1.00 81.81 360 GLY A CA 1
ATOM 2745 C C . GLY A 1 360 ? -0.420 24.876 12.755 1.00 81.81 360 GLY A C 1
ATOM 2746 O O . GLY A 1 360 ? -1.475 25.172 12.188 1.00 81.81 360 GLY A O 1
ATOM 2747 N N . LEU A 1 361 ? -0.133 23.620 13.110 1.00 84.88 361 LEU A N 1
ATOM 2748 C CA . LEU A 1 361 ? -0.952 22.479 12.727 1.00 84.88 361 LEU A CA 1
ATOM 2749 C C . LEU A 1 361 ? -2.257 22.453 13.530 1.00 84.88 361 LEU A C 1
ATOM 2751 O O . LEU A 1 361 ? -2.297 21.990 14.669 1.00 84.88 361 LEU A O 1
ATOM 2755 N N . LYS A 1 362 ? -3.344 22.935 12.921 1.00 89.31 362 LYS A N 1
ATOM 2756 C CA . LYS A 1 362 ? -4.689 22.861 13.500 1.00 89.31 362 LYS A CA 1
ATOM 2757 C C . LYS A 1 362 ? -5.300 21.477 13.244 1.00 89.31 362 LYS A C 1
ATOM 2759 O O . LYS A 1 362 ? -5.488 21.123 12.075 1.00 89.31 362 LYS A O 1
ATOM 2764 N N . PRO A 1 363 ? -5.648 20.710 14.294 1.00 88.75 363 PRO A N 1
ATOM 2765 C CA . PRO A 1 363 ? -6.357 19.445 14.147 1.00 88.75 363 PRO A CA 1
ATOM 2766 C C . PRO A 1 363 ? -7.651 19.644 13.359 1.00 88.75 363 PRO A C 1
ATOM 2768 O O . PRO A 1 363 ? -8.473 20.490 13.703 1.00 88.75 363 PRO A O 1
ATOM 2771 N N . SER A 1 364 ? -7.841 18.878 12.290 1.00 91.81 364 SER A N 1
ATOM 2772 C CA . SER A 1 364 ? -9.103 18.873 11.554 1.00 91.81 364 SER A CA 1
ATOM 2773 C C . SER A 1 364 ? -9.312 17.538 10.858 1.00 91.81 364 SER A C 1
ATOM 2775 O O . SER A 1 364 ? -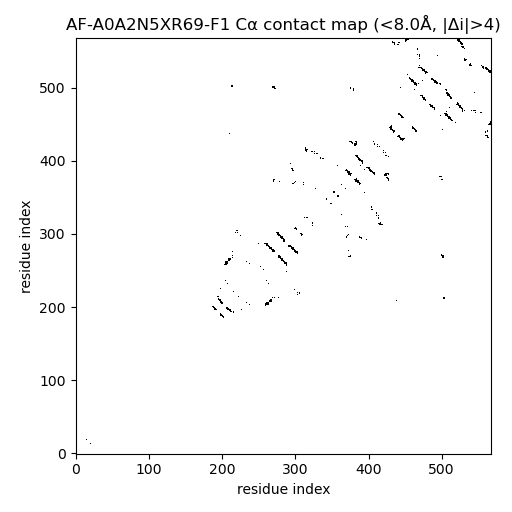8.357 16.858 10.483 1.00 91.81 364 SER A O 1
ATOM 2777 N N . VAL A 1 365 ? -10.579 17.184 10.640 1.00 91.50 365 VAL A N 1
ATOM 2778 C CA . VAL A 1 365 ? -10.949 15.989 9.869 1.00 91.50 365 VAL A CA 1
ATOM 2779 C C . VAL A 1 365 ? -10.369 16.057 8.453 1.00 91.50 365 VAL A C 1
ATOM 2781 O O . VAL A 1 365 ? -9.924 15.043 7.931 1.00 91.50 365 VAL A O 1
ATOM 2784 N N . LEU A 1 366 ? -10.314 17.255 7.856 1.00 92.06 366 LEU A N 1
ATOM 2785 C CA . LEU A 1 366 ? -9.757 17.463 6.519 1.00 92.06 366 LEU A CA 1
ATOM 2786 C C . LEU A 1 366 ? -8.249 17.187 6.470 1.00 92.06 366 LEU A C 1
ATOM 2788 O O . LEU A 1 366 ? -7.791 16.477 5.577 1.00 92.06 366 LEU A O 1
ATOM 2792 N N . LEU A 1 367 ? -7.486 17.701 7.442 1.00 92.38 367 LEU A N 1
ATOM 2793 C CA . LEU A 1 367 ? -6.044 17.452 7.544 1.00 92.38 367 LEU A CA 1
ATOM 2794 C C . LEU A 1 367 ? -5.737 15.950 7.651 1.00 92.38 367 LEU A C 1
ATOM 2796 O O . LEU A 1 367 ? -4.760 15.469 7.085 1.00 92.38 367 LEU A O 1
ATOM 2800 N N . PHE A 1 368 ? -6.598 15.212 8.348 1.00 95.12 368 PHE A N 1
ATOM 2801 C CA . PHE A 1 368 ? -6.490 13.769 8.547 1.00 95.12 368 PHE A CA 1
ATOM 2802 C C . PHE A 1 368 ? -7.294 12.947 7.533 1.00 95.12 368 PHE A C 1
ATOM 2804 O O . PHE A 1 368 ? -7.475 11.744 7.715 1.00 95.12 368 PHE A O 1
ATOM 2811 N N . GLY A 1 369 ? -7.762 13.572 6.449 1.00 94.25 369 GLY A N 1
ATOM 2812 C CA . GLY A 1 369 ? -8.570 12.912 5.425 1.00 94.25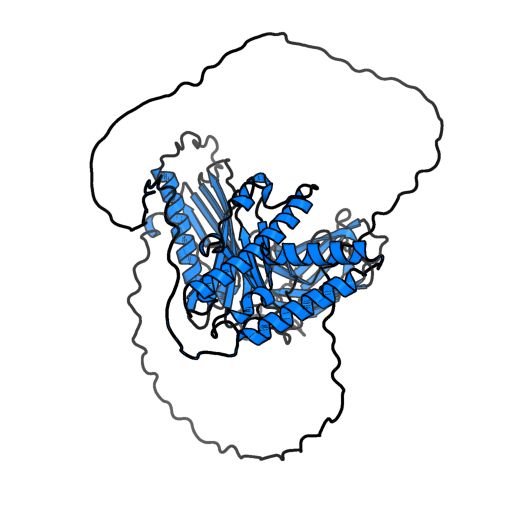 369 GLY A CA 1
ATOM 2813 C C . GLY A 1 369 ? -7.804 11.861 4.620 1.00 94.25 369 GLY A C 1
ATOM 2814 O O . GLY A 1 369 ? -8.426 10.987 4.022 1.00 94.25 369 GLY A O 1
ATOM 2815 N N . THR A 1 370 ? -6.467 11.916 4.630 1.00 97.50 370 THR A N 1
ATOM 2816 C CA . THR A 1 370 ? -5.617 10.918 3.971 1.00 97.50 370 THR A CA 1
ATOM 2817 C C . THR A 1 370 ? -5.132 9.894 4.993 1.00 97.50 370 THR A C 1
ATOM 2819 O O . THR A 1 370 ? -4.115 10.091 5.659 1.00 97.50 370 THR A O 1
ATOM 2822 N N . PHE A 1 371 ? -5.870 8.798 5.136 1.00 98.19 371 PHE A N 1
ATOM 2823 C CA . PHE A 1 371 ? -5.542 7.721 6.063 1.00 98.19 371 PHE A CA 1
ATOM 2824 C C . PHE A 1 371 ? -5.908 6.355 5.491 1.00 98.19 371 PHE A C 1
ATOM 2826 O O . PHE A 1 371 ? -6.836 6.224 4.690 1.00 98.19 371 PHE A O 1
ATOM 2833 N N . THR A 1 372 ? -5.214 5.325 5.959 1.00 98.19 372 THR A N 1
ATOM 2834 C CA . THR A 1 372 ? -5.516 3.933 5.641 1.00 98.19 372 THR A CA 1
ATOM 2835 C C . THR A 1 372 ? -5.695 3.086 6.892 1.00 98.19 372 THR A C 1
ATOM 2837 O O . THR A 1 372 ? -5.235 3.443 7.977 1.00 98.19 372 THR A O 1
ATOM 2840 N N . LEU A 1 373 ? -6.422 1.981 6.757 1.00 98.00 373 LEU A N 1
ATOM 2841 C CA . LEU A 1 373 ? -6.581 0.996 7.820 1.00 98.00 373 LEU A CA 1
ATOM 2842 C C . LEU A 1 373 ? -5.303 0.156 7.918 1.00 98.00 373 LEU A C 1
ATOM 2844 O O . LEU A 1 373 ? -4.701 -0.175 6.897 1.00 98.00 373 LEU A O 1
ATOM 2848 N N . VAL A 1 374 ? -4.900 -0.194 9.138 1.00 97.31 374 VAL A N 1
ATOM 2849 C CA . VAL A 1 374 ? -3.720 -1.033 9.384 1.00 97.31 374 VAL A CA 1
ATOM 2850 C C . VAL A 1 374 ? -4.164 -2.427 9.824 1.00 97.31 374 VAL A C 1
ATOM 2852 O O . VAL A 1 374 ? -4.929 -2.525 10.789 1.00 97.31 374 VAL A O 1
ATOM 2855 N N . PRO A 1 375 ? -3.704 -3.503 9.160 1.00 96.31 375 PRO A N 1
ATOM 2856 C CA . PRO A 1 375 ? -4.083 -4.861 9.523 1.00 96.31 375 PRO A CA 1
ATOM 2857 C C . PRO A 1 375 ? -3.570 -5.244 10.906 1.00 96.31 375 PRO A C 1
ATOM 2859 O O . PRO A 1 375 ? -2.510 -4.800 11.358 1.00 96.31 375 PRO A O 1
ATOM 2862 N N . SER A 1 376 ? -4.348 -6.088 11.569 1.00 95.81 376 SER A N 1
ATOM 2863 C CA . SER A 1 376 ? -4.023 -6.665 12.862 1.00 95.81 376 SER A CA 1
ATOM 2864 C C . SER A 1 376 ? -3.417 -8.055 12.727 1.00 95.81 376 SER A C 1
ATOM 2866 O O . SER A 1 376 ? -3.614 -8.759 11.737 1.00 95.81 376 SER A O 1
ATOM 2868 N N . ARG A 1 377 ? -2.700 -8.478 13.767 1.00 93.19 377 ARG A N 1
ATOM 2869 C CA . ARG A 1 377 ? -2.342 -9.886 13.970 1.00 93.19 377 ARG A CA 1
ATOM 2870 C C . ARG A 1 377 ? -3.558 -10.764 14.242 1.00 93.19 377 ARG A C 1
ATOM 2872 O O . ARG A 1 377 ? -3.514 -11.962 13.976 1.00 93.19 377 ARG A O 1
ATOM 2879 N N . GLU A 1 378 ? -4.633 -10.180 14.761 1.00 93.00 378 GLU A N 1
ATOM 2880 C CA . GLU A 1 378 ? -5.924 -10.847 14.836 1.00 93.00 378 GLU A CA 1
ATOM 2881 C C . GLU A 1 378 ? -6.569 -10.853 13.450 1.00 93.00 378 GLU A C 1
ATOM 2883 O O . GLU A 1 378 ? -6.784 -9.807 12.835 1.00 93.00 378 GLU A O 1
ATOM 2888 N N . THR A 1 379 ? -6.886 -12.045 12.951 1.00 88.50 379 THR A N 1
ATOM 2889 C CA . THR A 1 379 ? -7.430 -12.230 11.607 1.00 88.50 379 THR A CA 1
ATOM 2890 C C . THR A 1 379 ? -8.626 -11.320 11.331 1.00 88.50 379 THR A C 1
ATOM 2892 O O . THR A 1 379 ? -9.630 -11.346 12.043 1.00 88.50 379 THR A O 1
ATOM 2895 N N . GLY A 1 380 ? -8.534 -10.558 10.238 1.00 88.31 380 GLY A N 1
ATOM 2896 C CA . GLY A 1 380 ? -9.615 -9.705 9.746 1.00 88.31 380 GLY A CA 1
ATOM 2897 C C . GLY A 1 380 ? -9.887 -8.461 10.596 1.00 88.31 380 GLY A C 1
ATOM 2898 O O . GLY A 1 380 ? -10.817 -7.719 10.274 1.00 88.31 380 GLY A O 1
ATOM 2899 N N . LYS A 1 381 ? -9.103 -8.219 11.655 1.00 95.75 381 LYS A N 1
ATOM 2900 C CA . LYS A 1 381 ? -9.214 -7.026 12.497 1.00 95.75 381 LYS A CA 1
ATOM 2901 C C . LYS A 1 381 ? -8.307 -5.900 12.007 1.00 95.75 381 LYS A C 1
ATOM 2903 O O . LYS A 1 381 ? -7.309 -6.111 11.319 1.00 95.75 381 LYS A O 1
ATOM 2908 N N . ILE A 1 382 ? -8.659 -4.691 12.418 1.00 97.69 382 ILE A N 1
ATOM 2909 C CA . ILE A 1 382 ? -7.948 -3.447 12.154 1.00 97.69 382 ILE A CA 1
ATOM 2910 C C . ILE A 1 382 ? -7.240 -3.026 13.444 1.00 97.69 382 ILE A C 1
ATOM 2912 O O . ILE A 1 382 ? -7.883 -2.737 14.453 1.00 97.69 382 ILE A O 1
ATOM 2916 N N . ALA A 1 383 ? -5.914 -2.954 13.422 1.00 97.94 383 ALA A N 1
ATOM 2917 C CA . ALA A 1 383 ? -5.125 -2.576 14.595 1.00 97.94 383 ALA A CA 1
ATOM 2918 C C . ALA A 1 383 ? -5.078 -1.060 14.834 1.00 97.94 383 ALA A C 1
ATOM 2920 O O . ALA A 1 383 ? -4.730 -0.600 15.923 1.00 97.94 383 ALA A O 1
ATOM 2921 N N . GLY A 1 384 ? -5.393 -0.259 13.817 1.00 98.12 384 GLY A N 1
ATOM 2922 C CA . GLY A 1 384 ? -5.363 1.195 13.908 1.00 98.12 384 GLY A CA 1
ATOM 2923 C C . GLY A 1 384 ? -5.448 1.878 12.550 1.00 98.12 384 GLY A C 1
ATOM 2924 O O . GLY A 1 384 ? -5.873 1.277 11.561 1.00 98.12 384 GLY A O 1
ATOM 2925 N N . LEU A 1 385 ? -5.038 3.143 12.518 1.00 98.44 385 LEU A N 1
ATOM 2926 C CA . LEU A 1 385 ? -5.052 3.995 11.330 1.00 98.44 385 LEU A CA 1
ATOM 2927 C C . LEU A 1 385 ? -3.631 4.448 10.999 1.00 98.44 385 LEU A C 1
ATOM 2929 O O . LEU A 1 385 ? -2.873 4.799 11.897 1.00 98.44 385 LEU A O 1
ATOM 2933 N N . SER A 1 386 ? -3.273 4.477 9.721 1.00 98.12 386 SER A N 1
ATOM 2934 C CA . SER A 1 386 ? -2.050 5.112 9.233 1.00 98.12 386 SER A CA 1
ATOM 2935 C C . SER A 1 386 ? -2.418 6.403 8.514 1.00 98.12 386 SER A C 1
ATOM 2937 O O . SER A 1 386 ? -3.055 6.355 7.467 1.00 98.12 386 SER A O 1
ATOM 2939 N N . PHE A 1 387 ? -2.012 7.549 9.049 1.00 98.19 387 PHE A N 1
ATOM 2940 C CA . PHE A 1 387 ? -2.201 8.859 8.427 1.00 98.19 387 PHE A CA 1
ATOM 2941 C C . PHE A 1 387 ? -1.027 9.185 7.513 1.00 98.19 387 PHE A C 1
ATOM 2943 O O . PHE A 1 387 ? 0.127 8.993 7.898 1.00 98.19 387 PHE A O 1
ATOM 2950 N N . HIS A 1 388 ? -1.323 9.690 6.318 1.00 97.56 388 HIS A N 1
ATOM 2951 C CA . HIS A 1 388 ? -0.325 10.009 5.305 1.00 97.56 388 HIS A CA 1
ATOM 2952 C C . HIS A 1 388 ? -0.326 11.507 5.015 1.00 97.56 388 HIS A C 1
ATOM 2954 O O . HIS A 1 388 ? -1.348 12.085 4.644 1.00 97.56 388 HIS A O 1
ATOM 2960 N N . PHE A 1 389 ? 0.837 12.132 5.141 1.00 96.81 389 PHE A N 1
ATOM 2961 C CA . PHE A 1 389 ? 1.020 13.555 4.898 1.00 96.81 389 PHE A CA 1
ATOM 2962 C C . PHE A 1 389 ? 1.834 13.752 3.626 1.00 96.81 389 PHE A C 1
ATOM 2964 O O . PHE A 1 389 ? 2.963 13.269 3.511 1.00 96.81 389 PHE A O 1
ATOM 2971 N N . ASN A 1 390 ? 1.239 14.474 2.677 1.00 95.56 390 ASN A N 1
ATOM 2972 C CA . ASN A 1 390 ? 1.876 14.837 1.417 1.00 95.56 390 ASN A CA 1
ATOM 2973 C C . ASN A 1 390 ? 3.185 15.621 1.659 1.00 95.56 390 ASN A C 1
ATOM 2975 O O . ASN A 1 390 ? 3.247 16.406 2.614 1.00 95.56 390 ASN A O 1
ATOM 2979 N N . PRO A 1 391 ? 4.211 15.460 0.801 1.00 95.19 391 PRO A N 1
ATOM 2980 C CA . PRO A 1 391 ? 5.406 16.300 0.841 1.00 95.19 391 PRO A CA 1
ATOM 2981 C C . PRO A 1 391 ? 5.052 17.792 0.840 1.00 95.19 391 PRO A C 1
ATOM 2983 O O . PRO A 1 391 ? 4.115 18.212 0.162 1.00 95.19 391 PRO A O 1
ATOM 2986 N N . GLY A 1 392 ? 5.779 18.589 1.625 1.00 93.38 392 GLY A N 1
ATOM 2987 C CA . GLY A 1 392 ? 5.522 20.028 1.763 1.00 93.38 392 GLY A CA 1
ATOM 2988 C C . GLY A 1 392 ? 4.454 20.409 2.801 1.00 93.38 392 GLY A C 1
ATOM 2989 O O . GLY A 1 392 ? 4.367 21.573 3.185 1.00 93.38 392 GLY A O 1
ATOM 2990 N N . LEU A 1 393 ? 3.647 19.457 3.291 1.00 93.56 393 LEU A N 1
ATOM 2991 C CA . LEU A 1 393 ? 2.573 19.755 4.251 1.00 93.56 393 LEU A CA 1
ATOM 2992 C C . LEU A 1 393 ? 3.096 19.982 5.676 1.00 93.56 393 LEU A C 1
ATOM 2994 O O . LEU A 1 393 ? 2.654 20.895 6.366 1.00 93.56 393 LEU A O 1
ATOM 2998 N N . LEU A 1 394 ? 4.029 19.136 6.117 1.00 94.06 394 LEU A N 1
ATOM 2999 C CA . LEU A 1 394 ? 4.602 19.165 7.467 1.00 94.06 394 LEU A CA 1
ATOM 3000 C C . LEU A 1 394 ? 6.078 19.580 7.473 1.00 94.06 394 LEU A C 1
ATOM 3002 O O . LEU A 1 394 ? 6.769 19.332 8.452 1.00 94.06 394 LEU A O 1
ATOM 3006 N N . GLY A 1 395 ? 6.596 20.158 6.395 1.00 93.00 395 GLY A N 1
ATOM 3007 C CA . GLY A 1 395 ? 8.014 20.487 6.256 1.00 93.00 395 GLY A CA 1
ATOM 3008 C C . GLY A 1 395 ? 8.344 20.932 4.839 1.00 93.00 395 GLY A C 1
ATOM 3009 O O . GLY A 1 395 ? 7.440 21.210 4.052 1.00 93.00 395 GLY A O 1
ATOM 3010 N N . ALA A 1 396 ? 9.629 20.979 4.498 1.00 93.31 396 ALA A N 1
ATOM 3011 C CA . ALA A 1 396 ? 10.042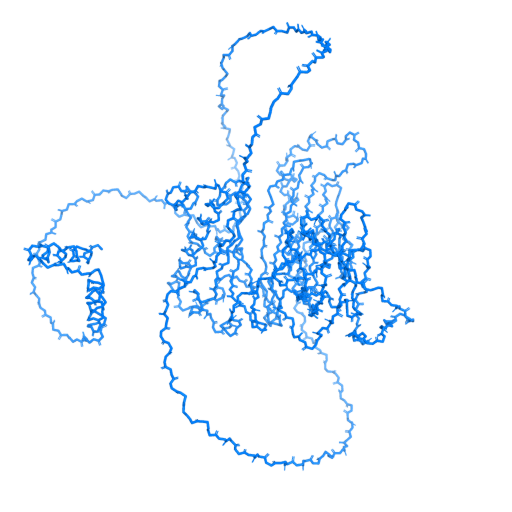 21.223 3.119 1.00 93.31 396 ALA A CA 1
ATOM 3012 C C . ALA A 1 396 ? 9.669 20.025 2.227 1.00 93.31 396 ALA A C 1
ATOM 3014 O O . ALA A 1 396 ? 9.607 18.890 2.691 1.00 93.31 396 ALA A O 1
ATOM 3015 N N . GLU A 1 397 ? 9.478 20.234 0.922 1.00 92.44 397 GLU A N 1
ATOM 3016 C CA . GLU A 1 397 ? 9.225 19.119 -0.012 1.00 92.44 397 GLU A CA 1
ATOM 3017 C C . GLU A 1 397 ? 10.374 18.095 -0.022 1.00 92.44 397 GLU A C 1
ATOM 3019 O O . GLU A 1 397 ? 10.133 16.898 -0.160 1.00 92.44 397 GLU A O 1
ATOM 3024 N N . ALA A 1 398 ? 11.612 18.551 0.209 1.00 92.75 398 ALA A N 1
ATOM 3025 C CA . ALA A 1 398 ? 12.797 17.701 0.352 1.00 92.75 398 ALA A CA 1
ATOM 3026 C C . ALA A 1 398 ? 12.733 16.762 1.575 1.00 92.75 398 ALA A C 1
ATOM 3028 O O . ALA A 1 398 ? 13.412 15.732 1.608 1.00 92.75 398 ALA A O 1
ATOM 3029 N N . ASP A 1 399 ? 11.876 17.061 2.556 1.00 93.06 399 ASP A N 1
ATOM 3030 C CA . ASP A 1 399 ? 11.613 16.156 3.673 1.00 93.06 399 ASP A CA 1
ATOM 3031 C C . ASP A 1 399 ? 10.767 14.950 3.243 1.00 93.06 399 ASP A C 1
ATOM 3033 O O . ASP A 1 399 ? 10.688 13.963 3.976 1.00 93.06 399 ASP A O 1
ATOM 3037 N N . GLY A 1 400 ? 10.173 14.980 2.051 1.00 93.56 400 GLY A N 1
ATOM 3038 C CA . GLY A 1 400 ? 9.286 13.933 1.573 1.00 93.56 400 GLY A CA 1
ATOM 3039 C C . GLY A 1 400 ? 8.002 13.830 2.397 1.00 93.56 400 GLY A C 1
ATOM 3040 O O . GLY A 1 400 ? 7.591 14.759 3.093 1.00 93.56 400 GLY A O 1
ATOM 3041 N N . SER A 1 401 ? 7.333 12.689 2.274 1.00 95.12 401 SER A N 1
ATOM 3042 C CA . SER A 1 401 ? 6.093 12.400 2.990 1.00 95.12 401 SER A CA 1
ATOM 3043 C C . SER A 1 401 ? 6.347 11.929 4.419 1.00 95.12 401 SER A C 1
ATOM 3045 O O . SER A 1 401 ? 7.316 11.209 4.668 1.00 95.12 401 SER A O 1
ATOM 3047 N N . TYR A 1 402 ? 5.399 12.199 5.313 1.00 96.12 402 TYR A N 1
ATOM 3048 C CA . TYR A 1 402 ? 5.363 11.598 6.646 1.00 96.12 402 TYR A CA 1
ATOM 3049 C C . TYR A 1 402 ? 4.204 10.609 6.757 1.00 96.12 402 TYR A C 1
ATOM 3051 O O . TYR A 1 402 ? 3.120 10.858 6.231 1.00 96.12 402 TYR A O 1
ATOM 3059 N N . ASN A 1 403 ? 4.417 9.504 7.470 1.00 96.62 403 ASN A N 1
ATOM 3060 C CA . ASN A 1 403 ? 3.397 8.486 7.718 1.00 96.62 403 ASN A CA 1
ATOM 3061 C C . ASN A 1 403 ? 3.328 8.206 9.215 1.00 96.62 403 ASN A C 1
ATOM 3063 O O . ASN A 1 403 ? 4.360 7.893 9.803 1.00 96.62 403 ASN A O 1
ATOM 3067 N N . VAL A 1 404 ? 2.150 8.300 9.827 1.00 97.44 404 VAL A N 1
ATOM 3068 C CA . VAL A 1 404 ? 1.983 8.085 11.271 1.00 97.44 404 VAL A CA 1
ATOM 3069 C C . VAL A 1 404 ? 0.951 7.006 11.535 1.00 97.44 404 VAL A C 1
ATOM 3071 O O . VAL A 1 404 ? -0.213 7.152 11.172 1.00 97.44 404 VAL A O 1
ATOM 3074 N N . PHE A 1 405 ? 1.371 5.948 12.222 1.00 97.88 405 PHE A N 1
ATOM 3075 C CA . PHE A 1 405 ? 0.472 4.921 12.731 1.00 97.88 405 PHE A CA 1
ATOM 3076 C C . PHE A 1 405 ? -0.113 5.340 14.083 1.00 97.88 405 PHE A C 1
ATOM 3078 O O . PHE A 1 405 ? 0.634 5.632 15.009 1.00 97.88 405 PHE A O 1
ATOM 3085 N N . VAL A 1 406 ? -1.438 5.315 14.207 1.00 98.06 406 VAL A N 1
ATOM 3086 C CA . VAL A 1 406 ? -2.179 5.561 15.447 1.00 98.06 406 VAL A CA 1
ATOM 3087 C C . VAL A 1 406 ? -2.914 4.274 15.837 1.00 98.06 406 VAL A C 1
ATOM 3089 O O . VAL A 1 406 ? -3.801 3.838 15.093 1.00 98.06 406 VAL A O 1
ATOM 3092 N N . PRO A 1 407 ? -2.586 3.654 16.985 1.00 98.25 407 PRO A N 1
ATOM 3093 C CA . PRO A 1 407 ? -3.210 2.403 17.393 1.00 98.25 407 PRO A CA 1
ATOM 3094 C C . PRO A 1 407 ? -4.667 2.602 17.816 1.00 98.25 407 PRO A C 1
ATOM 3096 O O . PRO A 1 407 ? -5.038 3.631 18.386 1.00 98.25 407 PRO A O 1
ATOM 3099 N N . ALA A 1 408 ? -5.492 1.579 17.587 1.00 98.12 408 ALA A N 1
ATOM 3100 C CA . ALA A 1 408 ? -6.918 1.594 17.905 1.00 98.12 408 ALA A CA 1
ATOM 3101 C C . ALA A 1 408 ? -7.202 1.845 19.391 1.00 98.12 408 ALA A C 1
ATOM 3103 O O . ALA A 1 408 ? -8.223 2.435 19.733 1.00 98.12 408 ALA A O 1
ATOM 3104 N N . SER A 1 409 ? -6.290 1.467 20.289 1.00 97.19 409 SER A N 1
ATOM 3105 C CA . SER A 1 409 ? -6.410 1.730 21.728 1.00 97.19 409 SER A CA 1
ATOM 3106 C C . SER A 1 409 ? -6.551 3.219 22.073 1.00 97.19 409 SER A C 1
ATOM 3108 O O . SER A 1 409 ? -7.130 3.539 23.106 1.00 97.19 409 SER A O 1
ATOM 3110 N N . ILE A 1 410 ? -6.092 4.127 21.203 1.00 97.38 410 ILE A N 1
ATOM 3111 C CA . ILE A 1 410 ? -6.203 5.579 21.401 1.00 97.38 410 ILE A CA 1
ATOM 3112 C C . ILE A 1 410 ? -7.638 6.075 21.195 1.00 97.38 410 ILE A C 1
ATOM 3114 O O . ILE A 1 410 ? -8.089 6.950 21.926 1.00 97.38 410 ILE A O 1
ATOM 3118 N N . PHE A 1 411 ? -8.368 5.531 20.219 1.00 96.69 411 PHE A N 1
ATOM 3119 C CA . PHE A 1 411 ? -9.664 6.074 19.788 1.00 96.69 411 PHE A CA 1
ATOM 3120 C C . PHE A 1 411 ? -10.825 5.069 19.840 1.00 96.69 411 PHE A C 1
ATOM 3122 O O . PHE A 1 411 ? -11.969 5.439 19.579 1.00 96.69 411 PHE A O 1
ATOM 3129 N N . SER A 1 412 ? -10.571 3.808 20.200 1.00 96.56 412 SER A N 1
ATOM 3130 C CA . SER A 1 412 ? -11.582 2.740 20.236 1.00 96.56 412 SER A CA 1
ATOM 3131 C C . SER A 1 412 ? -12.841 3.058 21.055 1.00 96.56 412 SER A C 1
ATOM 3133 O O . SER A 1 412 ? -13.922 2.708 20.580 1.00 96.56 412 SER A O 1
ATOM 3135 N N . PRO A 1 413 ? -12.799 3.787 22.194 1.00 95.44 413 PRO A N 1
ATOM 3136 C CA . PRO A 1 413 ? -14.025 4.128 22.929 1.00 95.44 413 PRO A CA 1
ATOM 3137 C C . PRO A 1 413 ? -14.994 5.032 22.142 1.00 95.44 413 PRO A C 1
ATOM 3139 O O . PRO A 1 413 ? -16.205 5.045 22.406 1.00 95.44 413 PRO A O 1
ATOM 3142 N N . ALA A 1 414 ? -14.461 5.791 21.181 1.00 96.44 414 ALA A N 1
ATOM 3143 C CA . ALA A 1 414 ? -15.202 6.727 20.343 1.00 96.44 414 ALA A CA 1
ATOM 3144 C C . ALA A 1 414 ? -15.702 6.105 19.028 1.00 96.44 414 ALA A C 1
ATOM 3146 O O . ALA A 1 414 ? -16.492 6.742 18.327 1.00 96.44 414 ALA A O 1
ATOM 3147 N N . LEU A 1 415 ? -15.272 4.882 18.687 1.00 97.06 415 LEU A N 1
ATOM 3148 C CA . LEU A 1 415 ? -15.710 4.197 17.470 1.00 97.06 415 LEU A CA 1
ATOM 3149 C C . LEU A 1 415 ? -17.226 4.008 17.465 1.00 97.06 415 LEU A C 1
ATOM 3151 O O . LEU A 1 415 ? -17.835 3.676 18.486 1.00 97.06 415 LEU A O 1
ATOM 3155 N N . SER A 1 416 ? -17.843 4.196 16.301 1.00 96.50 416 SER A N 1
ATOM 3156 C CA . SER A 1 416 ? -19.256 3.877 16.137 1.00 96.50 416 SER A CA 1
ATOM 3157 C C . SER A 1 416 ? -19.469 2.358 16.190 1.00 96.50 416 SER A C 1
ATOM 3159 O O . SER A 1 416 ? -18.575 1.593 15.808 1.00 96.50 416 SER A O 1
ATOM 3161 N N . PRO A 1 417 ? -20.656 1.886 16.621 1.00 95.50 417 PRO A N 1
ATOM 3162 C CA . PRO A 1 417 ? -20.946 0.453 16.711 1.00 95.50 417 PRO A CA 1
ATOM 3163 C C . PRO A 1 417 ? -20.704 -0.306 15.401 1.00 95.50 417 PRO A C 1
ATOM 3165 O O . PRO A 1 417 ? -20.295 -1.458 15.421 1.00 95.50 417 PRO A O 1
ATOM 3168 N N . ARG A 1 418 ? -20.889 0.365 14.255 1.00 94.94 418 ARG A N 1
ATOM 3169 C CA . ARG A 1 418 ? -20.646 -0.197 12.919 1.00 94.94 418 ARG A CA 1
ATOM 3170 C C . ARG A 1 418 ? -19.198 -0.649 12.708 1.00 94.94 418 ARG A C 1
ATOM 3172 O O . ARG A 1 418 ? -18.974 -1.600 11.967 1.00 94.94 418 ARG A O 1
ATOM 3179 N N . PHE A 1 419 ? -18.229 0.046 13.300 1.00 97.06 419 PHE A N 1
ATOM 3180 C CA . PHE A 1 419 ? -16.806 -0.237 13.101 1.00 97.06 419 PHE A CA 1
ATOM 3181 C C . PHE A 1 419 ? -16.159 -0.904 14.309 1.00 97.06 419 PHE A C 1
ATOM 3183 O O . PHE A 1 419 ? -15.166 -1.598 14.125 1.00 97.06 419 PHE A O 1
ATOM 3190 N N . ALA A 1 420 ? -16.709 -0.726 15.514 1.00 96.81 420 ALA A N 1
ATOM 3191 C CA . ALA A 1 420 ? -16.105 -1.171 16.769 1.00 96.81 420 ALA A CA 1
ATOM 3192 C C . ALA A 1 420 ? -15.626 -2.631 16.727 1.00 96.81 420 ALA A C 1
ATOM 3194 O O . ALA A 1 420 ? -14.460 -2.895 17.007 1.00 96.81 420 ALA A O 1
ATOM 3195 N N . ASP A 1 421 ? -16.472 -3.553 16.261 1.00 96.81 421 ASP A N 1
ATOM 3196 C CA . ASP A 1 421 ? -16.142 -4.983 16.207 1.00 96.81 421 ASP A CA 1
ATOM 3197 C C . ASP A 1 421 ? -15.030 -5.318 15.209 1.00 96.81 421 ASP A C 1
ATOM 3199 O O . ASP A 1 421 ? -14.443 -6.395 15.271 1.00 96.81 421 ASP A O 1
ATOM 3203 N N . SER A 1 422 ? -14.729 -4.427 14.267 1.00 97.31 422 SER A N 1
ATOM 3204 C CA . SER A 1 422 ? -13.681 -4.643 13.268 1.00 97.31 422 SER A CA 1
ATOM 3205 C C . SER A 1 422 ? -12.311 -4.168 13.734 1.00 97.31 422 SER A C 1
ATOM 3207 O O . SER A 1 422 ? -11.323 -4.540 13.112 1.00 97.31 422 SER A O 1
ATOM 3209 N N . PHE A 1 423 ? -12.223 -3.389 14.814 1.00 97.81 423 PHE A N 1
ATOM 3210 C CA . PHE A 1 423 ? -10.950 -2.941 15.377 1.00 97.81 423 PHE A CA 1
ATOM 3211 C C . PHE A 1 423 ? -10.513 -3.854 16.529 1.00 97.81 423 PHE A C 1
ATOM 3213 O O . PHE A 1 423 ? -11.325 -4.248 17.362 1.00 97.81 423 PHE A O 1
ATOM 3220 N N . GLY A 1 424 ? -9.227 -4.201 16.580 1.00 96.38 424 GLY A N 1
ATOM 3221 C CA . GLY A 1 424 ? -8.683 -5.106 17.593 1.00 96.38 424 GLY A CA 1
ATOM 3222 C C . GLY A 1 424 ? -7.270 -5.592 17.279 1.00 96.38 424 GLY A C 1
ATOM 3223 O O . GLY A 1 424 ? -6.801 -5.475 16.145 1.00 96.38 424 GLY A O 1
ATOM 3224 N N . GLY A 1 425 ? -6.609 -6.146 18.293 1.00 95.94 425 GLY A N 1
ATOM 3225 C CA . GLY A 1 425 ? -5.264 -6.716 18.226 1.00 95.94 425 GLY A CA 1
ATOM 3226 C C . GLY A 1 425 ? -4.126 -5.738 17.922 1.00 95.94 425 GLY A C 1
ATOM 3227 O O . GLY A 1 425 ? -4.311 -4.532 17.743 1.00 95.94 425 GLY A O 1
ATOM 3228 N N . ASP A 1 426 ? -2.918 -6.296 17.877 1.00 96.25 426 ASP A N 1
ATOM 3229 C CA . ASP A 1 426 ? -1.689 -5.557 17.591 1.00 96.25 426 ASP A CA 1
ATOM 3230 C C . ASP A 1 426 ? -1.480 -5.357 16.092 1.00 96.25 426 ASP A C 1
ATOM 3232 O O . ASP A 1 426 ? -1.810 -6.224 15.280 1.00 96.25 426 ASP A O 1
ATOM 3236 N N . ALA A 1 427 ? -0.839 -4.245 15.726 1.00 95.75 427 ALA A N 1
ATOM 3237 C CA . ALA A 1 427 ? -0.491 -3.965 14.340 1.00 95.75 427 ALA A CA 1
ATOM 3238 C C . ALA A 1 427 ? 0.409 -5.049 13.752 1.00 95.75 427 ALA A C 1
ATOM 3240 O O . ALA A 1 427 ? 1.446 -5.415 14.317 1.00 95.75 427 ALA A O 1
ATOM 3241 N N . LEU A 1 428 ? 0.028 -5.521 12.570 1.00 93.75 428 LEU A N 1
ATOM 3242 C CA . LEU A 1 428 ? 0.882 -6.370 11.773 1.00 93.75 428 LEU A CA 1
ATOM 3243 C C . LEU A 1 428 ? 1.901 -5.515 11.020 1.00 93.75 428 LEU A C 1
ATOM 3245 O O . LEU A 1 428 ? 1.579 -4.808 10.065 1.00 93.75 428 LEU A O 1
ATOM 3249 N N . THR A 1 429 ? 3.164 -5.634 11.416 1.00 89.81 429 THR A N 1
ATOM 3250 C CA . THR A 1 429 ? 4.281 -5.023 10.694 1.00 89.81 429 THR A CA 1
ATOM 3251 C C . THR A 1 429 ? 4.754 -5.962 9.589 1.00 89.81 429 THR A C 1
ATOM 3253 O O . THR A 1 429 ? 5.673 -6.763 9.784 1.00 89.81 429 THR A O 1
ATOM 3256 N N . ALA A 1 430 ? 4.126 -5.849 8.421 1.00 91.69 430 ALA A N 1
ATOM 3257 C CA . ALA A 1 430 ? 4.562 -6.523 7.206 1.00 91.69 430 ALA A CA 1
ATOM 3258 C C . ALA A 1 430 ? 5.222 -5.529 6.244 1.00 91.69 430 ALA A C 1
ATOM 3260 O O . ALA A 1 430 ? 4.748 -4.410 6.043 1.00 91.69 430 ALA A O 1
ATOM 3261 N N . SER A 1 431 ? 6.329 -5.938 5.636 1.00 93.12 431 SER A N 1
ATOM 3262 C CA . SER A 1 431 ? 6.933 -5.224 4.516 1.00 93.12 431 SER A CA 1
ATOM 3263 C C . SER A 1 431 ? 6.342 -5.739 3.213 1.00 93.12 431 SER A C 1
ATOM 3265 O O . SER A 1 431 ? 6.365 -6.947 2.966 1.00 93.12 431 SER A O 1
ATOM 3267 N N . ARG A 1 432 ? 5.865 -4.830 2.368 1.00 94.12 432 ARG A N 1
ATOM 3268 C CA . ARG A 1 432 ? 5.435 -5.154 1.012 1.00 94.12 432 ARG A CA 1
ATOM 3269 C C . ARG A 1 432 ? 6.583 -4.990 0.030 1.00 94.12 432 ARG A C 1
ATOM 3271 O O . ARG A 1 432 ? 7.235 -3.949 0.014 1.00 94.12 432 ARG A O 1
ATOM 3278 N N . HIS A 1 433 ? 6.742 -5.974 -0.843 1.00 95.12 433 HIS A N 1
ATOM 3279 C CA . HIS A 1 433 ? 7.697 -5.962 -1.942 1.00 95.12 433 HIS A CA 1
ATOM 3280 C C . HIS A 1 433 ? 6.948 -6.242 -3.235 1.00 95.12 433 HIS A C 1
ATOM 3282 O O . HIS A 1 433 ? 6.312 -7.281 -3.377 1.00 95.12 433 HIS A O 1
ATOM 3288 N N . ASN A 1 434 ? 6.975 -5.287 -4.158 1.00 93.88 434 ASN A N 1
ATOM 3289 C CA . ASN A 1 434 ? 6.227 -5.376 -5.405 1.00 93.88 434 ASN A CA 1
ATOM 3290 C C . ASN A 1 434 ? 7.095 -5.926 -6.541 1.00 93.88 434 ASN A C 1
ATOM 3292 O O . ASN A 1 434 ? 8.303 -5.678 -6.589 1.00 93.88 434 ASN A O 1
ATOM 3296 N N . ALA A 1 435 ? 6.457 -6.580 -7.508 1.00 92.88 435 ALA A N 1
ATOM 3297 C CA . ALA A 1 435 ? 7.096 -6.950 -8.760 1.00 92.88 435 ALA A CA 1
ATOM 3298 C C . ALA A 1 435 ? 7.474 -5.700 -9.574 1.00 92.88 435 ALA A C 1
ATOM 3300 O O . ALA A 1 435 ? 6.885 -4.615 -9.438 1.00 92.88 435 ALA A O 1
ATOM 3301 N N . LYS A 1 436 ? 8.500 -5.838 -10.419 1.00 88.06 436 LYS A N 1
ATOM 3302 C CA . LYS A 1 436 ? 8.972 -4.744 -11.276 1.00 88.06 436 LYS A CA 1
ATOM 3303 C C . LYS A 1 436 ? 8.039 -4.544 -12.474 1.00 88.06 436 LYS A C 1
ATOM 3305 O O . LYS A 1 436 ? 7.393 -5.465 -12.961 1.00 88.06 436 LYS A O 1
ATOM 3310 N N . GLY A 1 437 ? 8.001 -3.318 -12.993 1.00 85.44 437 GLY A N 1
ATOM 3311 C CA . GLY A 1 437 ? 7.207 -2.981 -14.177 1.00 85.44 437 GLY A CA 1
ATOM 3312 C C . GLY A 1 437 ? 5.706 -2.860 -13.889 1.00 85.44 437 GLY A C 1
ATOM 3313 O O . GLY A 1 437 ? 5.307 -2.199 -12.929 1.00 85.44 437 GLY A O 1
ATOM 3314 N N . PHE A 1 438 ? 4.887 -3.452 -14.765 1.00 81.56 438 PHE A N 1
ATOM 3315 C CA . PHE A 1 438 ? 3.419 -3.359 -14.738 1.00 81.56 438 PHE A CA 1
ATOM 3316 C C . PHE A 1 438 ? 2.730 -4.524 -14.019 1.00 81.56 438 PHE A C 1
ATOM 3318 O O . PHE A 1 438 ? 1.503 -4.591 -14.043 1.00 81.56 438 PHE A O 1
ATOM 3325 N N . SER A 1 439 ? 3.487 -5.441 -13.413 1.00 87.44 439 SER A N 1
ATOM 3326 C CA . SER A 1 439 ? 2.887 -6.474 -12.575 1.00 87.44 439 SER A CA 1
ATOM 3327 C C . SER A 1 439 ? 2.344 -5.861 -11.280 1.00 87.44 439 SER A C 1
ATOM 3329 O O . SER A 1 439 ? 2.959 -4.973 -10.679 1.00 87.44 439 SER A O 1
ATOM 3331 N N . THR A 1 440 ? 1.166 -6.332 -10.873 1.00 85.88 440 THR A N 1
ATOM 3332 C CA . THR A 1 440 ? 0.531 -6.030 -9.583 1.00 85.88 440 THR A CA 1
ATOM 3333 C C . THR A 1 440 ? 0.913 -7.043 -8.506 1.00 85.88 440 THR A C 1
ATOM 3335 O O . THR A 1 440 ? 0.479 -6.900 -7.362 1.00 85.88 440 THR A O 1
ATOM 3338 N N . ALA A 1 441 ? 1.711 -8.065 -8.846 1.00 90.94 441 ALA A N 1
ATOM 3339 C CA . ALA A 1 441 ? 2.169 -9.054 -7.888 1.00 90.94 441 ALA A CA 1
ATOM 3340 C C . ALA A 1 441 ? 2.958 -8.372 -6.765 1.00 90.94 441 ALA A C 1
ATOM 3342 O O . ALA A 1 441 ? 3.787 -7.481 -6.991 1.00 90.94 441 ALA A O 1
ATOM 3343 N N . SER A 1 442 ? 2.687 -8.797 -5.536 1.00 94.00 442 SER A N 1
ATOM 3344 C CA . SER A 1 442 ? 3.403 -8.333 -4.357 1.00 94.00 442 SER A CA 1
ATOM 3345 C C . SER A 1 442 ? 3.544 -9.471 -3.358 1.00 94.00 442 SER A C 1
ATOM 3347 O O . SER A 1 442 ? 2.628 -10.273 -3.209 1.00 94.00 442 SER A O 1
ATOM 3349 N N . VAL A 1 443 ? 4.685 -9.534 -2.679 1.00 95.75 443 VAL A N 1
ATOM 3350 C CA . VAL A 1 443 ? 4.898 -10.408 -1.526 1.00 95.75 443 VAL A CA 1
ATOM 3351 C C . VAL A 1 443 ? 4.878 -9.527 -0.291 1.00 95.75 443 VAL A C 1
ATOM 3353 O O . VAL A 1 443 ? 5.580 -8.512 -0.233 1.00 95.75 443 VAL A O 1
ATOM 3356 N N . ASN A 1 444 ? 4.085 -9.908 0.705 1.00 95.25 444 ASN A N 1
ATOM 3357 C CA . ASN A 1 444 ? 4.128 -9.268 2.011 1.00 95.25 444 ASN A CA 1
ATOM 3358 C C . ASN A 1 444 ? 4.818 -10.200 2.999 1.00 95.25 444 ASN A C 1
ATOM 3360 O O . ASN A 1 444 ? 4.404 -11.342 3.144 1.00 95.25 444 ASN A O 1
ATOM 3364 N N . ILE A 1 445 ? 5.852 -9.723 3.684 1.00 95.69 445 ILE A N 1
ATOM 3365 C CA . ILE A 1 445 ? 6.656 -10.549 4.592 1.00 95.69 445 ILE A CA 1
ATOM 3366 C C . ILE A 1 445 ? 6.625 -9.939 5.984 1.00 95.69 445 ILE A C 1
ATOM 3368 O O . ILE A 1 445 ? 6.811 -8.729 6.145 1.00 95.69 445 ILE A O 1
ATOM 3372 N N . GLU A 1 446 ? 6.396 -10.763 7.002 1.00 93.12 446 GLU A N 1
ATOM 3373 C CA . GLU A 1 446 ? 6.501 -10.326 8.388 1.00 93.12 446 GLU A CA 1
ATOM 3374 C C . GLU A 1 446 ? 7.981 -10.091 8.744 1.00 93.12 446 GLU A C 1
ATOM 3376 O O . GLU A 1 446 ? 8.835 -10.948 8.537 1.00 93.12 446 GLU A O 1
ATOM 3381 N N . ARG A 1 447 ? 8.292 -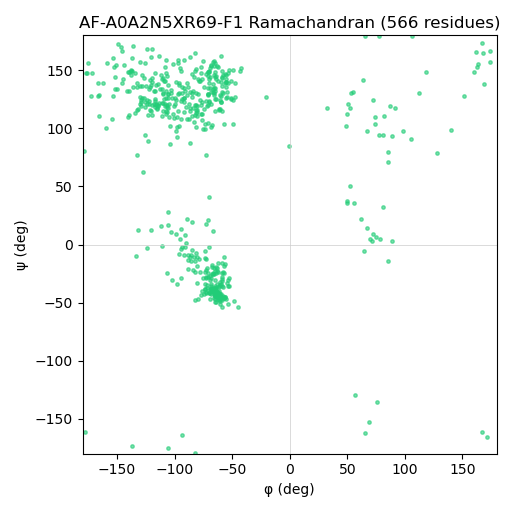8.911 9.302 1.00 89.56 447 ARG A N 1
ATOM 3382 C CA . ARG A 1 447 ? 9.613 -8.522 9.855 1.00 89.56 447 ARG A CA 1
ATOM 3383 C C . ARG A 1 447 ? 10.805 -8.436 8.886 1.00 89.56 447 ARG A C 1
ATOM 3385 O O . ARG A 1 447 ? 11.841 -7.940 9.319 1.00 89.56 447 ARG A O 1
ATOM 3392 N N . LEU A 1 448 ? 10.689 -8.809 7.610 1.00 93.69 448 LEU A N 1
ATOM 3393 C CA . LEU A 1 448 ? 11.819 -8.766 6.668 1.00 93.69 448 LEU A CA 1
ATOM 3394 C C . LEU A 1 448 ? 11.831 -7.519 5.769 1.00 93.69 448 LEU A C 1
ATOM 3396 O O . LEU A 1 448 ? 11.211 -7.483 4.711 1.00 93.69 448 LEU A O 1
ATOM 3400 N N . LYS A 1 449 ? 12.610 -6.499 6.125 1.00 94.88 449 LYS A N 1
ATOM 3401 C CA . LYS A 1 449 ? 12.741 -5.279 5.307 1.00 94.88 449 LYS A CA 1
ATOM 3402 C C . LYS A 1 449 ? 13.818 -5.424 4.228 1.00 94.88 449 LYS A C 1
ATOM 3404 O O . LYS A 1 449 ? 14.718 -6.251 4.345 1.00 94.88 449 LYS A O 1
ATOM 3409 N N . ALA A 1 450 ? 13.762 -4.568 3.209 1.00 95.00 450 ALA A N 1
ATOM 3410 C CA . ALA A 1 450 ? 14.879 -4.399 2.283 1.00 95.00 450 ALA A CA 1
ATOM 3411 C C . ALA A 1 450 ? 16.165 -4.042 3.054 1.00 95.00 450 ALA A C 1
ATOM 3413 O O . ALA A 1 450 ? 16.114 -3.259 4.004 1.00 95.00 450 ALA A O 1
ATOM 3414 N N . ASN A 1 451 ? 17.289 -4.614 2.629 1.00 95.88 451 ASN A N 1
ATOM 3415 C CA . ASN A 1 451 ? 18.616 -4.509 3.243 1.00 95.88 451 ASN A CA 1
ATOM 3416 C C . ASN A 1 451 ? 18.694 -5.068 4.675 1.00 95.88 451 ASN A C 1
ATOM 3418 O O . ASN A 1 451 ? 19.563 -4.668 5.444 1.00 95.88 451 ASN A O 1
ATOM 3422 N N . SER A 1 452 ? 17.775 -5.961 5.056 1.00 95.44 452 SER A N 1
ATOM 3423 C CA . SER A 1 452 ? 17.932 -6.716 6.303 1.00 95.44 452 SER A CA 1
ATOM 3424 C C . SER A 1 452 ? 19.077 -7.714 6.168 1.00 95.44 452 SER A C 1
ATOM 3426 O O . SER A 1 452 ? 19.298 -8.261 5.087 1.00 95.44 452 SER A O 1
ATOM 3428 N N . GLU A 1 453 ? 19.754 -7.973 7.279 1.00 95.88 453 GLU A N 1
ATOM 3429 C CA . GLU A 1 453 ? 20.748 -9.033 7.387 1.00 95.88 453 GLU A CA 1
ATOM 3430 C C . GLU A 1 453 ? 20.053 -10.391 7.580 1.00 95.88 453 GLU A C 1
ATOM 3432 O O . GLU A 1 453 ? 19.155 -10.531 8.417 1.00 95.88 453 GLU A O 1
ATOM 3437 N N . LEU A 1 454 ? 20.441 -11.374 6.774 1.00 96.00 454 LEU A N 1
ATOM 3438 C CA . LEU A 1 454 ? 19.999 -12.760 6.833 1.00 96.00 454 LEU A CA 1
ATOM 3439 C C . LEU A 1 454 ? 21.143 -13.623 7.361 1.00 96.00 454 LEU A C 1
ATOM 3441 O O . LEU A 1 454 ? 22.289 -13.439 6.977 1.00 96.00 454 LEU A O 1
ATOM 3445 N N . GLY A 1 455 ? 20.843 -14.607 8.201 1.00 95.00 455 GLY A N 1
ATOM 3446 C CA . GLY A 1 455 ? 21.872 -15.505 8.712 1.00 95.00 455 GLY A CA 1
ATOM 3447 C C . GLY A 1 455 ? 21.295 -16.678 9.488 1.00 95.00 455 GLY A C 1
ATOM 3448 O O . GLY A 1 455 ? 20.261 -16.559 10.149 1.00 95.00 455 GLY A O 1
ATOM 3449 N N . GLY A 1 456 ? 21.976 -17.821 9.417 1.00 95.81 456 GLY A N 1
ATOM 3450 C CA . GLY A 1 456 ? 21.567 -19.042 10.104 1.00 95.81 456 GLY A CA 1
ATOM 3451 C C . GLY A 1 456 ? 20.290 -19.653 9.524 1.00 95.81 456 GLY A C 1
ATOM 3452 O O . GLY A 1 456 ? 19.985 -19.500 8.344 1.00 95.81 456 GLY A O 1
ATOM 3453 N N . ASN A 1 457 ? 19.554 -20.383 10.363 1.00 96.56 457 ASN A N 1
ATOM 3454 C CA . ASN A 1 457 ? 18.263 -20.956 9.988 1.00 96.56 457 ASN A CA 1
ATOM 3455 C C . ASN A 1 457 ? 17.165 -19.929 10.243 1.00 96.56 457 ASN A C 1
ATOM 3457 O O . ASN A 1 457 ? 16.902 -19.560 11.389 1.00 96.56 457 ASN A O 1
ATOM 3461 N N . MET A 1 458 ? 16.526 -19.483 9.172 1.00 95.88 458 MET A N 1
ATOM 3462 C CA . MET A 1 458 ? 15.493 -18.464 9.20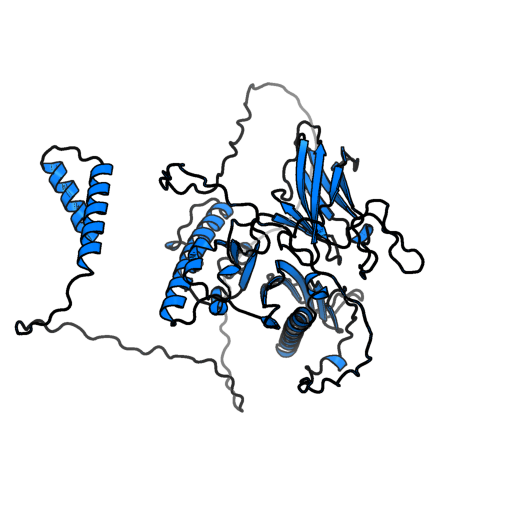5 1.00 95.88 458 MET A CA 1
ATOM 3463 C C . MET A 1 458 ? 14.132 -19.057 8.878 1.00 95.88 458 MET A C 1
ATOM 3465 O O . MET A 1 458 ? 13.997 -19.894 7.988 1.00 95.88 458 MET A O 1
ATOM 3469 N N . LEU A 1 459 ? 13.120 -18.552 9.578 1.00 97.12 459 LEU A N 1
ATOM 3470 C CA . LEU A 1 459 ? 11.721 -18.783 9.264 1.00 97.12 459 LEU A CA 1
ATOM 3471 C C . LEU A 1 459 ? 11.143 -17.502 8.667 1.00 97.12 459 LEU A C 1
ATOM 3473 O O . LEU A 1 459 ? 11.120 -16.462 9.328 1.00 97.12 459 LEU A O 1
ATOM 3477 N N . ILE A 1 460 ? 10.688 -17.581 7.424 1.00 96.69 460 ILE A N 1
ATOM 3478 C CA . ILE A 1 460 ? 10.070 -16.474 6.701 1.00 96.69 460 ILE A CA 1
ATOM 3479 C C . ILE A 1 460 ? 8.580 -16.769 6.593 1.00 96.69 460 ILE A C 1
ATOM 3481 O O . ILE A 1 460 ? 8.180 -17.782 6.029 1.00 96.69 460 ILE A O 1
ATOM 3485 N N . GLU A 1 461 ? 7.755 -15.875 7.123 1.00 96.31 461 GLU A N 1
ATOM 3486 C CA . GLU A 1 461 ? 6.301 -15.970 7.026 1.00 96.31 461 GLU A CA 1
ATOM 3487 C C . GLU A 1 461 ? 5.752 -14.749 6.301 1.00 96.31 461 GLU A C 1
ATOM 3489 O O . GLU A 1 461 ? 6.248 -13.625 6.450 1.00 96.31 461 GLU A O 1
ATOM 3494 N N . GLY A 1 462 ? 4.720 -14.970 5.499 1.00 95.75 462 GLY A N 1
ATOM 3495 C CA . GLY A 1 462 ? 4.166 -13.906 4.691 1.00 95.75 462 GLY A CA 1
ATOM 3496 C C . GLY A 1 462 ? 2.960 -14.325 3.879 1.00 95.75 462 GLY A C 1
ATOM 3497 O O . GLY A 1 462 ? 2.302 -15.328 4.152 1.00 95.75 462 GLY A O 1
ATOM 3498 N N . GLU A 1 463 ? 2.688 -13.517 2.870 1.00 95.94 463 GLU A N 1
ATOM 3499 C CA . GLU A 1 463 ? 1.624 -13.688 1.903 1.00 95.94 463 GLU A CA 1
ATOM 3500 C C . GLU A 1 463 ? 2.146 -13.481 0.490 1.00 95.94 463 GLU A C 1
ATOM 3502 O O . GLU A 1 463 ? 2.893 -12.535 0.225 1.00 95.94 463 GLU A O 1
ATOM 3507 N N . VAL A 1 464 ? 1.685 -14.331 -0.419 1.00 96.31 464 VAL A N 1
ATOM 3508 C CA . VAL A 1 464 ? 1.885 -14.209 -1.864 1.00 96.31 464 VAL A CA 1
ATOM 3509 C C . VAL A 1 464 ? 0.534 -14.126 -2.578 1.00 96.31 464 VAL A C 1
ATOM 3511 O O . VAL A 1 464 ? -0.489 -14.488 -1.987 1.00 96.31 464 VAL A O 1
ATOM 3514 N N . PRO A 1 465 ? 0.490 -13.640 -3.829 1.00 94.12 465 PRO A N 1
ATOM 3515 C CA . PRO A 1 465 ? -0.741 -13.593 -4.603 1.00 94.12 465 PRO A CA 1
ATOM 3516 C C . PRO A 1 465 ? -1.399 -14.971 -4.717 1.00 94.12 465 PRO A C 1
ATOM 3518 O O . PRO A 1 465 ? -0.729 -15.988 -4.873 1.00 94.12 465 PRO A O 1
ATOM 3521 N N . GLY A 1 466 ? -2.726 -15.018 -4.675 1.00 90.81 466 GLY A N 1
ATOM 3522 C CA . GLY A 1 466 ? -3.481 -16.269 -4.686 1.00 90.81 466 GLY A CA 1
ATOM 3523 C C . GLY A 1 466 ? -3.361 -17.054 -5.988 1.00 90.81 466 GLY A C 1
ATOM 3524 O O . GLY A 1 466 ? -3.552 -18.266 -5.998 1.00 90.81 466 GLY A O 1
ATOM 3525 N N . ASN A 1 467 ? -2.969 -16.399 -7.083 1.00 89.31 467 ASN A N 1
ATOM 3526 C CA . ASN A 1 467 ? -2.620 -17.089 -8.320 1.00 89.31 467 ASN A CA 1
ATOM 3527 C C . ASN A 1 467 ? -1.264 -17.812 -8.276 1.00 89.31 467 ASN A C 1
ATOM 3529 O O . ASN A 1 467 ? -0.950 -18.550 -9.202 1.00 89.31 467 ASN A O 1
ATOM 3533 N N . TRP A 1 468 ? -0.486 -17.658 -7.202 1.00 93.38 468 TRP A N 1
ATOM 3534 C CA . TRP A 1 468 ? 0.709 -18.459 -6.920 1.00 93.38 468 TRP A CA 1
ATOM 3535 C C . TRP A 1 468 ? 0.363 -19.721 -6.114 1.00 93.38 468 TRP A C 1
ATOM 3537 O O . TRP A 1 468 ? 1.213 -20.291 -5.438 1.00 93.38 468 TRP A O 1
ATOM 3547 N N . CYS A 1 469 ? -0.896 -20.167 -6.164 1.00 89.88 469 CYS A N 1
ATOM 3548 C CA . CYS A 1 469 ? -1.397 -21.355 -5.472 1.00 89.88 469 CYS A CA 1
ATOM 3549 C C . CYS A 1 469 ? -0.681 -22.663 -5.857 1.00 89.88 469 CYS A C 1
ATOM 3551 O O . CYS A 1 469 ? -0.778 -23.646 -5.129 1.00 89.88 469 CYS A O 1
ATOM 3553 N N . ASP A 1 470 ? 0.060 -22.685 -6.966 1.00 89.12 470 ASP A N 1
ATOM 3554 C CA . ASP A 1 470 ? 0.891 -23.831 -7.351 1.00 89.12 470 ASP A CA 1
ATOM 3555 C C . ASP A 1 470 ? 2.239 -23.869 -6.611 1.00 89.12 470 ASP A C 1
ATOM 3557 O O . ASP A 1 470 ? 2.931 -24.883 -6.640 1.00 89.12 470 ASP A O 1
ATOM 3561 N N . GLY A 1 471 ? 2.588 -22.785 -5.912 1.00 92.94 471 GLY A N 1
ATOM 3562 C CA . GLY A 1 471 ? 3.855 -22.579 -5.220 1.00 92.94 471 GLY A CA 1
ATOM 3563 C C . GLY A 1 471 ? 4.780 -21.594 -5.942 1.00 92.94 471 GLY A C 1
ATOM 3564 O O . GLY A 1 471 ? 4.461 -21.035 -6.996 1.00 92.94 471 GLY A O 1
ATOM 3565 N N . PHE A 1 472 ? 5.944 -21.358 -5.340 1.00 96.44 472 PHE A N 1
ATOM 3566 C CA . PHE A 1 472 ? 6.988 -20.484 -5.868 1.00 96.44 472 PHE A CA 1
ATOM 3567 C C . PHE A 1 472 ? 8.372 -20.957 -5.405 1.00 96.44 472 PHE A C 1
ATOM 3569 O O . PHE A 1 472 ? 8.501 -21.602 -4.362 1.00 96.44 472 PHE A O 1
ATOM 3576 N N . HIS A 1 473 ? 9.409 -20.626 -6.172 1.00 96.88 473 HIS A N 1
ATOM 3577 C CA . HIS A 1 473 ? 10.800 -20.772 -5.759 1.00 96.88 473 HIS A CA 1
ATOM 3578 C C . HIS A 1 473 ? 11.197 -19.581 -4.889 1.00 96.88 473 HIS A C 1
ATOM 3580 O O . HIS A 1 473 ? 10.987 -18.425 -5.265 1.00 96.88 473 HIS A O 1
ATOM 3586 N N . LEU A 1 474 ? 11.792 -19.875 -3.734 1.00 97.69 474 LEU A N 1
ATOM 3587 C CA . LEU A 1 474 ? 12.452 -18.889 -2.892 1.00 97.69 474 LEU A CA 1
ATOM 3588 C C . LEU A 1 474 ? 13.955 -19.143 -2.939 1.00 97.69 474 LEU A C 1
ATOM 3590 O O . LEU A 1 474 ? 14.407 -20.181 -2.463 1.00 97.69 474 LEU A O 1
ATOM 3594 N N . THR A 1 475 ? 14.732 -18.210 -3.478 1.00 97.88 475 THR A N 1
ATOM 3595 C CA . THR A 1 475 ? 16.194 -18.349 -3.543 1.00 97.88 475 THR A CA 1
ATOM 3596 C C . THR A 1 475 ? 16.886 -17.120 -2.979 1.00 97.88 475 THR A C 1
ATOM 3598 O O . THR A 1 475 ? 16.402 -15.996 -3.107 1.00 97.88 475 THR A O 1
ATOM 3601 N N . LEU A 1 476 ? 18.037 -17.320 -2.345 1.00 98.00 476 LEU A N 1
ATOM 3602 C CA . LEU A 1 476 ? 18.958 -16.240 -2.015 1.00 98.00 476 LEU A CA 1
ATOM 3603 C C . LEU A 1 476 ? 20.078 -16.237 -3.047 1.00 98.00 476 LEU A C 1
ATOM 3605 O O . LEU A 1 476 ? 20.816 -17.212 -3.148 1.00 98.00 476 LEU A O 1
ATOM 3609 N N . ASN A 1 477 ? 20.220 -15.142 -3.785 1.00 97.88 477 ASN A N 1
ATOM 3610 C CA . ASN A 1 477 ? 21.220 -15.008 -4.838 1.00 97.88 477 ASN A CA 1
ATOM 3611 C C . ASN A 1 477 ? 22.283 -13.990 -4.418 1.00 97.88 477 ASN A C 1
ATOM 3613 O O . ASN A 1 477 ? 21.945 -12.892 -3.976 1.00 97.88 477 ASN A O 1
ATOM 3617 N N . ASP A 1 478 ? 23.556 -14.317 -4.609 1.00 97.44 478 ASP A N 1
ATOM 3618 C CA . ASP A 1 478 ? 24.669 -13.384 -4.420 1.00 97.44 478 ASP A CA 1
ATOM 3619 C C . ASP A 1 478 ? 24.647 -12.333 -5.542 1.00 97.44 478 ASP A C 1
ATOM 3621 O O . ASP A 1 478 ? 24.549 -12.667 -6.727 1.00 97.44 478 ASP A O 1
ATOM 3625 N N . VAL A 1 479 ? 24.715 -11.044 -5.196 1.00 97.25 479 VAL A N 1
ATOM 3626 C CA . VAL A 1 479 ? 24.578 -9.961 -6.188 1.00 97.25 479 VAL A CA 1
ATOM 3627 C C . VAL A 1 479 ? 25.772 -9.888 -7.141 1.00 97.25 479 VAL A C 1
ATOM 3629 O O . VAL A 1 479 ? 25.594 -9.495 -8.294 1.00 97.25 479 VAL A O 1
ATOM 3632 N N . THR A 1 480 ? 26.966 -10.261 -6.678 1.00 96.81 480 THR A N 1
ATOM 3633 C CA . THR A 1 480 ? 28.221 -10.100 -7.427 1.00 96.81 480 THR A CA 1
ATOM 3634 C C . THR A 1 480 ? 28.429 -11.237 -8.419 1.00 96.81 480 THR A C 1
ATOM 3636 O O . THR A 1 480 ? 28.749 -11.012 -9.583 1.00 96.81 480 THR A O 1
ATOM 3639 N N . SER A 1 481 ? 28.249 -12.470 -7.959 1.00 96.81 481 SER A N 1
ATOM 3640 C CA . SER A 1 481 ? 28.443 -13.690 -8.740 1.00 96.81 481 SER A CA 1
ATOM 3641 C C . SER A 1 481 ? 27.185 -14.127 -9.489 1.00 96.81 481 SER A C 1
ATOM 3643 O O . SER A 1 481 ? 27.287 -14.888 -10.449 1.00 96.81 481 SER A O 1
ATOM 3645 N N . GLY A 1 482 ? 26.003 -13.682 -9.050 1.00 96.50 482 GLY A N 1
ATOM 3646 C CA . GLY A 1 482 ? 24.715 -14.143 -9.568 1.00 96.50 482 GLY A CA 1
ATOM 3647 C C . GLY A 1 482 ? 24.375 -15.589 -9.194 1.00 96.50 482 GLY A C 1
ATOM 3648 O O . GLY A 1 482 ? 23.370 -16.109 -9.675 1.00 96.50 482 GLY A O 1
ATOM 3649 N N . GLN A 1 483 ? 25.194 -16.253 -8.372 1.00 96.88 483 GLN A N 1
ATOM 3650 C CA . GLN A 1 483 ? 24.970 -17.637 -7.963 1.00 96.88 483 GLN A CA 1
ATOM 3651 C C . GLN A 1 483 ? 23.890 -17.734 -6.884 1.00 96.88 483 GLN A C 1
ATOM 3653 O O . GLN A 1 483 ? 23.765 -16.857 -6.027 1.00 96.88 483 GLN A O 1
ATOM 3658 N N . ILE A 1 484 ? 23.140 -18.837 -6.913 1.00 97.19 484 ILE A N 1
ATOM 3659 C CA . ILE A 1 484 ? 22.229 -19.209 -5.832 1.00 97.19 484 ILE A CA 1
ATOM 3660 C C . ILE A 1 484 ? 23.080 -19.648 -4.639 1.00 97.19 484 ILE A C 1
ATOM 3662 O O . ILE A 1 484 ? 23.872 -20.583 -4.730 1.00 97.19 484 ILE A O 1
ATOM 3666 N N . VAL A 1 485 ? 22.915 -18.945 -3.526 1.00 96.88 485 VAL A N 1
ATOM 3667 C CA . VAL A 1 485 ? 23.563 -19.217 -2.241 1.00 96.88 485 VAL A CA 1
ATOM 3668 C C . VAL A 1 485 ? 22.830 -20.341 -1.523 1.00 96.88 485 VAL A C 1
ATOM 3670 O O . VAL A 1 485 ? 23.454 -21.251 -0.988 1.00 96.88 485 VAL A O 1
ATOM 3673 N N . THR A 1 486 ? 21.501 -20.254 -1.483 1.00 97.56 486 THR A N 1
ATOM 3674 C CA . THR A 1 486 ? 20.632 -21.219 -0.811 1.00 97.56 486 THR A CA 1
ATOM 3675 C C . THR A 1 486 ? 19.213 -21.137 -1.373 1.00 97.56 486 THR A C 1
ATOM 3677 O O . THR A 1 486 ? 18.805 -20.105 -1.918 1.00 97.56 486 THR A O 1
ATOM 3680 N N . GLU A 1 487 ? 18.467 -22.228 -1.233 1.00 97.88 487 GLU A N 1
ATOM 3681 C CA . GLU A 1 487 ? 17.068 -22.355 -1.634 1.00 97.88 487 GLU A CA 1
ATOM 3682 C C . GLU A 1 487 ? 16.201 -22.559 -0.389 1.00 97.88 487 GLU A C 1
ATOM 3684 O O . GLU A 1 487 ? 16.571 -23.288 0.533 1.00 97.88 487 GLU A O 1
ATOM 3689 N N . GLY A 1 488 ? 15.053 -21.889 -0.347 1.00 97.00 488 GLY A N 1
ATOM 3690 C CA . GLY A 1 488 ? 14.096 -21.992 0.745 1.00 97.00 488 GLY A CA 1
ATOM 3691 C C . GLY A 1 488 ? 13.089 -23.115 0.517 1.00 97.00 488 GLY A C 1
ATOM 3692 O O . GLY A 1 488 ? 12.554 -23.271 -0.581 1.00 97.00 488 GLY A O 1
ATOM 3693 N N . LEU A 1 489 ? 12.771 -23.858 1.574 1.00 97.12 489 LEU A N 1
ATOM 3694 C CA . LEU A 1 489 ? 11.685 -24.836 1.574 1.00 97.12 489 LEU A CA 1
ATOM 3695 C C . LEU A 1 489 ? 10.366 -24.115 1.849 1.00 97.12 489 LEU A C 1
ATOM 3697 O O . LEU A 1 489 ? 10.114 -23.700 2.977 1.00 97.12 489 LEU A O 1
ATOM 3701 N N . VAL A 1 490 ? 9.542 -23.945 0.815 1.00 97.00 490 VAL A N 1
ATOM 3702 C CA . VAL A 1 490 ? 8.272 -23.210 0.888 1.00 97.00 490 VAL A CA 1
ATOM 3703 C C . VAL A 1 490 ? 7.106 -24.157 1.174 1.00 97.00 490 VAL A C 1
ATOM 3705 O O . VAL A 1 490 ? 6.896 -25.143 0.471 1.00 97.00 490 VAL A O 1
ATOM 3708 N N . GLN A 1 491 ? 6.298 -23.802 2.167 1.00 96.56 491 GLN A N 1
ATOM 3709 C CA . GLN A 1 491 ? 5.012 -24.405 2.483 1.00 96.56 491 GLN A CA 1
ATOM 3710 C C . GLN A 1 491 ? 3.900 -23.364 2.301 1.00 96.56 491 GLN A C 1
ATOM 3712 O O . GLN A 1 491 ? 3.873 -22.333 2.977 1.00 96.56 491 GLN A O 1
ATOM 3717 N N . MET A 1 492 ? 2.960 -23.653 1.405 1.00 96.31 492 MET A N 1
ATOM 3718 C CA . MET A 1 492 ? 1.735 -22.867 1.241 1.00 96.31 492 MET A CA 1
ATOM 3719 C C . MET A 1 492 ? 0.723 -23.241 2.331 1.00 96.31 492 MET A C 1
ATOM 3721 O O . MET A 1 492 ? 0.595 -24.415 2.667 1.00 96.31 492 MET A O 1
ATOM 3725 N N . LEU A 1 493 ? 0.010 -22.249 2.871 1.00 95.75 493 LEU A N 1
ATOM 3726 C CA . LEU A 1 493 ? -0.927 -22.385 3.996 1.00 95.75 493 LEU A CA 1
ATOM 3727 C C . LEU A 1 493 ? -2.304 -21.782 3.634 1.00 95.75 493 LEU A C 1
ATOM 3729 O O . LEU A 1 493 ? -2.712 -20.776 4.223 1.00 95.75 493 LEU A O 1
ATOM 3733 N N . PRO A 1 494 ? -3.011 -22.319 2.619 1.00 93.94 494 PRO A N 1
ATOM 3734 C CA . PRO A 1 494 ? -4.294 -21.784 2.138 1.00 93.94 494 PRO A CA 1
ATOM 3735 C C . PRO A 1 494 ? -5.434 -21.876 3.162 1.00 93.94 494 PRO A C 1
ATOM 3737 O O . PRO A 1 494 ? -6.418 -21.146 3.059 1.00 93.94 494 PRO A O 1
ATOM 3740 N N . GLU A 1 495 ? -5.331 -22.783 4.131 1.00 93.56 495 GLU A N 1
ATOM 3741 C CA . GLU A 1 495 ? -6.294 -22.958 5.215 1.00 93.56 495 GLU A CA 1
ATOM 3742 C C . GLU A 1 495 ? -6.230 -21.828 6.244 1.00 93.56 495 GLU A C 1
ATOM 3744 O O . GLU A 1 495 ? -7.198 -21.597 6.973 1.00 93.56 495 GLU A O 1
ATOM 3749 N N . LEU A 1 496 ? -5.101 -21.116 6.305 1.00 92.62 496 LEU A N 1
ATOM 3750 C CA . LEU A 1 496 ? -4.962 -19.963 7.171 1.00 92.62 496 LEU A CA 1
ATOM 3751 C C . LEU A 1 496 ? -5.536 -18.725 6.480 1.00 92.62 496 LEU A C 1
ATOM 3753 O O . LEU A 1 496 ? -5.184 -18.419 5.340 1.00 92.62 496 LEU A O 1
ATOM 3757 N N . PRO A 1 497 ? -6.373 -17.951 7.183 1.00 90.38 497 PRO A N 1
ATOM 3758 C CA . PRO A 1 497 ? -6.901 -16.721 6.630 1.00 90.38 497 PRO A CA 1
ATOM 3759 C C . PRO A 1 497 ? -5.767 -15.716 6.418 1.00 90.38 497 PRO A C 1
ATOM 3761 O O . PRO A 1 497 ? -4.829 -15.642 7.221 1.00 90.38 497 PRO A O 1
ATOM 3764 N N . SER A 1 498 ? -5.883 -14.915 5.359 1.00 90.44 498 SER A N 1
ATOM 3765 C CA . SER A 1 498 ? -4.967 -13.807 5.107 1.00 90.44 498 SER A CA 1
ATOM 3766 C C . SER A 1 498 ? -4.924 -12.859 6.310 1.00 90.44 498 SER A C 1
ATOM 3768 O O . SER A 1 498 ? -5.949 -12.582 6.937 1.00 90.44 498 SER A O 1
ATOM 3770 N N . TYR A 1 499 ? -3.762 -12.278 6.562 1.00 87.75 499 TYR A N 1
ATOM 3771 C CA . TYR A 1 499 ? -3.550 -11.115 7.408 1.00 87.75 499 TYR A CA 1
ATOM 3772 C C . TYR A 1 499 ? -4.370 -9.888 6.985 1.00 87.75 499 TYR A C 1
ATOM 3774 O O . TYR A 1 499 ? -4.515 -8.947 7.761 1.00 87.75 499 TYR A O 1
ATOM 3782 N N . GLY A 1 500 ? -4.894 -9.880 5.756 1.00 87.25 500 GLY A N 1
ATOM 3783 C CA . GLY A 1 500 ? -5.688 -8.774 5.235 1.00 87.25 500 GLY A CA 1
ATOM 3784 C C . GLY A 1 500 ? -4.829 -7.620 4.732 1.00 87.25 500 GLY A C 1
ATOM 3785 O O . GLY A 1 500 ? -5.222 -6.466 4.850 1.00 87.25 500 GLY A O 1
ATOM 3786 N N . LEU A 1 501 ? -3.640 -7.904 4.191 1.00 88.31 501 LEU A N 1
ATOM 3787 C CA . LEU A 1 501 ? -2.777 -6.887 3.579 1.00 88.31 501 LEU A CA 1
ATOM 3788 C C . LEU A 1 501 ? -3.222 -6.548 2.149 1.00 88.31 501 LEU A C 1
ATOM 3790 O O . LEU A 1 501 ? -3.068 -5.409 1.710 1.00 88.31 501 LEU A O 1
ATOM 3794 N N . SER A 1 502 ? -3.756 -7.526 1.418 1.00 88.88 502 SER A N 1
ATOM 3795 C CA . SER A 1 502 ? -4.311 -7.375 0.068 1.00 88.88 502 SER A CA 1
ATOM 3796 C C . SER A 1 502 ? -5.379 -8.445 -0.183 1.00 88.88 502 SER A C 1
ATOM 3798 O O . SER A 1 502 ? -5.452 -9.443 0.540 1.00 88.88 502 SER A O 1
ATOM 3800 N N . GLY A 1 503 ? -6.242 -8.209 -1.172 1.00 86.56 503 GLY A N 1
ATOM 3801 C CA . GLY A 1 503 ? -7.240 -9.185 -1.606 1.00 86.56 503 GLY A CA 1
ATOM 3802 C C . GLY A 1 503 ? -6.603 -10.375 -2.322 1.00 86.56 503 GLY A C 1
ATOM 3803 O O . GLY A 1 503 ? -5.581 -10.228 -2.989 1.00 86.56 503 GLY A O 1
ATOM 3804 N N . ASN A 1 504 ? -7.230 -11.549 -2.202 1.00 88.50 504 ASN A N 1
ATOM 3805 C CA . ASN A 1 504 ? -6.789 -12.788 -2.850 1.00 88.50 504 ASN A CA 1
ATOM 3806 C C . ASN A 1 504 ? -5.306 -13.122 -2.586 1.00 88.50 504 ASN A C 1
ATOM 3808 O O . ASN A 1 504 ? -4.545 -13.365 -3.519 1.00 88.50 504 ASN A O 1
ATOM 3812 N N . MET A 1 505 ? -4.886 -13.103 -1.320 1.00 92.06 505 MET A N 1
ATOM 3813 C CA . MET A 1 505 ? -3.538 -13.493 -0.898 1.00 92.06 505 MET A CA 1
ATOM 3814 C C . MET A 1 505 ? -3.566 -14.852 -0.193 1.00 92.06 505 MET A C 1
ATOM 3816 O O . MET A 1 505 ? -4.511 -15.149 0.538 1.00 92.06 505 MET A O 1
ATOM 3820 N N . ILE A 1 506 ? -2.521 -15.657 -0.382 1.00 93.88 506 ILE A N 1
ATOM 3821 C CA . ILE A 1 506 ? -2.326 -16.943 0.297 1.00 93.88 506 ILE A CA 1
ATOM 3822 C C . ILE A 1 506 ? -1.131 -16.826 1.235 1.00 93.88 506 ILE A C 1
ATOM 3824 O O . ILE A 1 506 ? -0.078 -16.308 0.854 1.00 93.88 506 ILE A O 1
ATOM 3828 N N . ARG A 1 507 ? -1.290 -17.318 2.466 1.00 95.50 507 ARG A N 1
ATOM 3829 C CA . ARG A 1 507 ? -0.199 -17.361 3.437 1.00 95.50 507 ARG A CA 1
ATOM 3830 C C . ARG A 1 507 ? 0.815 -18.429 3.066 1.00 95.50 507 ARG A C 1
ATOM 3832 O O . ARG A 1 507 ? 0.467 -19.488 2.551 1.00 95.50 507 ARG A O 1
ATOM 3839 N N . PHE A 1 508 ? 2.071 -18.157 3.374 1.00 97.19 508 PHE A N 1
ATOM 3840 C CA . PHE A 1 508 ? 3.142 -19.127 3.239 1.00 97.19 508 PHE A CA 1
ATOM 3841 C C . PHE A 1 508 ? 4.065 -19.075 4.451 1.00 97.19 508 PHE A C 1
ATOM 3843 O O . PHE A 1 508 ? 4.138 -18.078 5.179 1.00 97.19 508 PHE A O 1
ATOM 3850 N N . ARG A 1 509 ? 4.801 -20.164 4.618 1.00 97.38 509 ARG A N 1
ATOM 3851 C CA . ARG A 1 509 ? 5.941 -20.292 5.513 1.00 97.38 509 ARG A CA 1
ATOM 3852 C C . ARG A 1 509 ? 7.103 -20.845 4.707 1.00 97.38 509 ARG A C 1
ATOM 3854 O O . ARG A 1 509 ? 6.908 -21.759 3.917 1.00 97.38 509 ARG A O 1
ATOM 3861 N N . ALA A 1 510 ? 8.294 -20.300 4.893 1.00 97.69 510 ALA A N 1
ATOM 3862 C CA . ALA A 1 510 ? 9.493 -20.799 4.249 1.00 97.69 510 ALA A CA 1
ATOM 3863 C C . ALA A 1 510 ? 10.639 -20.939 5.248 1.00 97.69 510 ALA A C 1
ATOM 3865 O O . ALA A 1 510 ? 10.880 -20.041 6.056 1.00 97.69 510 ALA A O 1
ATOM 3866 N N . GLU A 1 511 ? 11.348 -22.059 5.174 1.00 97.88 511 GLU A N 1
ATOM 3867 C CA . GLU A 1 511 ? 12.581 -22.292 5.925 1.00 97.88 511 GLU A CA 1
ATOM 3868 C C . GLU A 1 511 ? 13.776 -22.032 5.009 1.00 97.88 511 GLU A C 1
ATOM 3870 O O . GLU A 1 511 ? 13.855 -22.593 3.917 1.00 97.88 511 GLU A O 1
ATOM 3875 N N . LEU A 1 512 ? 14.691 -21.162 5.436 1.00 97.19 512 LEU A N 1
ATOM 3876 C CA . LEU A 1 512 ? 15.864 -20.763 4.661 1.00 97.19 512 LEU A CA 1
ATOM 3877 C C . LEU A 1 512 ? 17.120 -20.899 5.522 1.00 97.19 512 LEU A C 1
ATOM 3879 O O . LEU A 1 512 ? 17.235 -20.243 6.557 1.00 97.19 512 LEU A O 1
ATOM 3883 N N . SER A 1 513 ? 18.074 -21.720 5.088 1.00 96.81 513 SER A N 1
ATOM 3884 C CA . SER A 1 513 ? 19.364 -21.882 5.767 1.00 96.81 513 SER A CA 1
ATOM 3885 C C . SER A 1 513 ? 20.436 -21.069 5.054 1.00 96.81 513 SER A C 1
ATOM 3887 O O . SER A 1 513 ? 20.860 -21.414 3.951 1.00 96.81 513 SER A O 1
ATOM 3889 N N . VAL A 1 514 ? 20.880 -19.990 5.692 1.00 95.88 514 VAL A N 1
ATOM 3890 C CA . VAL A 1 514 ? 21.887 -19.062 5.175 1.00 95.88 514 VAL A CA 1
ATOM 3891 C C . VAL A 1 514 ? 23.211 -19.310 5.895 1.00 95.88 514 VAL A C 1
ATOM 3893 O O . VAL A 1 514 ? 23.355 -19.026 7.085 1.00 95.88 514 VAL A O 1
ATOM 3896 N N . SER A 1 515 ? 24.188 -19.858 5.174 1.00 90.44 515 SER A N 1
ATOM 3897 C CA . SER A 1 515 ? 25.551 -20.058 5.674 1.00 90.44 515 SER A CA 1
ATOM 3898 C C . SER A 1 515 ? 26.462 -18.912 5.242 1.00 90.44 515 SER A C 1
ATOM 3900 O O . SER A 1 515 ? 26.543 -18.612 4.051 1.00 90.44 515 SER A O 1
ATOM 3902 N N . GLY A 1 516 ? 27.208 -18.325 6.174 1.00 82.81 516 GLY A N 1
ATOM 3903 C CA . GLY A 1 516 ? 28.137 -17.243 5.864 1.00 82.81 516 GLY A CA 1
ATOM 3904 C C . GLY A 1 516 ? 28.631 -16.523 7.111 1.00 82.81 516 GLY A C 1
ATOM 3905 O O . GLY A 1 516 ? 28.170 -16.792 8.217 1.00 82.81 516 GLY A O 1
ATOM 3906 N N . ALA A 1 517 ? 29.591 -15.620 6.917 1.00 84.75 517 ALA A N 1
ATOM 3907 C CA . ALA A 1 517 ? 30.077 -14.717 7.959 1.00 84.75 517 ALA A CA 1
ATOM 3908 C C . ALA A 1 517 ? 29.310 -13.377 7.985 1.00 84.75 517 ALA A C 1
ATOM 3910 O O . ALA A 1 517 ? 29.737 -12.466 8.690 1.00 84.75 517 ALA A O 1
ATOM 3911 N N . GLY A 1 518 ? 28.221 -13.247 7.218 1.00 89.88 518 GLY A N 1
ATOM 3912 C CA . GLY A 1 518 ? 27.536 -11.977 7.016 1.00 89.88 518 GLY A CA 1
ATOM 3913 C C . GLY A 1 518 ? 28.248 -11.056 6.019 1.00 89.88 518 GLY A C 1
ATOM 3914 O O . GLY A 1 518 ? 29.335 -11.349 5.502 1.00 89.88 518 GLY A O 1
ATOM 3915 N N . GLY A 1 519 ? 27.639 -9.892 5.796 1.00 93.12 519 GLY A N 1
ATOM 3916 C CA . GLY A 1 519 ? 28.253 -8.758 5.103 1.00 93.12 519 GLY A CA 1
ATOM 3917 C C . GLY A 1 519 ? 28.303 -8.840 3.576 1.00 93.12 519 GLY A C 1
ATOM 3918 O O . GLY A 1 519 ? 28.882 -7.942 2.962 1.00 93.12 519 GLY A O 1
ATOM 3919 N N . LYS A 1 520 ? 27.721 -9.866 2.942 1.00 96.69 520 LYS A N 1
ATOM 3920 C CA . LYS A 1 520 ? 27.619 -9.931 1.476 1.00 96.69 520 LYS A CA 1
ATOM 3921 C C . LYS A 1 520 ? 26.278 -9.417 0.986 1.00 96.69 520 LYS A C 1
ATOM 3923 O O . LYS A 1 520 ? 25.238 -9.747 1.545 1.00 96.69 520 LYS A O 1
ATOM 3928 N N . ASP A 1 521 ? 26.292 -8.665 -0.108 1.00 97.62 521 ASP A N 1
ATOM 3929 C CA . ASP A 1 521 ? 25.061 -8.217 -0.752 1.00 97.62 521 ASP A CA 1
ATOM 3930 C C . ASP A 1 521 ? 24.371 -9.379 -1.474 1.00 97.62 521 ASP A C 1
ATOM 3932 O O . ASP A 1 521 ? 24.929 -10.024 -2.370 1.00 97.62 521 ASP A O 1
ATOM 3936 N N . GLY A 1 522 ? 23.118 -9.617 -1.100 1.00 97.31 522 GLY A N 1
ATOM 3937 C CA . GLY A 1 522 ? 22.257 -10.651 -1.649 1.00 97.31 522 GLY A CA 1
ATOM 3938 C C . GLY A 1 522 ? 20.940 -10.103 -2.194 1.00 97.31 522 GLY A C 1
ATOM 3939 O O . GLY A 1 522 ? 20.543 -8.954 -1.978 1.00 97.31 522 GLY A O 1
ATOM 3940 N N . LYS A 1 523 ? 20.230 -10.963 -2.918 1.00 97.81 523 LYS A N 1
ATOM 3941 C CA . LYS A 1 523 ? 18.845 -10.759 -3.344 1.00 97.81 523 LYS A CA 1
ATOM 3942 C C . LYS A 1 523 ? 18.035 -11.985 -2.972 1.00 97.81 523 LYS A C 1
ATOM 3944 O O . LYS A 1 523 ? 18.301 -13.065 -3.486 1.00 97.81 523 LYS A O 1
ATOM 3949 N N . LEU A 1 524 ? 17.030 -11.799 -2.128 1.00 97.94 524 LEU A N 1
ATOM 3950 C CA . LEU A 1 524 ? 16.013 -12.811 -1.886 1.00 97.94 524 LEU A CA 1
ATOM 3951 C C . LEU A 1 524 ? 14.980 -12.733 -3.017 1.00 97.94 524 LEU A C 1
ATOM 3953 O O . LEU A 1 524 ? 14.331 -11.698 -3.192 1.00 97.94 524 LEU A O 1
ATOM 3957 N N . VAL A 1 525 ? 14.872 -13.787 -3.817 1.00 97.88 525 VAL A N 1
ATOM 3958 C CA . VAL A 1 525 ? 14.052 -13.849 -5.030 1.00 97.88 525 VAL A CA 1
ATOM 3959 C C . VAL A 1 525 ? 12.872 -14.785 -4.810 1.00 97.88 525 VAL A C 1
ATOM 3961 O O . VAL A 1 525 ? 13.041 -15.914 -4.364 1.00 97.88 525 VAL A O 1
ATOM 3964 N N . PHE A 1 526 ? 11.684 -14.292 -5.144 1.00 97.75 526 PHE A N 1
ATOM 3965 C CA . PHE A 1 526 ? 10.419 -15.011 -5.157 1.00 97.75 526 PHE A CA 1
ATOM 3966 C C . PHE A 1 526 ? 9.989 -15.156 -6.614 1.00 97.75 526 PHE A C 1
ATOM 3968 O O . PHE A 1 526 ? 9.651 -14.159 -7.260 1.00 97.75 526 PHE A O 1
ATOM 3975 N N . GLU A 1 527 ? 10.016 -16.377 -7.131 1.00 96.69 527 GLU A N 1
ATOM 3976 C CA . GLU A 1 527 ? 9.658 -16.686 -8.515 1.00 96.69 527 GLU A CA 1
ATOM 3977 C C . GLU A 1 527 ? 8.472 -17.659 -8.535 1.00 96.69 527 GLU A C 1
ATOM 3979 O O . GLU A 1 527 ? 8.631 -18.813 -8.125 1.00 96.69 527 GLU A O 1
ATOM 3984 N N . PRO A 1 528 ? 7.272 -17.240 -8.976 1.00 95.31 528 PRO A N 1
ATOM 3985 C CA . PRO A 1 528 ? 6.137 -18.151 -9.044 1.00 95.31 528 PRO A CA 1
ATOM 3986 C C . PRO A 1 528 ? 6.402 -19.277 -10.037 1.00 95.31 528 PRO A C 1
ATOM 3988 O O . PRO A 1 528 ? 7.014 -19.067 -11.086 1.00 95.31 528 PRO A O 1
ATOM 3991 N N . PHE A 1 529 ? 5.904 -20.476 -9.739 1.00 91.81 529 PHE A N 1
ATOM 3992 C CA . PHE A 1 529 ? 5.979 -21.562 -10.708 1.00 91.81 529 PHE A CA 1
ATOM 3993 C C . PHE A 1 529 ? 5.147 -21.242 -11.951 1.00 91.81 529 PHE A C 1
ATOM 3995 O O . PHE A 1 529 ? 4.053 -20.679 -11.872 1.00 91.81 529 PHE A O 1
ATOM 4002 N N . SER A 1 530 ? 5.644 -21.664 -13.114 1.00 86.62 530 SER A N 1
ATOM 4003 C CA . SER A 1 530 ? 4.813 -21.727 -14.309 1.00 86.62 530 SER A CA 1
ATOM 4004 C C . SER A 1 530 ? 3.730 -22.785 -14.114 1.00 86.62 530 SER A C 1
ATOM 4006 O O . SER A 1 530 ? 4.012 -23.935 -13.754 1.00 86.62 530 SER A O 1
ATOM 4008 N N . VAL A 1 531 ? 2.488 -22.384 -14.367 1.00 81.31 531 VAL A N 1
ATOM 4009 C CA . VAL A 1 531 ? 1.329 -23.264 -14.257 1.00 81.31 531 VAL A CA 1
ATOM 4010 C C . VAL A 1 531 ? 0.969 -23.772 -15.649 1.00 81.31 531 VAL A C 1
ATOM 4012 O O . VAL A 1 531 ? 0.785 -22.986 -16.583 1.00 81.31 531 VAL A O 1
ATOM 4015 N N . ALA A 1 532 ? 0.906 -25.094 -15.809 1.00 81.00 532 ALA A N 1
ATOM 4016 C CA . ALA A 1 532 ? 0.551 -25.704 -17.082 1.00 81.00 532 ALA A CA 1
ATOM 4017 C C . ALA A 1 532 ? -0.934 -25.468 -17.392 1.00 81.00 532 ALA A C 1
ATOM 4019 O O . ALA A 1 532 ? -1.789 -25.522 -16.509 1.00 81.00 532 ALA A O 1
ATOM 4020 N N . VAL A 1 533 ? -1.248 -25.228 -18.666 1.00 78.25 533 VAL A N 1
ATOM 4021 C CA . VAL A 1 533 ? -2.628 -25.120 -19.151 1.00 78.25 533 VAL A CA 1
ATOM 4022 C C . VAL A 1 533 ? -2.889 -26.273 -20.107 1.00 78.25 533 VAL A C 1
ATOM 4024 O O . VAL A 1 533 ? -2.232 -26.386 -21.143 1.00 78.25 533 VAL A O 1
ATOM 4027 N N . HIS A 1 534 ? -3.867 -27.110 -19.779 1.00 82.81 534 HIS A N 1
ATOM 4028 C CA . HIS A 1 534 ? -4.337 -28.189 -20.641 1.00 82.81 534 HIS A CA 1
ATOM 4029 C C . HIS A 1 534 ? -5.793 -27.912 -21.018 1.00 82.81 534 HIS A C 1
ATOM 4031 O O . HIS A 1 534 ? -6.645 -27.733 -20.155 1.00 82.81 534 HIS A O 1
ATOM 4037 N N . GLU A 1 535 ? -6.067 -27.804 -22.321 1.00 84.75 535 GLU A N 1
ATOM 4038 C CA . GLU A 1 535 ? -7.418 -27.554 -22.860 1.00 84.75 535 GLU A CA 1
ATOM 4039 C C . GLU A 1 535 ? -8.099 -26.285 -22.305 1.00 84.75 535 GLU A C 1
ATOM 4041 O O . GLU A 1 535 ? -9.308 -26.236 -22.091 1.00 84.75 535 GLU A O 1
ATOM 4046 N N . GLY A 1 536 ? -7.313 -25.232 -22.052 1.00 75.56 536 GLY A N 1
ATOM 4047 C CA . GLY A 1 536 ? -7.819 -23.970 -21.501 1.00 75.56 536 GLY A CA 1
ATOM 4048 C C . GLY A 1 536 ? -8.166 -24.026 -20.011 1.00 75.56 536 GLY A C 1
ATOM 4049 O O . GLY A 1 536 ? -8.684 -23.047 -19.478 1.00 75.56 536 GLY A O 1
ATOM 4050 N N . ARG A 1 537 ? -7.868 -25.139 -19.333 1.00 75.31 537 ARG A N 1
ATOM 4051 C CA . ARG A 1 537 ? -7.968 -25.282 -17.880 1.00 75.31 537 ARG A CA 1
ATOM 4052 C C . ARG A 1 537 ? -6.586 -25.320 -17.253 1.00 75.31 537 ARG A C 1
ATOM 4054 O O . ARG A 1 537 ? -5.625 -25.808 -17.848 1.00 75.31 537 ARG A O 1
ATOM 4061 N N . VAL A 1 538 ? -6.508 -24.787 -16.043 1.00 77.31 538 VAL A N 1
ATOM 4062 C CA . VAL A 1 538 ? -5.313 -24.866 -15.210 1.00 77.31 538 VAL A CA 1
ATOM 4063 C C . VAL A 1 538 ? -5.090 -26.335 -14.860 1.00 77.31 538 VAL A C 1
ATOM 4065 O O . VAL A 1 538 ? -6.004 -26.984 -14.361 1.00 77.31 538 VAL A O 1
ATOM 4068 N N . ALA A 1 539 ? -3.906 -26.860 -15.156 1.00 83.88 539 ALA A N 1
ATOM 4069 C CA . ALA A 1 539 ? -3.479 -28.189 -14.747 1.00 83.88 539 ALA A CA 1
ATOM 4070 C C . ALA A 1 539 ? -2.487 -28.031 -13.585 1.00 83.88 539 ALA A C 1
ATOM 4072 O O . ALA A 1 539 ? -1.283 -27.899 -13.830 1.00 83.88 539 ALA A O 1
ATOM 4073 N N . PRO A 1 540 ? -2.983 -27.947 -12.336 1.00 82.69 540 PRO A N 1
ATOM 4074 C CA . PRO A 1 540 ? -2.127 -27.747 -11.177 1.00 82.69 540 PRO A CA 1
ATOM 4075 C C . PRO A 1 540 ? -1.157 -28.919 -10.983 1.00 82.69 540 PRO A C 1
ATOM 4077 O O . PRO A 1 540 ? -1.440 -30.058 -11.365 1.00 82.69 540 PRO A O 1
ATOM 4080 N N . ARG A 1 541 ? -0.006 -28.658 -10.357 1.00 84.62 541 ARG A N 1
ATOM 4081 C CA . ARG A 1 541 ? 0.930 -29.717 -9.958 1.00 84.62 541 ARG A CA 1
ATOM 4082 C C . ARG A 1 541 ? 0.309 -30.590 -8.866 1.00 84.62 541 ARG A C 1
ATOM 4084 O O . ARG A 1 541 ? -0.566 -30.171 -8.111 1.00 84.62 541 ARG A O 1
ATOM 4091 N N . VAL A 1 542 ? 0.802 -31.819 -8.735 1.00 83.69 542 VAL A N 1
ATOM 4092 C CA . VAL A 1 542 ? 0.431 -32.680 -7.603 1.00 83.69 542 VAL A CA 1
ATOM 4093 C C . VAL A 1 542 ? 0.834 -31.981 -6.299 1.00 83.69 542 VAL A C 1
ATOM 4095 O O . VAL A 1 542 ? 2.001 -31.645 -6.124 1.00 83.69 542 VAL A O 1
ATOM 4098 N N . GLY A 1 543 ? -0.126 -31.760 -5.396 1.00 80.69 543 GLY A N 1
ATOM 4099 C CA . GLY A 1 543 ? 0.092 -31.037 -4.134 1.00 80.69 543 GLY A CA 1
ATOM 4100 C C . GLY A 1 543 ? -0.104 -29.517 -4.211 1.00 80.69 543 GLY A C 1
ATOM 4101 O O . GLY A 1 543 ? 0.086 -28.835 -3.207 1.00 80.69 543 GLY A O 1
ATOM 4102 N N . SER A 1 544 ? -0.504 -28.991 -5.370 1.00 84.56 544 SER A N 1
ATOM 4103 C CA . SER A 1 544 ? -0.949 -27.606 -5.530 1.00 84.56 544 SER A CA 1
ATOM 4104 C C . SER A 1 544 ? -2.151 -27.289 -4.646 1.00 84.56 544 SER A C 1
ATOM 4106 O O . SER A 1 544 ? -3.008 -28.146 -4.415 1.00 84.56 544 SER A O 1
ATOM 4108 N N . VAL A 1 545 ? -2.256 -26.034 -4.211 1.00 86.44 545 VAL A N 1
ATOM 4109 C CA . VAL A 1 545 ? -3.425 -25.534 -3.472 1.00 86.44 545 VAL A CA 1
ATOM 4110 C C . VAL A 1 545 ? -4.406 -24.778 -4.373 1.00 86.44 545 VAL A C 1
ATOM 4112 O O . VAL A 1 545 ? -5.347 -24.149 -3.887 1.00 86.44 545 VAL A O 1
ATOM 4115 N N . CYS A 1 546 ? -4.199 -24.815 -5.694 1.00 84.50 546 CYS A N 1
ATOM 4116 C CA . CYS A 1 546 ? -5.108 -24.201 -6.653 1.00 84.50 546 CYS A CA 1
ATOM 4117 C C . CYS A 1 546 ? -6.467 -24.910 -6.676 1.00 84.50 546 CYS A C 1
ATOM 4119 O O . CYS A 1 546 ? -6.550 -26.132 -6.767 1.00 84.50 546 CYS A O 1
ATOM 4121 N N . GLN A 1 547 ? -7.544 -24.124 -6.653 1.00 81.25 547 GLN A N 1
ATOM 4122 C CA . GLN A 1 547 ? -8.897 -24.629 -6.878 1.00 81.25 547 GLN A CA 1
ATOM 4123 C C . GLN A 1 547 ? -9.161 -24.694 -8.388 1.00 81.25 547 GLN A C 1
ATOM 4125 O O . GLN A 1 547 ? -9.132 -23.664 -9.060 1.00 81.25 547 GLN A O 1
ATOM 4130 N N . GLU A 1 548 ? -9.393 -25.897 -8.922 1.00 78.19 548 GLU A N 1
ATOM 4131 C CA . GLU A 1 548 ? -9.573 -26.138 -10.367 1.00 78.19 548 GLU A CA 1
ATOM 4132 C C . GLU A 1 548 ? -10.798 -25.427 -10.966 1.00 78.19 548 GLU A C 1
ATOM 4134 O O . GLU A 1 548 ? -10.853 -25.184 -12.172 1.00 78.19 548 GLU A O 1
ATOM 4139 N N . ASP A 1 549 ? -11.791 -25.098 -10.140 1.00 78.31 549 ASP A N 1
ATOM 4140 C CA . ASP A 1 549 ? -13.064 -24.509 -10.557 1.00 78.31 549 ASP A CA 1
ATOM 4141 C C . ASP A 1 549 ? -13.043 -22.976 -10.635 1.00 78.31 549 ASP A C 1
ATOM 4143 O O . ASP A 1 549 ? -13.981 -22.371 -11.164 1.00 78.31 549 ASP A O 1
ATOM 4147 N N . ARG A 1 550 ? -11.976 -22.326 -10.155 1.00 73.62 550 ARG A N 1
ATOM 4148 C CA . ARG A 1 550 ? -11.851 -20.867 -10.200 1.00 73.62 550 ARG A CA 1
ATOM 4149 C C . ARG A 1 550 ? -11.104 -20.407 -11.443 1.00 73.62 550 ARG A C 1
ATOM 4151 O O . ARG A 1 550 ? -10.037 -20.907 -11.786 1.00 73.62 550 ARG A O 1
ATOM 4158 N N . SER A 1 551 ? -11.626 -19.364 -12.086 1.00 70.81 551 SER A N 1
ATOM 4159 C CA . SER A 1 551 ? -10.874 -18.615 -13.089 1.00 70.81 551 SER A CA 1
ATOM 4160 C C . SER A 1 551 ? -9.738 -17.861 -12.398 1.00 70.81 551 SER A C 1
ATOM 4162 O O . SER A 1 551 ? -9.958 -16.818 -11.779 1.00 70.81 551 SER A O 1
ATOM 4164 N N . ILE A 1 552 ? -8.526 -18.399 -12.481 1.00 74.50 552 ILE A N 1
ATOM 4165 C CA . ILE A 1 552 ? -7.326 -17.784 -11.918 1.00 74.50 552 ILE A CA 1
ATOM 4166 C C . ILE A 1 552 ? -6.531 -17.161 -13.063 1.00 74.50 552 ILE A C 1
ATOM 4168 O O . ILE A 1 552 ? -6.315 -17.786 -14.101 1.00 74.50 552 ILE A O 1
ATOM 4172 N N . SER A 1 553 ? -6.088 -15.919 -12.877 1.00 80.81 553 SER A N 1
ATOM 4173 C CA . SER A 1 553 ? -5.110 -15.327 -13.787 1.00 80.81 553 SER A CA 1
ATOM 4174 C C . SER A 1 553 ? -3.756 -15.968 -13.556 1.00 80.81 553 SER A C 1
ATOM 4176 O O . SER A 1 553 ? -3.234 -15.905 -12.448 1.00 80.81 553 SER A O 1
ATOM 4178 N N . LEU A 1 554 ? -3.205 -16.605 -14.580 1.00 84.38 554 LEU A N 1
ATOM 4179 C CA . LEU A 1 554 ? -1.959 -17.352 -14.461 1.00 84.38 554 LEU A CA 1
ATOM 4180 C C . LEU A 1 554 ? -0.794 -16.403 -14.143 1.00 84.38 554 LEU A C 1
ATOM 4182 O O . LEU A 1 554 ? -0.697 -15.353 -14.783 1.00 84.38 554 LEU A O 1
ATOM 4186 N N . PRO A 1 555 ? 0.083 -16.754 -13.186 1.00 87.69 555 PRO A N 1
ATOM 4187 C CA . PRO A 1 555 ? 1.279 -15.968 -12.936 1.00 87.69 555 PRO A CA 1
ATOM 4188 C C . PRO A 1 555 ? 2.200 -16.007 -14.161 1.00 87.69 555 PRO A C 1
ATOM 4190 O O . PRO A 1 555 ? 2.329 -17.039 -14.825 1.00 87.69 555 PRO A O 1
ATOM 4193 N N . ASP A 1 556 ? 2.853 -14.886 -14.451 1.00 89.62 556 ASP A N 1
ATOM 4194 C CA . ASP A 1 556 ? 3.920 -14.789 -15.451 1.00 89.62 556 ASP A CA 1
ATOM 4195 C C . ASP A 1 556 ? 5.258 -14.709 -14.704 1.00 89.62 556 ASP A C 1
ATOM 4197 O O . ASP A 1 556 ? 5.593 -13.632 -14.205 1.00 89.62 556 ASP A O 1
ATOM 4201 N N . PRO A 1 557 ? 6.047 -15.800 -14.614 1.00 89.88 557 PRO A N 1
ATOM 4202 C CA . PRO A 1 557 ? 7.284 -15.816 -13.831 1.00 89.88 557 PRO A CA 1
ATOM 4203 C C . PRO A 1 557 ? 8.260 -14.695 -14.200 1.00 89.88 557 PRO A C 1
ATOM 4205 O O . PRO A 1 557 ? 8.920 -14.139 -13.327 1.00 89.88 557 PRO A O 1
ATOM 4208 N N . ALA A 1 558 ? 8.302 -14.278 -15.469 1.00 89.44 558 ALA A N 1
ATOM 4209 C CA . ALA A 1 558 ? 9.202 -13.216 -15.906 1.00 89.44 558 ALA A CA 1
ATOM 4210 C C . ALA A 1 558 ? 8.767 -11.823 -15.419 1.00 89.44 558 ALA A C 1
ATOM 4212 O O . ALA A 1 558 ? 9.604 -10.931 -15.261 1.00 89.44 558 ALA A O 1
ATOM 4213 N N . ARG A 1 559 ? 7.463 -11.610 -15.209 1.00 90.50 559 ARG A N 1
ATOM 4214 C CA . ARG A 1 559 ? 6.893 -10.311 -14.811 1.00 90.50 559 ARG A CA 1
ATOM 4215 C C . ARG A 1 559 ? 6.552 -10.228 -13.335 1.00 90.50 559 ARG A C 1
ATOM 4217 O O . ARG A 1 559 ? 6.621 -9.139 -12.774 1.00 90.50 559 ARG A O 1
ATOM 4224 N N . ASP A 1 560 ? 6.193 -11.354 -12.738 1.00 92.94 560 ASP A N 1
ATOM 4225 C CA . ASP A 1 560 ? 5.725 -11.460 -11.361 1.00 92.94 560 ASP A CA 1
ATOM 4226 C C . ASP A 1 560 ? 6.860 -11.804 -10.390 1.00 92.94 560 ASP A C 1
ATOM 4228 O O . ASP A 1 560 ? 6.644 -11.803 -9.182 1.00 92.94 560 ASP A O 1
ATOM 4232 N N . MET A 1 561 ? 8.081 -12.036 -10.884 1.00 95.75 561 MET A N 1
ATOM 4233 C CA . MET A 1 561 ? 9.257 -12.212 -10.034 1.00 95.75 561 MET A CA 1
ATOM 4234 C C . MET A 1 561 ? 9.488 -10.984 -9.143 1.00 95.75 561 MET A C 1
ATOM 4236 O O . MET A 1 561 ? 9.566 -9.836 -9.602 1.00 95.75 561 MET A O 1
ATOM 4240 N N . ILE A 1 562 ? 9.671 -11.244 -7.851 1.00 96.88 562 ILE A N 1
ATOM 4241 C CA . ILE A 1 562 ? 9.925 -10.229 -6.828 1.00 96.88 562 ILE A CA 1
ATOM 4242 C C . ILE A 1 562 ? 11.304 -10.471 -6.237 1.00 96.88 562 ILE A C 1
ATOM 4244 O O . ILE A 1 562 ? 11.656 -11.586 -5.878 1.00 96.88 562 ILE A O 1
ATOM 4248 N N . SER A 1 563 ? 12.100 -9.412 -6.135 1.00 97.12 563 SER A N 1
ATOM 4249 C CA . SER A 1 563 ? 13.472 -9.483 -5.632 1.00 97.12 563 SER A CA 1
ATOM 4250 C C . SER A 1 563 ? 13.680 -8.445 -4.538 1.00 97.12 563 SER A C 1
ATOM 4252 O O . SER A 1 563 ? 13.504 -7.251 -4.795 1.00 97.12 563 SER A O 1
ATOM 4254 N N . ILE A 1 564 ? 14.087 -8.895 -3.357 1.00 97.38 564 ILE A N 1
ATOM 4255 C CA . ILE A 1 564 ? 14.306 -8.074 -2.168 1.00 97.38 564 ILE A CA 1
ATOM 4256 C C . ILE A 1 564 ? 15.813 -7.994 -1.922 1.00 97.38 564 ILE A C 1
ATOM 4258 O O . ILE A 1 564 ? 16.437 -9.039 -1.734 1.00 97.38 564 ILE A O 1
ATOM 4262 N N . PRO A 1 565 ? 16.427 -6.798 -1.938 1.00 97.62 565 PRO A N 1
ATOM 4263 C CA . PRO A 1 565 ? 17.832 -6.673 -1.576 1.00 97.62 565 PRO A CA 1
ATOM 4264 C C . PRO A 1 565 ? 17.999 -7.000 -0.090 1.00 97.62 565 PRO A C 1
ATOM 4266 O O . PRO A 1 565 ? 17.170 -6.598 0.728 1.00 97.62 565 PRO A O 1
ATOM 4269 N N . VAL A 1 566 ? 19.047 -7.737 0.247 1.00 97.25 566 VAL A N 1
ATOM 4270 C CA . VAL A 1 566 ? 19.376 -8.188 1.605 1.00 97.25 566 VAL A CA 1
ATOM 4271 C C . VAL A 1 566 ? 20.892 -8.228 1.767 1.00 97.25 566 VAL A C 1
ATOM 4273 O O . VAL A 1 566 ? 21.621 -8.189 0.778 1.00 97.25 566 VAL A O 1
ATOM 4276 N N . THR A 1 567 ? 21.362 -8.342 3.000 1.00 97.12 567 THR A N 1
ATOM 4277 C CA . THR A 1 567 ? 22.755 -8.690 3.307 1.00 97.12 567 THR A CA 1
ATOM 4278 C C . THR A 1 567 ? 22.762 -10.081 3.935 1.00 97.12 567 THR A C 1
ATOM 4280 O O . THR A 1 567 ? 21.791 -10.419 4.605 1.00 97.12 567 THR A O 1
ATOM 4283 N N . TYR A 1 568 ? 23.775 -10.914 3.705 1.00 95.25 568 TYR A N 1
ATOM 4284 C CA . TYR A 1 568 ? 23.820 -12.280 4.241 1.00 95.25 568 TYR A CA 1
ATOM 4285 C C . TYR A 1 568 ? 25.228 -12.791 4.554 1.00 95.25 568 TYR A C 1
ATOM 4287 O O . TYR A 1 568 ? 26.207 -12.148 4.097 1.00 95.25 568 TYR A O 1
#

Sequence (568 aa):
MIELNKITTVKTTAARIGHKVSDRAVFSVAILVASLSLTHAQAGYLTIGSQALRDTTDIMQQALVPSSDLPFDFGMTGSSSGQSLQTAQLATNGETAGEDPSSKATPETNGTNADGIEGSSSEAMPSSLTNPVLPNVPSTIKQSDIVEPPVTTEQKEQITTAPLVEKSTPAVKNTAPIRPGPALRKGFSALFTEQRPFLLYSQDASITYLMPNALVDHPSLGRYLRGILEERALTRWQEIRTNGVEIEGLKSSDSNERPPLVITGRVEDRFYSPAFSSLYLEEKYSIGDKKYPDRILSFNFSHGDQKPFGLSDLFKSDGDKTLGATIELIAAYIQADIVRQKTVKFGTPITPDQDSWLKGLKPSVLLFGTFTLVPSRETGKIAGLSFHFNPGLLGAEADGSYNVFVPASIFSPALSPRFADSFGGDALTASRHNAKGFSTASVNIERLKANSELGGNMLIEGEVPGNWCDGFHLTLNDVTSGQIVTEGLVQMLPELPSYGLSGNMIRFRAELSVSGAGGKDGKLVFEPFSVAVHEGRVAPRVGSVCQEDRSISLPDPARDMISIPVTY

Mean predicted aligned error: 16.39 Å

Radius of gyration: 33.19 Å; Cα contacts (8 Å, |Δi|>4): 796; chains: 1; bounding box: 101×87×92 Å

Secondary structure (DSSP, 8-state):
-TTHHHHHHHHHHHHHTT----HHHHHHHHHHHHHHHHHSSSS---------------------------------------------PPPP-------------------------------PPP------PPP-----------PPPPP-----------------PPP-----------SGGGT-EE---TTS-EEEE-SSEEEEEEPPTHHHH-HHHHHHHHHHHHHHHHHHHHHHHHTT--GGGG--SSTTPPPSEEEEEEEEEEEE-SSEEEEEEEEEEEETTEE---EEEEEEEETTTTEE--TGGGB--S-HHHHHHHHHHHHHHHHHHHHHHHHHHHSS---TTT-HHHHT----TTTT-SEEEEEBSSTT-EEEEEEEE-TTSSS-GGG--EEEEEEHHHHGGGB-HHHHTTB-S-B--EEEEEPSTT---EEEEES--TTEE--EEEEEEEEEEGGGTT-EEEEEEETTT--EEEEEEEEEETTSPP-SSSTTEEEEEEEEEE-SSS--EEEEEEEEPPPEEETTEEEPPTT----TTS-PPPP-HHHH-EEEEEE-

Solvent-accessible surface area (backbone atoms only — not comparable to full-atom values): 35379 Å² total; per-residue (Å²): 119,80,70,63,58,56,59,53,52,52,54,59,53,38,58,74,70,75,50,89,75,53,72,67,58,58,51,52,50,51,52,50,54,52,53,56,56,63,65,62,75,79,70,82,93,78,93,81,88,83,89,84,82,87,89,87,82,90,88,79,90,83,85,90,77,89,82,80,86,80,83,94,73,94,75,92,78,84,89,82,84,88,82,89,86,80,92,82,86,82,86,85,85,83,89,81,88,82,86,87,83,91,84,89,82,87,84,89,82,89,80,89,81,87,82,89,82,82,88,81,82,85,80,79,80,84,91,80,86,76,79,89,81,77,87,81,81,92,86,84,79,86,91,79,83,89,78,84,81,81,90,80,80,90,81,89,81,84,86,83,89,85,80,93,74,93,74,85,85,80,84,87,83,83,77,77,83,78,75,84,70,82,86,56,74,84,68,40,63,68,67,85,55,101,84,55,49,52,42,44,41,46,89,56,30,39,36,39,33,39,61,45,66,48,36,71,86,30,64,65,58,41,52,54,53,48,53,54,53,50,52,50,54,50,51,52,55,48,49,52,63,70,68,54,63,73,62,77,83,66,71,71,89,50,100,82,66,73,40,41,34,36,39,42,31,46,40,41,52,44,16,26,44,90,54,38,41,12,30,37,31,50,35,39,41,28,53,62,90,48,73,52,80,57,41,68,46,43,47,36,34,31,56,82,77,70,39,74,57,60,72,72,69,46,34,45,85,90,41,73,68,62,48,49,55,49,47,48,53,52,38,55,53,47,52,55,50,50,37,52,52,49,18,66,74,70,73,44,92,57,54,58,86,77,34,72,49,57,63,67,60,70,73,47,72,74,78,54,55,28,39,31,44,32,23,6,70,40,74,61,21,27,11,25,40,34,38,52,41,44,44,46,69,75,49,56,57,92,68,41,61,50,76,44,80,46,55,34,88,80,51,51,92,50,36,17,82,92,45,40,85,43,50,40,61,54,68,52,67,56,36,78,44,61,17,58,83,89,39,74,39,43,40,36,26,54,79,58,51,77,66,38,80,48,65,45,81,39,82,46,42,36,34,36,45,43,54,42,30,68,39,54,50,38,36,35,26,35,66,88,80,65,45,76,74,36,66,36,55,69,42,82,36,76,89,48,78,46,54,13,50,46,46,68,44,30,27,36,40,28,44,34,64,41,86,74,90,49,88,39,60,28,30,44,32,42,33,42,51,80,72,50,70,55,95,91,37,74,47,71,56,93,88,34,72,60,63,83,90,57,95,65,70,78,58,48,42,90,44,41,33,26,72,40,48,25,26,44

Nearest PDB structures (foldseek):
  3cyg-assembly2_A  TM=6.987E-01  e=9.652E-09  Fervidobacterium nodosum Rt17-B1
  5jen-assembly1_A  TM=6.107E-01  e=1.076E-08  Bacillus subtilis subsp. subtilis str. 168
  3cyg-assembly3_B  TM=5.949E-01  e=6.677E-07  Fervidobacterium nodosum Rt17-B1
  3s5t-assembly1_A-2  TM=5.432E-01  e=1.681E-06  Bacteroides fragilis NCTC 9343
  4e72-assembly1_A  TM=6.355E-01  e=3.158E-05  Pseudomonas aeruginosa PAO1

Foldseek 3Di:
DVVVVVLVVVVVVCVVVVDDDDPVNSVVVVVVVVVVVVVVVPDDDDDDDDDDDDDDDDDDDDDDDDDDDDDDDDDDDDDDDDDDDDDDDDDDDDDDDDDDDDDDDDDDDDDDDDDDDDDDDDDDDDDDDDDDDDDDDDDDDDDDDDDDDDDDDDDDDDDDDDDDDDDDDDDDDDDDDDDPPDPLPPFWDFDDDPQFWGWTDGQQETATEQDAPQCNVAVLVVVVVCSVSVVVVVVVVVCCVVVPPPCVVVPDPDPVDDHQKYKYKYKFWQFFDQFKTKIKIWIWIGGRPRTDFIDIAMWIATRVVSDTDFPVQFFDVPDPVLVVVLLVLVLVQVLVVVQVVVCVVVVHRDDLVNQPLSVPDDRDSVQQRGKTFFFAPPFQATQFIKGKATQPNRDHNVVGIDIDTDGCVRRLVGGDPVCNVRHDHHGQDWDWFFWPDSDSWIKTWGPDAFAAWDAAKDKIKTKTALLLLLDWWKFKAFPPVRDTQWTKDKDWDQVDHHSRRGPRITIMMIIIGGDDPKDTKIKTKIFRDFFDADPNWTDGDVVGRDDRPDDRDHDDRVGNMTIGIYID